Protein AF-A0A2N1MZR5-F1 (afdb_monomer_lite)

Foldseek 3Di:
DLVPAPQWDWDWDWDADPPPRHTDDIAIETEHDPDQKLQLLVQLLVVLQVVLVVCVVVDPLQLVAAAEEFEPDPNLVVSCQSSVCNNNVHPDDDPRRYYYDHVAFPDDCLLVVLLVVLQVVVLVQQFDDDDDPDPPLADPPDPRNVVLLVVLLVLLVLLLVLLVVCVVPDPLQVQDPDFISPDGSVNLNVLSVVLNCLRHVDDRSPRGLVSLVSQLVSLLCCLLTVVSSLQPSRDHPVPPSDSPSSVSSNVSSVSSCLRRVLSSCPPDLVSLLLSLLSRNLVVVVVVLVVLVVCVVDPTHYYYYYGHDPVNVSSPVSLLQSLPQDWPDHPSPDDAQDPPKDKDWDWDWDDPPDDDDIFIWIWIKIWSFLDDPCSNPDDDDPSSYRHTGDIDTGDDGHGSVVSSVSSCCSSPVDPSDPPPDPDPDDDDDDPDDPPDHDHDYDD

InterPro domains:
  IPR000560 Histidine phosphatase superfamily, clade-2 [PF00328] (11-365)
  IPR029033 Histidine phosphatase superfamily [G3DSA:3.40.50.1240] (11-418)
  IPR029033 Histidine phosphatase superfamily [SSF53254] (23-367)
  IPR037446 Histidine acid phosphatase, VIP1 family [PTHR12750] (2-383)

Secondary structure (DSSP, 8-state):
-GGGSTT-EEEEEEEE-TTT--EEEEEEEEE---PPPHHHHHHHHHHHHHHHHHHHHH-GGGG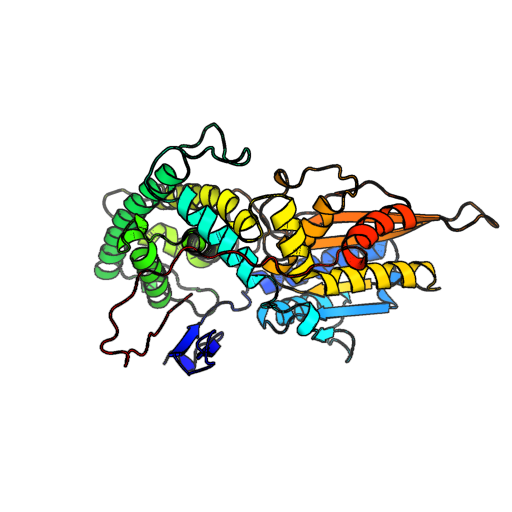SSEEEEE-S-HHHHHHHHHHHHHHHT-SSPPTTSEEE-HHHHS--GGGHHHHHHHHHHHHHHHSSSS-----TTS-TTS--HHHHHHHHHHHHHHHHHHHHHHHHHS-GGGT-S--STT--HHHHHHHHHHHHHHHHSS-GGG--THHHHHHHHHHHHHHHHSHHHHHHHTS-TTS-S-THHHHHHHHHHHHHHHHHHHHHT-SSHHHHHHHHHHHHHHHHHHHHHHHHHHHH-SS--EEEEE--HHHHHHHHHHHHHTT---SS-GGGSPP--TT-EEEEEEEEEE-STTPPEEEEEEEEEE--S--TTGGG----TT-PPPPPPPEESS--EEHHHHHHHHHHHHTS---PPP---PPPPPPPP---------B---

Organism: NCBI:txid588596

Sequence (442 aa):
MKRDLPGTKVQIKPTYSKEDQSFVKLQLIVKWGGEFTHSALYQSRDLGENLRKDLLIMNRSVFDDVKMYTSSERRVSATADIFSRAFLDIEYIPEGIIEMRKEMLDDSNAAKEQMDAAKSQLCTLLKPGESTKINAIWPDDVPEPRIVVQEAIELMKELREIMRENFNTMDVESIQLRWCCSENPNLFKERWEKLFEDFCDVERKKFDPSKVSELYDSIKYDALHNRQFLETIFVKQSEGNSASKVKKLYHMAKILFDFVAPQEYGITNEDKLQIGLLTSKSLIQDIIKNLEESKTSPTPCTRLYFTKESHVHTLLNVVFLSGLPTRISKNKIPELDYLTQITFELYERHRGLSGDKEYSLRVAFSPGAHDPNILDLRLDARHCLNVAPRINLTDHLPLDVALSYYKSRVYNTDIKPKNVELPPVVPVDKDNITSLQLSKSF

Radius of gyration: 23.92 Å; chains: 1; bounding box: 59×54×82 Å

pLDDT: mean 86.36, std 16.42, range [25.23, 98.38]

Structure (mmCIF, N/CA/C/O backbone):
data_AF-A0A2N1MZR5-F1
#
_entry.id   AF-A0A2N1MZR5-F1
#
loop_
_atom_site.group_PDB
_atom_site.id
_atom_site.type_symbol
_atom_site.label_atom_id
_atom_site.label_alt_id
_atom_site.label_comp_id
_atom_site.label_asym_id
_atom_site.label_entity_id
_atom_site.label_seq_id
_atom_site.pdbx_PDB_ins_code
_atom_site.Cartn_x
_atom_site.Cartn_y
_atom_site.Cartn_z
_atom_site.occupancy
_atom_site.B_iso_or_equiv
_atom_site.auth_seq_id
_atom_site.auth_comp_id
_atom_site.auth_asym_id
_atom_site.auth_atom_id
_atom_site.pdbx_PDB_model_num
ATOM 1 N N . MET A 1 1 ? 1.671 -17.330 25.547 1.00 53.84 1 MET A N 1
ATOM 2 C CA . MET A 1 1 ? 0.545 -17.446 24.601 1.00 53.84 1 MET A CA 1
ATOM 3 C C . MET A 1 1 ? 0.720 -16.591 23.346 1.00 53.84 1 MET A C 1
ATOM 5 O O . MET A 1 1 ? 0.669 -17.175 22.284 1.00 53.84 1 MET A O 1
ATOM 9 N N . LYS A 1 2 ? 1.004 -15.273 23.395 1.00 54.34 2 LYS A N 1
ATOM 10 C CA . LYS A 1 2 ? 1.149 -14.471 22.150 1.00 54.34 2 LYS A CA 1
ATOM 11 C C . LYS A 1 2 ? 2.452 -14.664 21.360 1.00 54.34 2 LYS A C 1
ATOM 13 O O . LYS A 1 2 ? 2.456 -14.439 20.163 1.00 54.34 2 LYS A O 1
ATOM 18 N N . ARG A 1 3 ? 3.545 -15.107 21.997 1.00 54.94 3 ARG A N 1
ATOM 19 C CA . ARG A 1 3 ? 4.831 -15.356 21.307 1.00 54.94 3 ARG A CA 1
ATOM 20 C C . ARG A 1 3 ? 4.734 -16.424 20.208 1.00 54.94 3 ARG A C 1
ATOM 22 O O . ARG A 1 3 ? 5.561 -16.436 19.309 1.00 54.94 3 ARG A O 1
ATOM 29 N N . ASP A 1 4 ? 3.765 -17.329 20.344 1.00 64.06 4 ASP A N 1
ATOM 30 C CA . ASP A 1 4 ? 3.589 -18.491 19.477 1.00 64.06 4 ASP A CA 1
ATOM 31 C C . ASP A 1 4 ? 2.605 -18.185 18.324 1.00 64.06 4 ASP A C 1
ATOM 33 O O . ASP A 1 4 ? 2.357 -19.045 17.483 1.00 64.06 4 ASP A O 1
ATOM 37 N N . LEU A 1 5 ? 2.047 -16.963 18.263 1.00 66.50 5 LEU A N 1
ATOM 38 C CA . LEU A 1 5 ? 1.154 -16.546 17.181 1.00 66.50 5 LEU A CA 1
ATOM 39 C C . LEU A 1 5 ? 1.953 -16.251 15.895 1.00 66.50 5 LEU A C 1
ATOM 41 O O . LEU A 1 5 ? 2.967 -15.540 15.963 1.00 66.50 5 LEU A O 1
ATOM 45 N N . PRO A 1 6 ? 1.490 -16.724 14.720 1.00 65.44 6 PRO A N 1
ATOM 46 C CA . PRO A 1 6 ? 2.028 -16.313 13.423 1.00 65.44 6 PRO A CA 1
ATOM 47 C C . PRO A 1 6 ? 2.071 -14.782 13.275 1.00 65.44 6 PRO A C 1
ATOM 49 O O . PRO A 1 6 ? 1.242 -14.066 13.833 1.00 65.44 6 PRO A O 1
ATOM 52 N N . GLY A 1 7 ? 3.084 -14.262 12.580 1.00 65.44 7 GLY A N 1
ATOM 53 C CA . GLY A 1 7 ? 3.291 -12.813 12.420 1.00 65.44 7 GLY A CA 1
ATOM 54 C C . GLY A 1 7 ? 3.826 -12.065 13.635 1.00 65.44 7 GLY A C 1
ATOM 55 O O . GLY A 1 7 ? 4.085 -10.864 13.550 1.00 65.44 7 GLY A O 1
ATOM 56 N N . THR A 1 8 ? 4.071 -12.745 14.759 1.00 73.62 8 THR A N 1
ATOM 57 C CA . THR A 1 8 ? 4.643 -12.078 15.932 1.00 73.62 8 THR A CA 1
ATOM 58 C C . THR A 1 8 ? 6.062 -11.581 15.648 1.00 73.62 8 THR A C 1
ATOM 60 O O . THR A 1 8 ? 6.995 -12.358 15.431 1.00 73.62 8 THR A O 1
ATOM 63 N N . LYS A 1 9 ? 6.233 -10.260 15.679 1.00 72.44 9 LYS A N 1
ATOM 64 C CA . LYS A 1 9 ? 7.500 -9.547 15.575 1.00 72.44 9 LYS A CA 1
ATOM 65 C C . LYS A 1 9 ? 7.840 -8.930 16.923 1.00 72.44 9 LYS A C 1
ATOM 67 O O . LYS A 1 9 ? 7.163 -8.022 17.400 1.00 72.44 9 LYS A O 1
ATOM 72 N N . VAL A 1 10 ? 8.936 -9.398 17.508 1.00 77.75 10 VAL A N 1
ATOM 73 C CA . VAL A 1 10 ? 9.505 -8.829 18.730 1.00 77.75 10 VAL A CA 1
ATOM 74 C C . VAL A 1 10 ? 10.699 -7.964 18.345 1.00 77.75 10 VAL A C 1
ATOM 76 O O . VAL A 1 10 ? 11.640 -8.440 17.714 1.00 77.75 10 VAL A O 1
ATOM 79 N N . GLN A 1 11 ? 10.654 -6.682 18.692 1.00 73.94 11 GLN A N 1
ATOM 80 C CA . GLN A 1 11 ? 11.750 -5.740 18.494 1.00 73.94 11 GLN A CA 1
ATOM 81 C C . GLN A 1 11 ? 12.154 -5.132 19.828 1.00 73.94 11 GLN A C 1
ATOM 83 O O . GLN A 1 11 ? 11.308 -4.704 20.608 1.00 73.94 11 GLN A O 1
ATOM 88 N N . ILE A 1 12 ? 13.458 -5.032 20.051 1.00 81.12 12 ILE A N 1
ATOM 89 C CA . ILE A 1 12 ? 14.029 -4.288 21.166 1.00 81.12 12 ILE A CA 1
ATOM 90 C C . ILE A 1 12 ? 14.662 -3.029 20.578 1.00 81.12 12 ILE A C 1
ATOM 92 O O . ILE A 1 12 ? 15.518 -3.119 19.699 1.00 81.12 12 ILE A O 1
ATOM 96 N N . LYS A 1 13 ? 14.210 -1.857 21.025 1.00 79.75 13 LYS A N 1
ATOM 97 C CA . LYS A 1 13 ? 14.717 -0.557 20.577 1.00 79.75 13 LYS A CA 1
ATOM 98 C C . LYS A 1 13 ? 15.337 0.197 21.753 1.00 79.75 13 LYS A C 1
ATOM 100 O O . LYS A 1 13 ? 14.597 0.789 22.544 1.00 79.75 13 LYS A O 1
ATOM 105 N N . PRO A 1 14 ? 16.672 0.184 21.894 1.00 86.56 14 PRO A N 1
ATOM 106 C CA . PRO A 1 14 ? 17.347 1.095 22.804 1.00 86.56 14 PRO A CA 1
ATOM 107 C C . PRO A 1 14 ? 17.292 2.519 22.238 1.00 86.56 14 PRO A C 1
ATOM 109 O O . PRO A 1 14 ? 17.400 2.733 21.031 1.00 86.56 14 PRO A O 1
ATOM 112 N N . THR A 1 15 ? 17.087 3.497 23.110 1.00 84.25 15 THR A N 1
ATOM 113 C CA . THR A 1 15 ? 17.170 4.925 22.796 1.00 84.25 15 THR A CA 1
ATOM 114 C C . THR A 1 15 ? 18.367 5.494 23.536 1.00 84.25 15 THR A C 1
ATOM 116 O O . THR A 1 15 ? 18.482 5.294 24.746 1.00 84.25 15 THR A O 1
ATOM 119 N N . TYR A 1 16 ? 19.217 6.214 22.813 1.00 85.81 16 TYR A N 1
ATOM 120 C CA . TYR A 1 16 ? 20.378 6.910 23.354 1.00 85.81 16 TYR A CA 1
ATOM 121 C C . TYR A 1 16 ? 20.185 8.421 23.218 1.00 85.81 16 TYR A C 1
ATOM 123 O O . TYR A 1 16 ? 19.484 8.890 22.315 1.00 85.81 16 TYR A O 1
ATOM 131 N N . SER A 1 17 ? 20.778 9.175 24.134 1.00 84.81 17 SER A N 1
ATOM 132 C CA . SER A 1 17 ? 20.795 10.633 24.110 1.00 84.81 17 SER A CA 1
ATOM 133 C C . SER A 1 17 ? 21.636 11.130 22.932 1.00 84.81 17 SER A C 1
ATOM 135 O O . SER A 1 17 ? 22.703 10.587 22.642 1.00 84.81 17 SER A O 1
ATOM 137 N N . LYS A 1 18 ? 21.153 12.164 22.230 1.00 80.06 18 LYS A N 1
ATOM 138 C CA . LYS A 1 18 ? 21.868 12.739 21.079 1.00 80.06 18 LYS A CA 1
ATOM 139 C C . LYS A 1 18 ? 23.132 13.501 21.495 1.00 80.06 18 LYS A C 1
ATOM 141 O O . LYS A 1 18 ? 24.046 13.594 20.684 1.00 80.06 18 LYS A O 1
ATOM 146 N N . GLU A 1 19 ? 23.178 14.027 22.719 1.00 84.19 19 GLU A N 1
ATOM 147 C CA . GLU A 1 19 ? 24.266 14.891 23.197 1.00 84.19 19 GLU A CA 1
ATOM 148 C C . GLU A 1 19 ? 25.482 14.093 23.679 1.00 84.19 19 GLU A C 1
ATOM 150 O O . GLU A 1 19 ? 26.610 14.412 23.317 1.00 84.19 19 GLU A O 1
ATOM 155 N N . ASP A 1 20 ? 25.259 13.036 24.462 1.00 89.25 20 ASP A N 1
ATOM 156 C CA . ASP A 1 20 ? 26.318 12.297 25.166 1.00 89.25 20 ASP A CA 1
ATOM 157 C C . ASP A 1 20 ? 26.321 10.787 24.872 1.00 89.25 20 ASP A C 1
ATOM 159 O O . ASP A 1 20 ? 27.118 10.050 25.449 1.00 89.25 20 ASP A O 1
ATOM 163 N N . GLN A 1 21 ? 25.442 10.309 23.979 1.00 85.56 21 GLN A N 1
ATOM 164 C CA . GLN A 1 21 ? 25.269 8.885 23.648 1.00 85.56 21 GLN A CA 1
ATOM 165 C C . GLN A 1 21 ? 24.950 7.995 24.862 1.00 85.56 21 GLN A C 1
ATOM 167 O O . GLN A 1 21 ? 25.043 6.767 24.782 1.00 85.56 21 GLN A O 1
ATOM 172 N N . SER A 1 22 ? 24.531 8.583 25.986 1.00 86.44 22 SER A N 1
ATOM 173 C CA . SER A 1 22 ? 24.116 7.821 27.158 1.00 86.44 22 SER A CA 1
ATOM 174 C C . SER A 1 22 ? 22.819 7.065 26.871 1.00 86.44 22 SER A C 1
ATOM 176 O O . SER A 1 22 ? 21.961 7.502 26.097 1.00 86.44 22 SER A O 1
ATOM 178 N N . PHE A 1 23 ? 22.672 5.882 27.464 1.00 89.25 23 PHE A N 1
ATOM 179 C CA . PHE A 1 23 ? 21.447 5.100 27.342 1.00 89.25 23 PHE A CA 1
ATOM 180 C C . PHE A 1 23 ? 20.297 5.793 28.091 1.00 89.25 23 PHE A C 1
ATOM 182 O O . PHE A 1 23 ? 20.423 6.102 29.272 1.00 89.25 23 PHE A O 1
ATOM 189 N N . VAL A 1 24 ? 19.166 5.997 27.408 1.00 90.19 24 VAL A N 1
ATOM 190 C CA . VAL A 1 24 ? 17.987 6.695 27.950 1.00 90.19 24 VAL A CA 1
ATOM 191 C C . VAL A 1 24 ? 16.877 5.715 28.313 1.00 90.19 24 VAL A C 1
ATOM 193 O O . VAL A 1 24 ? 16.341 5.756 29.416 1.00 90.19 24 VAL A O 1
ATOM 196 N N . LYS A 1 25 ? 16.488 4.843 27.377 1.00 87.31 25 LYS A N 1
ATOM 197 C CA . LYS A 1 25 ? 15.393 3.883 27.586 1.00 87.31 25 LYS A CA 1
ATOM 198 C C . LYS A 1 25 ? 15.516 2.671 26.676 1.00 87.31 25 LYS A C 1
ATOM 200 O O . LYS A 1 25 ? 16.043 2.769 25.569 1.00 87.31 25 LYS A O 1
ATOM 205 N N . LEU A 1 26 ? 14.956 1.544 27.111 1.00 84.69 26 LEU A N 1
ATOM 206 C CA . LEU A 1 26 ? 14.789 0.340 26.298 1.00 84.69 26 LEU A CA 1
ATOM 207 C C . LEU A 1 26 ? 13.299 0.107 26.064 1.00 84.69 26 LEU A C 1
ATOM 209 O O . LEU A 1 26 ? 12.538 -0.030 27.018 1.00 84.69 26 LEU A O 1
ATOM 213 N N . GLN A 1 27 ? 12.886 0.038 24.803 1.00 81.81 27 GLN A N 1
ATOM 214 C CA . GLN A 1 27 ? 11.504 -0.254 24.440 1.00 81.81 27 GLN A CA 1
ATOM 215 C C . GLN A 1 27 ? 11.403 -1.660 23.848 1.00 81.81 27 GLN A C 1
ATOM 217 O O . GLN A 1 27 ? 12.055 -1.962 22.846 1.00 81.81 27 GLN A O 1
ATOM 222 N N . LEU A 1 28 ? 10.570 -2.509 24.454 1.00 80.81 28 LEU A N 1
ATOM 223 C CA . LEU A 1 28 ? 10.173 -3.795 23.887 1.00 80.81 28 LEU A CA 1
ATOM 224 C C . LEU A 1 28 ? 8.873 -3.603 23.104 1.00 80.81 28 LEU A C 1
ATOM 226 O O . LEU A 1 28 ? 7.835 -3.263 23.670 1.00 80.81 28 LEU A O 1
ATOM 230 N N . ILE A 1 29 ? 8.935 -3.837 21.800 1.00 73.88 29 ILE A N 1
ATOM 231 C CA . ILE A 1 29 ? 7.794 -3.755 20.895 1.00 73.88 29 ILE A CA 1
ATOM 232 C C . ILE A 1 29 ? 7.444 -5.177 20.476 1.00 73.88 29 ILE A C 1
ATOM 234 O O . ILE A 1 29 ? 8.235 -5.841 19.808 1.00 73.88 29 ILE A O 1
ATOM 238 N N . VAL A 1 30 ? 6.253 -5.632 20.851 1.00 73.81 30 VAL A N 1
ATOM 239 C CA . VAL A 1 30 ? 5.686 -6.897 20.379 1.00 73.81 30 VAL A CA 1
ATOM 240 C C . VAL A 1 30 ? 4.516 -6.548 19.475 1.00 73.81 30 VAL A C 1
ATOM 242 O O . VAL A 1 30 ? 3.506 -6.028 19.947 1.00 73.81 30 VAL A O 1
ATOM 245 N N . LYS A 1 31 ? 4.680 -6.803 18.180 1.00 69.75 31 LYS A N 1
ATOM 246 C CA . LYS A 1 31 ? 3.621 -6.686 17.173 1.00 69.75 31 LYS A CA 1
ATOM 247 C C . LYS A 1 31 ? 3.214 -8.084 16.738 1.00 69.75 31 LYS A C 1
ATOM 249 O O . LYS A 1 31 ? 4.069 -8.960 16.698 1.00 69.75 31 LYS A O 1
ATOM 254 N N . TRP A 1 32 ? 1.953 -8.300 16.414 1.00 72.00 32 TRP A N 1
ATOM 255 C CA . TRP A 1 32 ? 1.455 -9.533 15.802 1.00 72.00 32 TRP A CA 1
ATOM 256 C C . TRP A 1 32 ? 0.407 -9.145 14.761 1.00 72.00 32 TRP A C 1
ATOM 258 O O . TRP A 1 32 ? -0.150 -8.056 14.851 1.00 72.00 32 TRP A O 1
ATOM 268 N N . GLY A 1 33 ? 0.173 -10.002 13.769 1.00 72.75 33 GLY A N 1
ATOM 269 C CA . GLY A 1 33 ? -0.583 -9.640 12.566 1.00 72.75 33 GLY A CA 1
ATOM 270 C C . GLY A 1 33 ? 0.333 -9.310 11.383 1.00 72.75 33 GLY A C 1
ATOM 271 O O . GLY A 1 33 ? 1.493 -9.722 11.353 1.00 72.75 33 GLY A O 1
ATOM 272 N N . GLY A 1 34 ? -0.198 -8.608 10.376 1.00 76.38 34 GLY A N 1
ATOM 273 C CA . GLY A 1 34 ? 0.536 -8.297 9.139 1.00 76.38 34 GLY A CA 1
ATOM 274 C C . GLY A 1 34 ? 0.860 -9.523 8.272 1.00 76.38 34 GLY A C 1
ATOM 275 O O . GLY A 1 34 ? 1.780 -9.479 7.453 1.00 76.38 34 GLY A O 1
ATOM 276 N N . GLU A 1 35 ? 0.124 -10.615 8.470 1.00 83.50 35 GLU A N 1
ATOM 277 C CA . GLU A 1 35 ? 0.302 -11.872 7.750 1.00 83.50 35 GLU A CA 1
ATOM 278 C C . GLU A 1 35 ? -0.269 -11.798 6.329 1.00 83.50 35 GLU A C 1
ATOM 280 O O . GLU A 1 35 ? -1.178 -11.023 6.026 1.00 83.50 35 GLU A O 1
ATOM 285 N N . PHE A 1 36 ? 0.275 -12.636 5.449 1.00 88.25 36 PHE A N 1
ATOM 286 C CA . PHE A 1 36 ? -0.233 -12.807 4.094 1.00 88.25 36 PHE A CA 1
ATOM 287 C C . PHE A 1 36 ? -1.614 -13.479 4.143 1.00 88.25 36 PHE A C 1
ATOM 289 O O . PHE A 1 36 ? -1.746 -14.604 4.627 1.00 88.25 36 PHE A O 1
ATOM 296 N N . THR A 1 37 ? -2.649 -12.775 3.682 1.00 93.12 37 THR A N 1
ATOM 297 C CA . THR A 1 37 ? -4.041 -13.237 3.774 1.00 93.12 37 THR A CA 1
ATOM 298 C C . THR A 1 37 ? -4.348 -14.328 2.748 1.00 93.12 37 THR A C 1
ATOM 300 O O . THR A 1 37 ? -3.655 -14.492 1.740 1.00 93.12 37 THR A O 1
ATOM 303 N N . HIS A 1 38 ? -5.450 -15.061 2.949 1.00 92.69 38 HIS A N 1
ATOM 304 C CA . HIS A 1 38 ? -5.931 -15.992 1.923 1.00 92.69 38 HIS A CA 1
ATOM 305 C C . HIS A 1 38 ? -6.380 -15.270 0.649 1.00 92.69 38 HIS A C 1
ATOM 307 O O . HIS A 1 38 ? -6.274 -15.854 -0.422 1.00 92.69 38 HIS A O 1
ATOM 313 N N . SER A 1 39 ? -6.856 -14.020 0.738 1.00 94.19 39 SER A N 1
ATOM 314 C CA . SER A 1 39 ? -7.206 -13.232 -0.449 1.00 94.19 39 SER A CA 1
ATOM 315 C C . SER A 1 39 ? -5.963 -12.846 -1.243 1.00 94.19 39 SER A C 1
ATOM 317 O O . SER A 1 39 ? -5.980 -12.945 -2.470 1.00 94.19 39 SER A O 1
ATOM 319 N N . ALA A 1 40 ? -4.875 -12.488 -0.550 1.00 95.25 40 ALA A N 1
ATOM 320 C CA . ALA A 1 40 ? -3.612 -12.110 -1.165 1.00 95.25 40 ALA A CA 1
ATOM 321 C C . ALA A 1 40 ? -3.039 -13.255 -2.007 1.00 95.25 40 ALA A C 1
ATOM 323 O O . ALA A 1 40 ? -2.539 -13.002 -3.096 1.00 95.25 40 ALA A O 1
ATOM 324 N N . LEU A 1 41 ? -3.205 -14.516 -1.583 1.00 95.62 41 LEU A N 1
ATOM 325 C CA . LEU A 1 41 ? -2.833 -15.690 -2.384 1.00 95.62 41 LEU A CA 1
ATOM 326 C C . LEU A 1 41 ? -3.464 -15.655 -3.783 1.00 95.62 41 LEU A C 1
ATOM 328 O O . LEU A 1 41 ? -2.762 -15.751 -4.788 1.00 95.62 41 LEU A O 1
ATOM 332 N N . TYR A 1 42 ? -4.787 -15.511 -3.853 1.00 96.25 42 TYR A N 1
ATOM 333 C CA . TYR A 1 42 ? -5.490 -15.467 -5.133 1.00 96.25 42 TYR A CA 1
ATOM 334 C C . TYR A 1 42 ? -5.141 -14.198 -5.909 1.00 96.25 42 TYR A C 1
ATOM 336 O O . TYR A 1 42 ? -4.846 -14.280 -7.091 1.00 96.25 42 TYR A O 1
ATOM 344 N N . GLN A 1 43 ? -5.099 -13.038 -5.249 1.00 96.81 43 GLN A N 1
ATOM 345 C CA . GLN A 1 43 ? -4.817 -11.761 -5.908 1.00 96.81 43 GLN A CA 1
ATOM 346 C C . GLN A 1 43 ? -3.407 -11.727 -6.516 1.00 96.81 43 GLN A C 1
ATOM 348 O O . GLN A 1 43 ? -3.242 -11.283 -7.651 1.00 96.81 43 GLN A O 1
ATOM 353 N N . SER A 1 44 ? -2.393 -12.224 -5.798 1.00 97.88 44 SER A N 1
ATOM 354 C CA . SER A 1 44 ? -1.013 -12.303 -6.292 1.00 97.88 44 SER A CA 1
ATOM 355 C C . SER A 1 44 ? -0.891 -13.263 -7.469 1.00 97.88 44 SER A C 1
ATOM 357 O O . SER A 1 44 ? -0.216 -12.940 -8.447 1.00 97.88 44 SER A O 1
ATOM 359 N N . ARG A 1 45 ? -1.567 -14.418 -7.400 1.00 97.50 45 ARG A N 1
ATOM 360 C CA . ARG A 1 45 ? -1.593 -15.397 -8.490 1.00 97.50 45 ARG A CA 1
ATOM 361 C C . ARG A 1 45 ? -2.296 -14.828 -9.720 1.00 97.50 45 ARG A C 1
ATOM 363 O O . ARG A 1 45 ? -1.708 -14.804 -10.794 1.00 97.50 45 ARG A O 1
ATOM 370 N N . ASP A 1 46 ? -3.517 -14.331 -9.552 1.00 97.12 46 ASP A N 1
ATOM 371 C CA . ASP A 1 46 ? -4.348 -13.826 -10.643 1.00 97.12 46 ASP A CA 1
ATOM 372 C C . ASP A 1 46 ? -3.666 -12.626 -11.330 1.00 97.12 46 ASP A C 1
ATOM 374 O O . ASP A 1 46 ? -3.681 -12.518 -12.557 1.00 97.12 46 ASP A O 1
ATOM 378 N N . LEU A 1 47 ? -2.982 -11.758 -10.571 1.00 97.88 47 LEU A N 1
ATOM 379 C CA . LEU A 1 47 ? -2.165 -10.689 -11.145 1.00 97.88 47 LEU A CA 1
ATOM 380 C C . LEU A 1 47 ? -0.978 -11.229 -11.958 1.00 97.88 47 LEU A C 1
ATOM 382 O O . LEU A 1 47 ? -0.734 -10.735 -13.060 1.00 97.88 47 LEU A O 1
ATOM 386 N N . GLY A 1 48 ? -0.250 -12.223 -11.439 1.00 97.88 48 GLY A N 1
ATOM 387 C CA . GLY A 1 48 ? 0.860 -12.858 -12.154 1.00 97.88 48 GLY A CA 1
ATOM 388 C C . GLY A 1 48 ? 0.407 -13.499 -13.468 1.00 97.88 48 GLY A C 1
ATOM 389 O O . GLY A 1 48 ? 1.013 -13.258 -14.513 1.00 97.88 48 GLY A O 1
ATOM 390 N N . GLU A 1 49 ? -0.708 -14.233 -13.446 1.00 97.75 49 GLU A N 1
ATOM 391 C CA . GLU A 1 49 ? -1.308 -14.844 -14.638 1.00 97.75 49 GLU A CA 1
ATOM 392 C C . GLU A 1 49 ? -1.762 -13.799 -15.663 1.00 97.75 49 GLU A C 1
ATOM 394 O O . GLU A 1 49 ? -1.537 -13.962 -16.865 1.00 97.75 49 GLU A O 1
ATOM 399 N N . ASN A 1 50 ? -2.411 -12.725 -15.207 1.00 96.75 50 ASN A N 1
ATOM 400 C CA . ASN A 1 50 ? -2.896 -11.670 -16.092 1.00 96.75 50 ASN A CA 1
ATOM 401 C C . ASN A 1 50 ? -1.734 -10.901 -16.724 1.00 96.75 50 ASN A C 1
ATOM 403 O O . ASN A 1 50 ? -1.715 -10.730 -17.942 1.00 96.75 50 ASN A O 1
ATOM 407 N N . LEU A 1 51 ? -0.718 -10.523 -15.938 1.00 96.69 51 LEU A N 1
ATOM 408 C CA . LEU A 1 51 ? 0.468 -9.869 -16.487 1.00 96.69 51 LEU A CA 1
ATOM 409 C C . LEU A 1 51 ? 1.208 -10.790 -17.462 1.00 96.69 51 LEU A C 1
ATOM 411 O O . LEU A 1 51 ? 1.666 -10.329 -18.506 1.00 96.69 51 LEU A O 1
ATOM 415 N N . ARG A 1 52 ? 1.290 -12.094 -17.169 1.00 97.19 52 ARG A N 1
ATOM 416 C CA . ARG A 1 52 ? 1.878 -13.065 -18.096 1.00 97.19 52 ARG A CA 1
ATOM 417 C C . ARG A 1 52 ? 1.152 -13.053 -19.439 1.00 97.19 52 ARG A C 1
ATOM 419 O O . ARG A 1 52 ? 1.800 -12.953 -20.478 1.00 97.19 52 ARG A O 1
ATOM 426 N N . LYS A 1 53 ? -0.181 -13.145 -19.424 1.00 96.56 53 LYS A N 1
ATOM 427 C CA . LYS A 1 53 ? -1.014 -13.124 -20.639 1.00 96.56 53 LYS A CA 1
ATOM 428 C C . LYS A 1 53 ? -0.801 -11.833 -21.433 1.00 96.56 53 LYS A C 1
ATOM 430 O O . LYS A 1 53 ? -0.575 -11.914 -22.638 1.00 96.56 53 LYS A O 1
ATOM 435 N N . ASP A 1 54 ? -0.787 -10.681 -20.761 1.00 94.44 54 ASP A N 1
ATOM 436 C CA . ASP A 1 54 ? -0.520 -9.380 -21.388 1.00 94.44 54 ASP A CA 1
ATOM 437 C C . ASP A 1 54 ? 0.849 -9.363 -22.091 1.00 94.44 54 ASP A C 1
ATOM 439 O O . ASP A 1 54 ? 0.959 -9.003 -23.266 1.00 94.44 54 ASP A O 1
ATOM 443 N N . LEU A 1 55 ? 1.908 -9.775 -21.386 1.00 95.06 55 LEU A N 1
ATOM 444 C CA . LEU A 1 55 ? 3.272 -9.750 -21.913 1.00 95.06 55 LEU A CA 1
ATOM 445 C C . LEU A 1 55 ? 3.492 -10.779 -23.028 1.00 95.06 55 LEU A C 1
ATOM 447 O O . LEU A 1 55 ? 4.191 -10.476 -23.991 1.00 95.06 55 LEU A O 1
ATOM 451 N N . LEU A 1 56 ? 2.868 -11.961 -22.960 1.00 95.81 56 LEU A N 1
ATOM 452 C CA . LEU A 1 56 ? 2.946 -12.975 -24.021 1.00 95.81 56 LEU A CA 1
ATOM 453 C C . LEU A 1 56 ? 2.371 -12.484 -25.355 1.00 95.81 56 LEU A C 1
ATOM 455 O O . LEU A 1 56 ? 2.837 -12.921 -26.411 1.00 95.81 56 LEU A O 1
ATOM 459 N N . ILE A 1 57 ? 1.368 -11.602 -25.308 1.00 94.81 57 ILE A N 1
ATOM 460 C CA . ILE A 1 57 ? 0.796 -10.957 -26.496 1.00 94.81 57 ILE A CA 1
ATOM 461 C C . ILE A 1 57 ? 1.759 -9.898 -27.044 1.00 94.81 57 ILE A C 1
ATOM 463 O O . ILE A 1 57 ? 1.905 -9.781 -28.259 1.00 94.81 57 ILE A O 1
ATOM 467 N N . MET A 1 58 ? 2.420 -9.136 -26.166 1.00 91.25 58 MET A N 1
ATOM 468 C CA . MET A 1 58 ? 3.307 -8.042 -26.572 1.00 91.25 58 MET A CA 1
ATOM 469 C C . MET A 1 58 ? 4.678 -8.523 -27.058 1.00 91.25 58 MET A C 1
ATOM 471 O O . MET A 1 58 ? 5.114 -8.141 -28.142 1.00 91.25 58 MET A O 1
ATOM 475 N N . ASN A 1 59 ? 5.382 -9.323 -26.256 1.00 92.62 59 ASN A N 1
ATOM 476 C CA . ASN A 1 59 ? 6.715 -9.825 -26.565 1.00 92.62 59 ASN A CA 1
ATOM 477 C C . ASN A 1 59 ? 7.060 -11.027 -25.673 1.00 92.62 59 ASN A C 1
ATOM 479 O O . ASN A 1 59 ? 7.309 -10.869 -24.484 1.00 92.62 59 ASN A O 1
ATOM 483 N N . ARG A 1 60 ? 7.146 -12.229 -26.253 1.00 94.44 60 ARG A N 1
ATOM 484 C CA . ARG A 1 60 ? 7.464 -13.456 -25.501 1.00 94.44 60 ARG A CA 1
ATOM 485 C C . ARG A 1 60 ? 8.888 -13.486 -24.947 1.00 94.44 60 ARG A C 1
ATOM 487 O O . ARG A 1 60 ? 9.113 -14.120 -23.926 1.00 94.44 60 ARG A O 1
ATOM 494 N N . SER A 1 61 ? 9.831 -12.786 -25.568 1.00 94.75 61 SER A N 1
ATOM 495 C CA . SER A 1 61 ? 11.231 -12.809 -25.132 1.00 94.75 61 SER A CA 1
ATOM 496 C C . SER A 1 61 ? 11.489 -12.024 -23.846 1.00 94.75 61 SER A C 1
ATOM 498 O O . SER A 1 61 ? 12.574 -12.104 -23.286 1.00 94.75 61 SER A O 1
ATOM 500 N N . VAL A 1 62 ? 10.499 -11.298 -23.313 1.00 93.75 62 VAL A N 1
ATOM 501 C CA . VAL A 1 62 ? 10.626 -10.644 -21.994 1.00 93.75 62 VAL A CA 1
ATOM 502 C C . VAL A 1 62 ? 10.700 -11.644 -20.835 1.00 93.75 62 VAL A C 1
ATOM 504 O O . VAL A 1 62 ? 11.074 -11.256 -19.729 1.00 93.75 62 VAL A O 1
ATOM 507 N N . PHE A 1 63 ? 10.356 -12.913 -21.083 1.00 95.25 63 PHE A N 1
ATOM 508 C CA . PHE A 1 63 ? 10.481 -14.007 -20.120 1.00 95.25 63 PHE A CA 1
ATOM 509 C C . PHE A 1 63 ? 11.848 -14.708 -20.171 1.00 95.25 63 PHE A C 1
ATOM 511 O O . PHE A 1 63 ? 12.128 -15.516 -19.289 1.00 95.25 63 PHE A O 1
ATOM 518 N N . ASP A 1 64 ? 12.696 -14.396 -21.159 1.00 92.38 64 ASP A N 1
ATOM 519 C CA . ASP A 1 64 ? 14.004 -15.045 -21.330 1.00 92.38 64 ASP A CA 1
ATOM 520 C C . ASP A 1 64 ? 15.035 -14.533 -20.302 1.00 92.38 64 ASP A C 1
ATOM 522 O O . ASP A 1 64 ? 15.933 -15.269 -19.895 1.00 92.38 64 ASP A O 1
ATOM 526 N N . ASP A 1 65 ? 14.885 -13.287 -19.838 1.00 94.81 65 ASP A N 1
ATOM 527 C CA . ASP A 1 65 ? 15.684 -12.687 -18.763 1.00 94.81 65 ASP A CA 1
ATOM 528 C C . ASP A 1 65 ? 14.768 -12.015 -17.732 1.00 94.81 65 ASP A C 1
ATOM 530 O O . ASP A 1 65 ? 14.390 -10.847 -17.864 1.00 94.81 65 ASP A O 1
ATOM 534 N N . VAL A 1 66 ? 14.425 -12.755 -16.677 1.00 96.62 66 VAL A N 1
ATOM 535 C CA . VAL A 1 66 ? 13.602 -12.265 -15.568 1.00 96.62 66 VAL A CA 1
ATOM 536 C C . VAL A 1 66 ? 14.409 -12.256 -14.279 1.00 96.62 66 VAL A C 1
ATOM 538 O O . VAL A 1 66 ? 14.948 -13.279 -13.860 1.00 96.62 66 VAL A O 1
ATOM 541 N N . LYS A 1 67 ? 14.427 -11.103 -13.605 1.00 97.19 67 LYS A N 1
ATOM 542 C CA . LYS A 1 67 ? 14.919 -10.975 -12.229 1.00 97.19 67 LYS A CA 1
ATOM 543 C C . LYS A 1 67 ? 13.898 -10.266 -11.368 1.00 97.19 67 LYS A C 1
ATOM 545 O O . LYS A 1 67 ? 13.237 -9.323 -11.808 1.00 97.19 67 LYS A O 1
ATOM 550 N N . MET A 1 68 ? 13.790 -10.711 -10.131 1.00 97.94 68 MET A N 1
ATOM 551 C CA . MET A 1 68 ? 12.834 -10.196 -9.172 1.00 97.94 68 MET A CA 1
ATOM 552 C C . MET A 1 68 ? 13.533 -9.872 -7.861 1.00 97.94 68 MET A C 1
ATOM 554 O O . MET A 1 68 ? 14.443 -10.574 -7.427 1.00 97.94 68 MET A O 1
ATOM 558 N N . TYR A 1 69 ? 13.090 -8.803 -7.218 1.00 98.06 69 TYR A N 1
ATOM 559 C CA . TYR A 1 69 ? 13.685 -8.290 -5.998 1.00 98.06 69 TYR A CA 1
ATOM 560 C C . TYR A 1 69 ? 12.609 -8.111 -4.944 1.00 98.06 69 TYR A C 1
ATOM 562 O O . TYR A 1 69 ? 11.562 -7.542 -5.234 1.00 98.06 69 TYR A O 1
ATOM 570 N N . THR A 1 70 ? 12.857 -8.564 -3.720 1.00 97.62 70 THR A N 1
ATOM 571 C CA . THR A 1 70 ? 11.902 -8.426 -2.611 1.00 97.62 70 THR A CA 1
ATOM 572 C C . THR A 1 70 ? 12.532 -7.734 -1.410 1.00 97.62 70 THR A C 1
ATOM 574 O O . THR A 1 70 ? 13.728 -7.881 -1.139 1.00 97.62 70 THR A O 1
ATOM 577 N N . SER A 1 71 ? 11.708 -7.007 -0.656 1.00 95.19 71 SER A N 1
ATOM 578 C CA . SER A 1 71 ? 12.022 -6.621 0.721 1.00 95.19 71 SER A CA 1
ATOM 579 C C . SER A 1 71 ? 12.082 -7.855 1.637 1.00 95.19 71 SER A C 1
ATOM 581 O O . SER A 1 71 ? 11.666 -8.957 1.253 1.00 95.19 71 SER A O 1
ATOM 583 N N . SER A 1 72 ? 12.579 -7.683 2.864 1.00 91.56 72 SER A N 1
ATOM 584 C CA . SER A 1 72 ? 12.624 -8.745 3.879 1.00 91.56 72 SER A CA 1
ATOM 585 C C . SER A 1 72 ? 11.293 -9.002 4.593 1.00 91.56 72 SER A C 1
ATOM 587 O O . SER A 1 72 ? 11.208 -9.884 5.454 1.00 91.56 72 SER A O 1
ATOM 589 N N . GLU A 1 73 ? 10.238 -8.249 4.268 1.00 89.06 73 GLU A N 1
ATOM 590 C CA . GLU A 1 73 ? 8.920 -8.454 4.864 1.00 89.06 73 GLU A CA 1
ATOM 591 C C . GLU A 1 73 ? 8.294 -9.757 4.368 1.00 89.06 73 GLU A C 1
ATOM 593 O O . GLU A 1 73 ? 8.127 -9.965 3.168 1.00 89.06 73 GLU A O 1
ATOM 598 N N . ARG A 1 74 ? 7.865 -10.615 5.303 1.00 89.62 74 ARG A N 1
ATOM 599 C CA . ARG A 1 74 ? 7.309 -11.942 4.986 1.00 89.62 74 ARG A CA 1
ATOM 600 C C . ARG A 1 74 ? 6.156 -11.883 3.987 1.00 89.62 74 ARG A C 1
ATOM 602 O O . ARG A 1 74 ? 6.164 -12.637 3.024 1.00 89.62 74 ARG A O 1
ATOM 609 N N . ARG A 1 75 ? 5.202 -10.964 4.174 1.00 91.94 75 ARG A N 1
ATOM 610 C CA . ARG A 1 75 ? 4.064 -10.769 3.256 1.00 91.94 75 ARG A CA 1
ATOM 611 C C . ARG A 1 75 ? 4.492 -10.339 1.850 1.00 91.94 75 ARG A C 1
ATOM 613 O O . ARG A 1 75 ? 3.864 -10.741 0.876 1.00 91.94 75 ARG A O 1
ATOM 620 N N . VAL A 1 76 ? 5.572 -9.564 1.738 1.00 95.31 76 VAL A N 1
ATOM 621 C CA . VAL A 1 76 ? 6.119 -9.104 0.453 1.00 95.31 76 VAL A CA 1
ATOM 622 C C . VAL A 1 76 ? 6.849 -10.252 -0.237 1.00 95.31 76 VAL A C 1
ATOM 624 O O . VAL A 1 76 ? 6.597 -10.512 -1.408 1.00 95.31 76 VAL A O 1
ATOM 627 N N . SER A 1 77 ? 7.664 -11.008 0.504 1.00 94.69 77 SER A N 1
ATOM 628 C CA . SER A 1 77 ? 8.325 -12.211 -0.016 1.00 94.69 77 SER A CA 1
ATOM 629 C C . SER A 1 77 ? 7.314 -13.282 -0.445 1.00 94.69 77 SER A C 1
ATOM 631 O O . SER A 1 77 ? 7.477 -13.883 -1.500 1.00 94.69 77 SER A O 1
ATOM 633 N N . ALA A 1 78 ? 6.238 -13.484 0.325 1.00 95.56 78 ALA A N 1
ATOM 634 C CA . ALA A 1 78 ? 5.143 -14.383 -0.041 1.00 95.56 78 ALA A CA 1
ATOM 635 C C . ALA A 1 78 ? 4.421 -13.903 -1.307 1.00 95.56 78 ALA A C 1
ATOM 637 O O . ALA A 1 78 ? 4.200 -14.692 -2.219 1.00 95.56 78 ALA A O 1
ATOM 638 N N . THR A 1 79 ? 4.124 -12.602 -1.404 1.00 97.56 79 THR A N 1
ATOM 639 C CA . THR A 1 79 ? 3.564 -11.995 -2.623 1.00 97.56 79 THR A CA 1
ATOM 640 C C . THR A 1 79 ? 4.456 -12.274 -3.830 1.00 97.56 79 THR A C 1
ATOM 642 O O . THR A 1 79 ? 3.956 -12.738 -4.853 1.00 97.56 79 THR A O 1
ATOM 645 N N . ALA A 1 80 ? 5.764 -12.029 -3.698 1.00 97.62 80 ALA A N 1
ATOM 646 C CA . ALA A 1 80 ? 6.744 -12.269 -4.749 1.00 97.62 80 ALA A CA 1
ATOM 647 C C . ALA A 1 80 ? 6.763 -13.745 -5.167 1.00 97.62 80 ALA A C 1
ATOM 649 O O . ALA A 1 80 ? 6.700 -14.022 -6.357 1.00 97.62 80 ALA A O 1
ATOM 650 N N . ASP A 1 81 ? 6.776 -14.688 -4.222 1.00 96.88 81 ASP A N 1
ATOM 651 C CA . ASP A 1 81 ? 6.756 -16.129 -4.508 1.00 96.88 81 ASP A CA 1
ATOM 652 C C . ASP A 1 81 ? 5.508 -16.557 -5.297 1.00 96.88 81 ASP A C 1
ATOM 654 O O . ASP A 1 81 ? 5.625 -17.116 -6.392 1.00 96.88 81 ASP A O 1
ATOM 658 N N . ILE A 1 82 ? 4.312 -16.252 -4.772 1.00 97.81 82 ILE A N 1
ATOM 659 C CA . ILE A 1 82 ? 3.043 -16.630 -5.412 1.00 97.81 82 ILE A CA 1
ATOM 660 C C . ILE A 1 82 ? 2.954 -16.017 -6.810 1.00 97.81 82 ILE A C 1
ATOM 662 O O . ILE A 1 82 ? 2.638 -16.709 -7.781 1.00 97.81 82 ILE A O 1
ATOM 666 N N . PHE A 1 83 ? 3.235 -14.715 -6.908 1.00 98.38 83 PHE A N 1
ATOM 667 C CA . PHE A 1 83 ? 3.208 -13.995 -8.171 1.00 98.38 83 PHE A CA 1
ATOM 668 C C . PHE A 1 83 ? 4.195 -14.610 -9.167 1.00 98.38 83 PHE A C 1
ATOM 670 O O . PHE A 1 83 ? 3.835 -14.818 -10.320 1.00 98.38 83 PHE A O 1
ATOM 677 N N . SER A 1 84 ? 5.428 -14.913 -8.747 1.00 97.94 84 SER A N 1
ATOM 678 C CA . SER A 1 84 ? 6.493 -15.377 -9.648 1.00 97.94 84 SER A CA 1
ATOM 679 C C . SER A 1 84 ? 6.153 -16.708 -10.292 1.00 97.94 84 SER A C 1
ATOM 681 O O . SER A 1 84 ? 6.352 -16.869 -11.493 1.00 97.94 84 SER A O 1
ATOM 683 N N . ARG A 1 85 ? 5.605 -17.645 -9.510 1.00 98.06 85 ARG A N 1
ATOM 684 C CA . ARG A 1 85 ? 5.167 -18.951 -10.019 1.00 98.06 85 ARG A CA 1
ATOM 685 C C . ARG A 1 85 ? 4.070 -18.807 -11.066 1.00 98.06 85 ARG A C 1
ATOM 687 O O . ARG A 1 85 ? 4.164 -19.405 -12.132 1.00 98.06 85 ARG A O 1
ATOM 694 N N . ALA A 1 86 ? 3.090 -17.946 -10.805 1.00 98.06 86 ALA A N 1
ATOM 695 C CA . ALA A 1 86 ? 2.018 -17.640 -11.750 1.00 98.06 86 ALA A CA 1
ATOM 696 C C . ALA A 1 86 ? 2.516 -16.902 -13.009 1.00 98.06 86 ALA A C 1
ATOM 698 O O . ALA A 1 86 ? 2.120 -17.217 -14.129 1.00 98.06 86 ALA A O 1
ATOM 699 N N . PHE A 1 87 ? 3.409 -15.929 -12.833 1.00 98.31 87 PHE A N 1
ATOM 700 C CA . PHE A 1 87 ? 3.946 -15.097 -13.906 1.00 98.31 87 PHE A CA 1
ATOM 701 C C . PHE A 1 87 ? 4.868 -15.875 -14.852 1.00 98.31 87 PHE A C 1
ATOM 703 O O . PHE A 1 87 ? 4.811 -15.706 -16.074 1.00 98.31 87 PHE A O 1
ATOM 710 N N . LEU A 1 88 ? 5.713 -16.744 -14.297 1.00 97.25 88 LEU A N 1
ATOM 711 C CA . LEU A 1 88 ? 6.636 -17.580 -15.062 1.00 97.25 88 LEU A CA 1
ATOM 712 C C . LEU A 1 88 ? 6.001 -18.893 -15.532 1.00 97.25 88 LEU A C 1
ATOM 714 O O . LEU A 1 88 ? 6.539 -19.488 -16.462 1.00 97.25 88 LEU A O 1
ATOM 718 N N . ASP A 1 89 ? 4.848 -19.275 -14.970 1.00 97.25 89 ASP A N 1
ATOM 719 C CA . ASP A 1 89 ? 4.153 -20.547 -15.226 1.00 97.25 89 ASP A CA 1
ATOM 720 C C . ASP A 1 89 ? 5.035 -21.749 -14.861 1.00 97.25 89 ASP A C 1
ATOM 722 O O . ASP A 1 89 ? 5.329 -22.627 -15.672 1.00 97.25 89 ASP A O 1
ATOM 726 N N . ILE A 1 90 ? 5.528 -21.720 -13.620 1.00 96.25 90 ILE A N 1
ATOM 727 C CA . ILE A 1 90 ? 6.441 -22.717 -13.054 1.00 96.25 90 ILE A CA 1
ATOM 728 C C . ILE A 1 90 ? 5.974 -23.147 -11.664 1.00 96.25 90 ILE A C 1
ATOM 730 O O . ILE A 1 90 ? 5.413 -22.360 -10.901 1.00 96.25 90 ILE A O 1
ATOM 734 N N . GLU A 1 91 ? 6.257 -24.397 -11.307 1.00 93.12 91 GLU A N 1
ATOM 735 C CA . GLU A 1 91 ? 5.920 -24.941 -9.987 1.00 93.12 91 GLU A CA 1
ATOM 736 C C . GLU A 1 91 ? 6.927 -24.514 -8.909 1.00 93.12 91 GLU A C 1
ATOM 738 O O . GLU A 1 91 ? 6.538 -24.148 -7.800 1.00 93.12 91 GLU A O 1
ATOM 743 N N . TYR A 1 92 ? 8.216 -24.491 -9.260 1.00 92.25 92 TYR A N 1
ATOM 744 C CA . TYR A 1 92 ? 9.320 -24.131 -8.373 1.00 92.25 92 TYR A CA 1
ATOM 745 C C . TYR A 1 92 ? 10.148 -23.015 -8.994 1.00 92.25 92 TYR A C 1
ATOM 747 O O . TYR A 1 92 ? 10.475 -23.078 -10.177 1.00 92.25 92 TYR A O 1
ATOM 755 N N . ILE A 1 93 ? 10.504 -22.010 -8.195 1.00 92.50 93 ILE A N 1
ATOM 756 C CA . ILE A 1 93 ? 11.318 -20.875 -8.638 1.00 92.50 93 ILE A CA 1
ATOM 757 C C . ILE A 1 93 ? 12.803 -21.264 -8.561 1.00 92.50 93 ILE A C 1
ATOM 759 O O . ILE A 1 93 ? 13.278 -21.576 -7.467 1.00 92.50 93 ILE A O 1
ATOM 763 N N . PRO A 1 94 ? 13.547 -21.244 -9.684 1.00 91.94 94 PRO A N 1
ATOM 764 C CA . PRO A 1 94 ? 14.990 -21.455 -9.683 1.00 91.94 94 PRO A CA 1
ATOM 765 C C . PRO A 1 94 ? 15.742 -20.493 -8.757 1.00 91.94 94 PRO A C 1
ATOM 767 O O . PRO A 1 94 ? 15.359 -19.331 -8.585 1.00 91.94 94 PRO A O 1
ATOM 770 N N . GLU A 1 95 ? 16.859 -20.967 -8.204 1.00 90.69 95 GLU A N 1
ATOM 771 C CA . GLU A 1 95 ? 17.750 -20.140 -7.391 1.00 90.69 95 GLU A CA 1
ATOM 772 C C . GLU A 1 95 ? 18.251 -18.929 -8.197 1.00 90.69 95 GLU A C 1
ATOM 774 O O . GLU A 1 95 ? 18.604 -19.039 -9.371 1.00 90.69 95 GLU A O 1
ATOM 779 N N . GLY A 1 96 ? 18.259 -17.753 -7.567 1.00 89.75 96 GLY A N 1
ATOM 780 C CA . GLY A 1 96 ? 18.741 -16.514 -8.178 1.00 89.75 96 GLY A CA 1
ATOM 781 C C . GLY A 1 96 ? 17.711 -15.719 -8.991 1.00 89.75 96 GLY A C 1
ATOM 782 O O . GLY A 1 96 ? 18.022 -14.591 -9.368 1.00 89.75 96 GLY A O 1
ATOM 783 N N . ILE A 1 97 ? 16.490 -16.230 -9.223 1.00 94.25 97 ILE A N 1
ATOM 784 C CA . ILE A 1 97 ? 15.418 -15.419 -9.840 1.00 94.25 97 ILE A CA 1
ATOM 785 C C . ILE A 1 97 ? 14.913 -14.349 -8.871 1.00 94.25 97 ILE A C 1
ATOM 787 O O . ILE A 1 97 ? 14.744 -13.199 -9.272 1.00 94.25 97 ILE A O 1
ATOM 791 N N . ILE A 1 98 ? 14.661 -14.724 -7.612 1.00 96.75 98 ILE A N 1
ATOM 792 C CA . ILE A 1 98 ? 14.234 -13.799 -6.559 1.00 96.75 98 ILE A CA 1
ATOM 793 C C . ILE A 1 98 ? 15.420 -13.511 -5.639 1.00 96.75 98 ILE A C 1
ATOM 795 O O . ILE A 1 98 ? 15.954 -14.414 -4.997 1.00 96.75 98 ILE A O 1
ATOM 799 N N . GLU A 1 99 ? 15.793 -12.241 -5.532 1.00 96.50 99 GLU A N 1
ATOM 800 C CA . GLU A 1 99 ? 16.858 -11.758 -4.654 1.00 96.50 99 GLU A CA 1
ATOM 801 C C . GLU A 1 99 ? 16.278 -10.816 -3.584 1.00 96.50 99 GLU A C 1
ATOM 803 O O . GLU A 1 99 ? 15.532 -9.879 -3.874 1.00 96.50 99 GLU A O 1
ATOM 808 N N . MET A 1 100 ? 16.623 -11.033 -2.314 1.00 96.44 100 MET A N 1
ATOM 809 C CA . MET A 1 100 ? 16.202 -10.137 -1.233 1.00 96.44 100 MET A CA 1
ATOM 810 C C . MET A 1 100 ? 17.157 -8.942 -1.120 1.00 96.44 100 MET A C 1
ATOM 812 O O . MET A 1 100 ? 18.310 -9.108 -0.725 1.00 96.44 100 MET A O 1
ATOM 816 N N . ARG A 1 101 ? 16.672 -7.723 -1.391 1.00 95.19 101 ARG A N 1
ATOM 817 C CA . ARG A 1 101 ? 17.480 -6.486 -1.385 1.00 95.19 101 ARG A CA 1
ATOM 818 C C . ARG A 1 101 ? 17.066 -5.522 -0.277 1.00 95.19 101 ARG A C 1
ATOM 820 O O . ARG A 1 101 ? 16.451 -4.489 -0.534 1.00 95.19 101 ARG A O 1
ATOM 827 N N . LYS A 1 102 ? 17.440 -5.847 0.962 1.00 91.44 102 LYS A N 1
ATOM 828 C CA . LYS A 1 102 ? 17.034 -5.098 2.169 1.00 91.44 102 LYS A CA 1
ATOM 829 C C . LYS A 1 102 ? 17.398 -3.616 2.108 1.00 91.44 102 LYS A C 1
ATOM 831 O O . LYS A 1 102 ? 16.529 -2.774 2.267 1.00 91.44 102 LYS A O 1
ATOM 836 N N . GLU A 1 103 ? 18.646 -3.303 1.773 1.00 88.69 103 GLU A N 1
ATOM 837 C CA . GLU A 1 103 ? 19.145 -1.918 1.705 1.00 88.69 103 GLU A CA 1
ATOM 838 C C . GLU A 1 103 ? 18.399 -1.041 0.682 1.00 88.69 103 GLU A C 1
ATOM 840 O O . GLU A 1 103 ? 18.419 0.183 0.775 1.00 88.69 103 GLU A O 1
ATOM 845 N N . MET A 1 104 ? 17.753 -1.658 -0.315 1.00 93.12 104 MET A N 1
ATOM 846 C CA . MET A 1 104 ? 17.024 -0.953 -1.368 1.00 93.12 104 MET A CA 1
ATOM 847 C C . MET A 1 104 ? 15.510 -0.971 -1.164 1.00 93.12 104 MET A C 1
ATOM 849 O O . MET A 1 104 ? 14.854 -0.045 -1.618 1.00 93.12 104 MET A O 1
ATOM 853 N N . LEU A 1 105 ? 14.941 -2.014 -0.550 1.00 94.25 105 LEU A N 1
ATOM 854 C CA . LEU A 1 105 ? 13.489 -2.242 -0.519 1.00 94.25 105 LEU A CA 1
ATOM 855 C C . LEU A 1 105 ? 12.882 -2.266 0.894 1.00 94.25 105 LEU A C 1
ATOM 857 O O . LEU A 1 105 ? 11.652 -2.226 0.997 1.00 94.25 105 LEU A O 1
ATOM 861 N N . ASP A 1 106 ? 13.691 -2.303 1.959 1.00 89.38 106 ASP A N 1
ATOM 862 C CA . ASP A 1 106 ? 13.227 -2.184 3.351 1.00 89.38 106 ASP A CA 1
ATOM 863 C C . ASP A 1 106 ? 13.138 -0.707 3.795 1.00 89.38 106 ASP A C 1
ATOM 865 O O . ASP A 1 106 ? 13.497 0.210 3.057 1.00 89.38 106 ASP A O 1
ATOM 869 N N . ASP A 1 107 ? 12.627 -0.458 5.011 1.00 78.75 107 ASP A N 1
ATOM 870 C CA . ASP A 1 107 ? 12.588 0.906 5.558 1.00 78.75 107 ASP A CA 1
ATOM 871 C C . ASP A 1 107 ? 13.997 1.420 5.845 1.00 78.75 107 ASP A C 1
ATOM 873 O O . ASP A 1 107 ? 14.769 0.792 6.573 1.00 78.75 107 ASP A O 1
ATOM 877 N N . SER A 1 108 ? 14.271 2.629 5.369 1.00 76.88 108 SER A N 1
ATOM 878 C CA . SER A 1 108 ? 15.433 3.414 5.761 1.00 76.88 108 SER A CA 1
ATOM 879 C C . SER A 1 108 ? 15.043 4.444 6.822 1.00 76.88 108 SER A C 1
ATOM 881 O O . SER A 1 108 ? 13.980 5.057 6.758 1.00 76.88 108 SER A O 1
ATOM 883 N N . ASN A 1 109 ? 15.934 4.699 7.783 1.00 82.69 109 ASN A N 1
ATOM 884 C CA . ASN A 1 109 ? 15.771 5.820 8.717 1.00 82.69 109 ASN A CA 1
ATOM 885 C C . ASN A 1 109 ? 16.169 7.174 8.095 1.00 82.69 109 ASN A C 1
ATOM 887 O O . ASN A 1 109 ? 16.061 8.195 8.773 1.00 82.69 109 ASN A O 1
ATOM 891 N N . ALA A 1 110 ? 16.627 7.207 6.837 1.00 86.31 110 ALA A N 1
ATOM 892 C CA . ALA A 1 110 ? 17.166 8.410 6.199 1.00 86.31 110 ALA A CA 1
ATOM 893 C C . ALA A 1 110 ? 16.156 9.564 6.102 1.00 86.31 110 ALA A C 1
ATOM 895 O O . ALA A 1 110 ? 16.554 10.717 6.221 1.00 86.31 110 ALA A O 1
ATOM 896 N N . ALA A 1 111 ? 14.867 9.260 5.917 1.00 88.38 111 ALA A N 1
ATOM 897 C CA . ALA A 1 111 ? 13.801 10.259 5.805 1.00 88.38 111 ALA A CA 1
ATOM 898 C C . ALA A 1 111 ? 13.056 10.528 7.125 1.00 88.38 111 ALA A C 1
ATOM 900 O O . ALA A 1 111 ? 12.079 11.278 7.146 1.00 88.38 111 ALA A O 1
ATOM 901 N N . LYS A 1 112 ? 13.478 9.899 8.231 1.00 88.56 112 LYS A N 1
ATOM 902 C CA . LYS A 1 112 ? 12.701 9.878 9.476 1.00 88.56 112 LYS A CA 1
ATOM 903 C C . LYS A 1 112 ? 12.459 11.274 10.045 1.00 88.56 112 LYS A C 1
ATOM 905 O O . LYS A 1 112 ? 11.346 11.574 10.451 1.00 88.56 112 LYS A O 1
ATOM 910 N N . GLU A 1 113 ? 13.479 12.126 10.050 1.00 89.44 113 GLU A N 1
ATOM 911 C CA . GLU A 1 113 ? 13.365 13.491 10.572 1.00 89.44 113 GLU A CA 1
ATOM 912 C C . GLU A 1 113 ? 12.364 14.329 9.763 1.00 89.44 113 GLU A C 1
ATOM 914 O O . GLU A 1 113 ? 11.529 15.030 10.332 1.00 89.44 113 GLU A O 1
ATOM 919 N N . GLN A 1 114 ? 12.395 14.210 8.434 1.00 91.12 114 GLN A N 1
ATOM 920 C CA . GLN A 1 114 ? 11.486 14.924 7.539 1.00 91.12 114 GLN A CA 1
ATOM 921 C C . GLN A 1 114 ? 10.046 14.411 7.672 1.00 91.12 114 GLN A C 1
ATOM 923 O O . GLN A 1 114 ? 9.107 15.207 7.674 1.00 91.12 114 GLN A O 1
ATOM 928 N N . MET A 1 115 ? 9.864 13.097 7.834 1.00 89.69 115 MET A N 1
ATOM 929 C CA . MET A 1 115 ? 8.553 12.494 8.092 1.00 89.69 115 MET A CA 1
ATOM 930 C C . MET A 1 115 ? 8.002 12.899 9.469 1.00 89.69 115 MET A C 1
ATOM 932 O O . MET A 1 115 ? 6.832 13.260 9.576 1.00 89.69 115 MET A O 1
ATOM 936 N N . ASP A 1 116 ? 8.838 12.930 10.512 1.00 89.25 116 ASP A N 1
ATOM 937 C CA . ASP A 1 116 ? 8.450 13.389 11.855 1.00 89.25 116 ASP A CA 1
ATOM 938 C C . ASP A 1 116 ? 8.059 14.885 11.848 1.00 89.25 116 ASP A C 1
ATOM 940 O O . ASP A 1 116 ? 7.109 15.298 12.528 1.00 89.25 116 ASP A O 1
ATOM 944 N N . ALA A 1 117 ? 8.729 15.704 11.029 1.00 89.50 117 ALA A N 1
ATOM 945 C CA . ALA A 1 117 ? 8.359 17.101 10.809 1.00 89.50 117 ALA A CA 1
ATOM 946 C C . ALA A 1 117 ? 7.003 17.234 10.090 1.00 89.50 117 ALA A C 1
ATOM 948 O O . ALA A 1 117 ? 6.148 18.006 10.535 1.00 89.50 117 ALA A O 1
ATOM 949 N N . ALA A 1 118 ? 6.762 16.448 9.035 1.00 89.56 118 ALA A N 1
ATOM 950 C CA . ALA A 1 118 ? 5.469 16.408 8.345 1.00 89.56 118 ALA A CA 1
ATOM 951 C C . ALA A 1 118 ? 4.339 15.965 9.293 1.00 89.56 118 ALA A C 1
ATOM 953 O 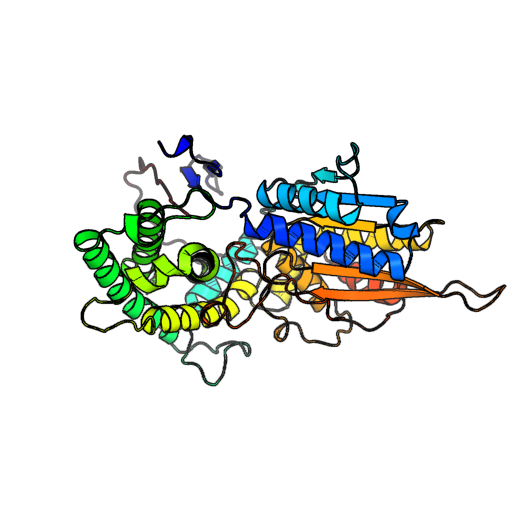O . ALA A 1 118 ? 3.296 16.619 9.380 1.00 89.56 118 ALA A O 1
ATOM 954 N N . LYS A 1 119 ? 4.586 14.928 10.102 1.00 88.25 119 LYS A N 1
ATOM 955 C CA . LYS A 1 119 ? 3.669 14.455 11.148 1.00 88.25 119 LYS A CA 1
ATOM 956 C C . LYS A 1 119 ? 3.357 15.539 12.181 1.00 88.25 119 LYS A C 1
ATOM 958 O O . LYS A 1 119 ? 2.208 15.680 12.600 1.00 88.25 119 LYS A O 1
ATOM 963 N N . SER A 1 120 ? 4.349 16.335 12.573 1.00 87.06 120 SER A N 1
ATOM 964 C CA . SER A 1 120 ? 4.156 17.456 13.502 1.00 87.06 120 SER A CA 1
ATOM 965 C C . SER A 1 120 ? 3.274 18.557 12.903 1.00 87.06 120 SER A C 1
ATOM 967 O O . SER A 1 120 ? 2.426 19.109 13.601 1.00 87.06 120 SER A O 1
ATOM 969 N N . GLN A 1 121 ? 3.400 18.840 11.603 1.00 86.19 121 GLN A N 1
ATOM 970 C CA . GLN A 1 121 ? 2.507 19.782 10.918 1.00 86.19 121 GLN A CA 1
ATOM 971 C C . GLN A 1 121 ? 1.077 19.235 10.795 1.00 86.19 121 GLN A C 1
ATOM 973 O O . GLN A 1 121 ? 0.119 19.957 11.076 1.00 86.19 121 GLN A O 1
ATOM 978 N N . LEU A 1 122 ? 0.918 17.948 10.463 1.00 86.56 122 LEU A N 1
ATOM 979 C CA . LEU A 1 122 ? -0.386 17.273 10.451 1.00 86.56 122 LEU A CA 1
ATOM 980 C C . LEU A 1 122 ? -1.064 17.309 11.820 1.00 86.56 122 LEU A C 1
ATOM 982 O O . LEU A 1 122 ? -2.264 17.566 11.906 1.00 86.56 122 LEU A O 1
ATOM 986 N N . CYS A 1 123 ? -0.297 17.119 12.899 1.00 84.94 123 CYS A N 1
ATOM 987 C CA . CYS A 1 123 ? -0.807 17.260 14.260 1.00 84.94 123 CYS A CA 1
ATOM 988 C C . CYS A 1 123 ? -1.468 18.626 14.468 1.00 84.94 123 CYS A C 1
ATOM 990 O O . CYS A 1 123 ? -2.537 18.691 15.066 1.00 84.94 123 CYS A O 1
ATOM 992 N N . THR A 1 124 ? -0.859 19.709 13.983 1.00 83.62 124 THR A N 1
ATOM 993 C CA . THR A 1 124 ? -1.414 21.063 14.117 1.00 83.62 124 THR A CA 1
ATOM 994 C C . THR A 1 124 ? -2.731 21.217 13.354 1.00 83.62 124 THR A C 1
ATOM 996 O O . THR A 1 124 ? -3.668 21.797 13.892 1.00 83.62 124 THR A O 1
ATOM 999 N N . LEU A 1 125 ? -2.838 20.644 12.150 1.00 82.00 125 LEU A N 1
ATOM 1000 C CA . LEU A 1 125 ? -4.047 20.718 11.315 1.00 82.00 125 LEU A CA 1
ATOM 1001 C C . LEU A 1 125 ? -5.222 19.906 11.874 1.00 82.00 125 LEU A C 1
ATOM 1003 O O . LEU A 1 125 ? -6.378 20.299 11.722 1.00 82.00 125 LEU A O 1
ATOM 1007 N N . LEU A 1 126 ? -4.937 18.768 12.512 1.00 84.12 126 LEU A N 1
ATOM 1008 C CA . LEU A 1 126 ? -5.965 17.887 13.063 1.00 84.12 126 LEU A CA 1
ATOM 1009 C C . LEU A 1 126 ? -6.370 18.250 14.495 1.00 84.12 126 LEU A C 1
ATOM 1011 O O . LEU A 1 126 ? -7.330 17.667 14.994 1.00 84.12 126 LEU A O 1
ATOM 1015 N N . LYS A 1 127 ? -5.661 19.146 15.193 1.00 82.25 127 LYS A N 1
ATOM 1016 C CA . LYS A 1 127 ? -5.951 19.505 16.593 1.00 82.25 127 LYS A CA 1
ATOM 1017 C C . LYS A 1 127 ? -6.959 20.663 16.708 1.00 82.25 127 LYS A C 1
ATOM 1019 O O . LYS A 1 127 ? -7.100 21.460 15.784 1.00 82.25 127 LYS A O 1
ATOM 1024 N N . PRO A 1 128 ? -7.660 20.795 17.852 1.00 74.56 128 PRO A N 1
ATOM 1025 C CA . PRO A 1 128 ? -8.518 21.946 18.127 1.00 74.56 128 PRO A CA 1
ATOM 1026 C C . PRO A 1 128 ? -7.679 23.232 18.199 1.00 74.56 128 PRO A C 1
ATOM 1028 O O . PRO A 1 128 ? -6.631 23.236 18.844 1.00 74.56 128 PRO A O 1
ATOM 1031 N N . GLY A 1 129 ? -8.135 24.321 17.577 1.00 71.88 129 GLY A N 1
ATOM 1032 C CA . GLY A 1 129 ? -7.393 25.586 17.487 1.00 71.88 129 GLY A CA 1
ATOM 1033 C C . GLY A 1 129 ? -8.010 26.563 16.482 1.00 71.88 129 GLY A C 1
ATOM 1034 O O . GLY A 1 129 ? -9.153 26.370 16.071 1.00 71.88 129 GLY A O 1
ATOM 1035 N N . GLU A 1 130 ? -7.263 27.584 16.058 1.00 59.44 130 GLU A N 1
ATOM 1036 C CA . GLU A 1 130 ? -7.697 28.514 15.003 1.00 59.44 130 GLU A CA 1
ATOM 1037 C C . GLU A 1 130 ? -7.691 27.856 13.611 1.00 59.44 130 GLU A C 1
ATOM 1039 O O . GLU A 1 130 ? -7.013 26.848 13.371 1.00 59.44 130 GLU A O 1
ATOM 1044 N N . SER A 1 131 ? -8.488 28.407 12.692 1.00 59.56 131 SER A N 1
ATOM 1045 C CA . SER A 1 131 ? -8.564 27.976 11.293 1.00 59.56 131 SER A CA 1
ATOM 1046 C C . SER A 1 131 ? -7.216 28.188 10.603 1.00 59.56 131 SER A C 1
ATOM 1048 O O . SER A 1 131 ? -6.857 29.306 10.235 1.00 59.56 131 SER A O 1
ATOM 1050 N N . THR A 1 132 ? -6.452 27.115 10.408 1.00 61.59 132 THR A N 1
ATOM 1051 C CA . THR A 1 132 ? -5.274 27.135 9.540 1.00 61.59 132 THR A CA 1
ATOM 1052 C C . THR A 1 132 ? -5.757 26.922 8.113 1.00 61.59 132 THR A C 1
ATOM 1054 O O . THR A 1 132 ? -6.635 26.092 7.897 1.00 61.59 132 THR A O 1
ATOM 1057 N N . LYS A 1 133 ? -5.209 27.651 7.131 1.00 61.19 133 LYS A N 1
ATOM 1058 C CA . LYS A 1 133 ? -5.548 27.417 5.720 1.00 61.19 133 LYS A CA 1
ATOM 1059 C C . LYS A 1 133 ? -5.285 25.951 5.381 1.00 61.19 133 LYS A C 1
ATOM 1061 O O . LYS A 1 133 ? -4.134 25.514 5.369 1.00 61.19 133 LYS A O 1
ATOM 1066 N N . ILE A 1 134 ? -6.358 25.208 5.138 1.00 62.12 134 ILE A N 1
ATOM 1067 C CA . ILE A 1 134 ? -6.284 23.825 4.694 1.00 62.12 134 ILE A CA 1
ATOM 1068 C C . ILE A 1 134 ? -5.752 23.853 3.260 1.00 62.12 134 ILE A C 1
ATOM 1070 O O . ILE A 1 134 ? -6.118 24.710 2.454 1.00 62.12 134 ILE A O 1
ATOM 1074 N N . ASN A 1 135 ? -4.809 22.962 2.969 1.00 62.22 135 ASN A N 1
ATOM 1075 C CA . ASN A 1 135 ? -4.234 22.840 1.636 1.00 62.22 135 ASN A CA 1
ATOM 1076 C C . ASN A 1 135 ? -5.341 22.455 0.631 1.00 62.22 135 ASN A C 1
ATOM 1078 O O . ASN A 1 135 ? -6.316 21.822 1.026 1.00 62.22 135 ASN A O 1
ATOM 1082 N N . ALA A 1 136 ? -5.177 22.763 -0.659 1.00 59.16 136 ALA A N 1
ATOM 1083 C CA . ALA A 1 136 ? -6.192 22.575 -1.718 1.00 59.16 136 ALA A CA 1
ATOM 1084 C C . ALA A 1 136 ? -6.598 21.106 -2.026 1.00 59.16 136 ALA A C 1
ATOM 1086 O O . ALA A 1 136 ? -7.083 20.810 -3.113 1.00 59.16 136 ALA A O 1
ATOM 1087 N N . ILE A 1 137 ? -6.319 20.167 -1.119 1.00 74.12 137 ILE A N 1
ATOM 1088 C CA . ILE A 1 137 ? -6.553 18.722 -1.250 1.00 74.12 137 ILE A CA 1
ATOM 1089 C C . ILE A 1 137 ? -7.798 18.284 -0.455 1.00 74.12 137 ILE A C 1
ATOM 1091 O O . ILE A 1 137 ? -8.351 17.228 -0.738 1.00 74.12 137 ILE A O 1
ATOM 1095 N N . TRP A 1 138 ? -8.253 19.070 0.527 1.00 85.81 138 TRP A N 1
ATOM 1096 C CA . TRP A 1 138 ? -9.461 18.741 1.290 1.00 85.81 138 TRP A CA 1
ATOM 1097 C C . TRP A 1 138 ? -10.732 19.023 0.471 1.00 85.81 138 TRP A C 1
ATOM 1099 O O . TRP A 1 138 ? -10.776 20.073 -0.170 1.00 85.81 138 TRP A O 1
ATOM 1109 N N . PRO A 1 139 ? -11.750 18.139 0.479 1.00 85.25 139 PRO A N 1
ATOM 1110 C CA . PRO A 1 139 ? -12.993 18.374 -0.256 1.00 85.25 139 PRO A CA 1
ATOM 1111 C C . PRO A 1 139 ? -13.759 19.605 0.254 1.00 85.25 139 PRO A C 1
ATOM 1113 O O . PRO A 1 139 ? -13.902 19.789 1.462 1.00 85.25 139 PRO A O 1
ATOM 1116 N N . ASP A 1 140 ? -14.283 20.423 -0.663 1.00 82.31 140 ASP A N 1
ATOM 1117 C CA . ASP A 1 140 ? -15.005 21.665 -0.333 1.00 82.31 140 ASP A CA 1
ATOM 1118 C C . ASP A 1 140 ? -16.366 21.413 0.349 1.00 82.31 140 ASP A C 1
ATOM 1120 O O . ASP A 1 140 ? -16.880 22.275 1.062 1.00 82.31 140 ASP A O 1
ATOM 1124 N N . ASP A 1 141 ? -16.966 20.242 0.125 1.00 87.00 141 ASP A N 1
ATOM 1125 C CA . ASP A 1 141 ? -18.279 19.829 0.634 1.00 87.00 141 ASP A CA 1
ATOM 1126 C C . ASP A 1 141 ? -18.216 19.067 1.969 1.00 87.00 141 ASP A C 1
ATOM 1128 O O . ASP A 1 141 ? -19.249 18.678 2.519 1.00 87.00 141 ASP A O 1
ATOM 1132 N N . VAL A 1 142 ? -17.014 18.880 2.518 1.00 89.06 142 VAL A N 1
ATOM 1133 C CA . VAL A 1 142 ? -16.779 18.144 3.762 1.00 89.06 142 VAL A CA 1
ATOM 1134 C C . VAL A 1 142 ? -16.375 19.118 4.877 1.00 89.06 142 VAL A C 1
ATOM 1136 O O . VAL A 1 142 ? -15.540 19.997 4.646 1.00 89.06 142 VAL A O 1
ATOM 1139 N N . PRO A 1 143 ? -16.901 18.966 6.115 1.00 90.88 143 PRO A N 1
ATOM 1140 C CA . PRO A 1 143 ? -16.462 19.763 7.262 1.00 90.88 143 PRO A CA 1
ATOM 1141 C C . PRO A 1 143 ? -14.942 19.745 7.440 1.00 90.88 143 PRO A C 1
ATOM 1143 O O . PRO A 1 143 ? -14.281 18.806 7.015 1.00 90.88 143 PRO A O 1
ATOM 1146 N N . GLU A 1 144 ? -14.363 20.744 8.107 1.00 89.50 144 GLU A N 1
ATOM 1147 C CA . GLU A 1 144 ? -12.910 20.778 8.322 1.00 89.50 144 GLU A CA 1
ATOM 1148 C C . GLU A 1 144 ? -12.369 19.477 8.959 1.00 89.50 144 GLU A C 1
ATOM 1150 O O . GLU A 1 144 ? -13.047 18.888 9.811 1.00 89.50 144 GLU A O 1
ATOM 1155 N N . PRO A 1 145 ? -11.111 19.071 8.676 1.00 90.62 145 PRO A N 1
ATOM 1156 C CA . PRO A 1 145 ? -10.524 17.835 9.201 1.00 90.62 145 PRO A CA 1
ATOM 1157 C C . PRO A 1 145 ? -10.680 17.672 10.716 1.00 90.62 145 PRO A C 1
ATOM 1159 O O . PRO A 1 145 ? -10.995 16.590 11.209 1.00 90.62 145 PRO A O 1
ATOM 1162 N N . ARG A 1 146 ? -10.514 18.761 11.479 1.00 88.81 146 ARG A N 1
ATOM 1163 C CA . ARG A 1 146 ? -10.659 18.758 12.943 1.00 88.81 146 ARG A CA 1
ATOM 1164 C C . ARG A 1 146 ? -12.065 18.351 13.403 1.00 88.81 146 ARG A C 1
ATOM 1166 O O . ARG A 1 146 ? -12.182 17.691 14.437 1.00 88.81 146 ARG A O 1
ATOM 1173 N N . ILE A 1 147 ? -13.092 18.760 12.647 1.00 91.31 147 ILE A N 1
ATOM 1174 C CA . ILE A 1 147 ? -14.509 18.490 12.907 1.00 91.31 147 ILE A CA 1
ATOM 1175 C C . ILE A 1 147 ? -14.786 17.027 12.585 1.00 91.31 147 ILE A C 1
ATOM 1177 O O . ILE A 1 147 ? -15.308 16.319 13.437 1.00 91.31 147 ILE A O 1
ATOM 1181 N N . VAL A 1 148 ? -14.327 16.542 11.427 1.00 94.25 148 VAL A N 1
ATOM 1182 C CA . VAL A 1 148 ? -14.486 15.131 11.040 1.00 94.25 148 VAL A CA 1
ATOM 1183 C C . VAL A 1 148 ? -13.818 14.194 12.050 1.00 94.25 148 VAL A C 1
ATOM 1185 O O . VAL A 1 148 ? -14.419 13.202 12.452 1.00 94.25 148 VAL A O 1
ATOM 1188 N N . VAL A 1 149 ? -12.617 14.520 12.545 1.00 93.69 149 VAL A N 1
ATOM 1189 C CA . VAL A 1 149 ? -11.987 13.729 13.621 1.00 93.69 149 VAL A CA 1
ATOM 1190 C C . VAL A 1 149 ? -12.814 13.783 14.911 1.00 93.69 149 VAL A C 1
ATOM 1192 O O . VAL A 1 149 ? -12.936 12.769 15.591 1.00 93.69 149 VAL A O 1
ATOM 1195 N N . GLN A 1 150 ? -13.384 14.936 15.274 1.00 93.56 150 GLN A N 1
ATOM 1196 C CA . GLN A 1 150 ? -14.233 15.036 16.466 1.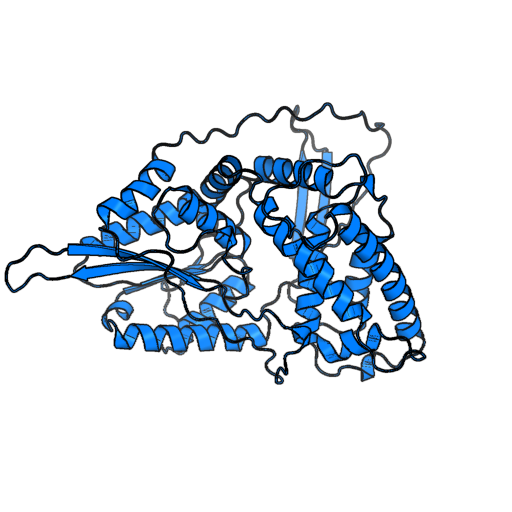00 93.56 150 GLN A CA 1
ATOM 1197 C C . GLN A 1 150 ? -15.498 14.178 16.330 1.00 93.56 150 GLN A C 1
ATOM 1199 O O . GLN A 1 150 ? -15.838 13.449 17.258 1.00 93.56 150 GLN A O 1
ATOM 1204 N N . GLU A 1 151 ? -16.162 14.222 15.175 1.00 95.56 151 GLU A N 1
ATOM 1205 C CA . GLU A 1 151 ? -17.321 13.376 14.878 1.00 95.56 151 GLU A CA 1
ATOM 1206 C C . GLU A 1 151 ? -16.963 11.886 14.886 1.00 95.56 151 GLU A C 1
ATOM 1208 O O . GLU A 1 151 ? -17.715 11.078 15.434 1.00 95.56 151 GLU A O 1
ATOM 1213 N N . ALA A 1 152 ? -15.799 11.520 14.340 1.00 96.31 152 ALA A N 1
ATOM 1214 C CA . ALA A 1 152 ? -15.294 10.154 14.390 1.00 96.31 152 ALA A CA 1
ATOM 1215 C C . ALA A 1 152 ? -15.058 9.687 15.834 1.00 96.31 152 ALA A C 1
ATOM 1217 O O . ALA A 1 152 ? -15.472 8.584 16.178 1.00 96.31 152 ALA A O 1
ATOM 1218 N N . ILE A 1 153 ? -14.472 10.527 16.697 1.00 95.88 153 ILE A N 1
ATOM 1219 C CA . ILE A 1 153 ? -14.258 10.209 18.119 1.00 95.88 153 ILE A CA 1
ATOM 1220 C C . ILE A 1 153 ? -15.590 9.978 18.842 1.00 95.88 153 ILE A C 1
ATOM 1222 O O . ILE A 1 153 ? -15.721 8.994 19.566 1.00 95.88 153 ILE A O 1
ATOM 1226 N N . GLU A 1 154 ? -16.587 10.847 18.653 1.00 96.31 154 GLU A N 1
ATOM 1227 C CA . GLU A 1 154 ? -17.894 10.665 19.303 1.00 96.31 154 GLU A CA 1
ATOM 1228 C C . GLU A 1 154 ? -18.606 9.396 18.817 1.00 96.31 154 GLU A C 1
ATOM 1230 O O . GLU A 1 154 ? -19.153 8.643 19.624 1.00 96.31 154 GLU A O 1
ATOM 1235 N N . LEU A 1 155 ? -18.530 9.098 17.518 1.00 97.00 155 LEU A N 1
ATOM 1236 C CA . LEU A 1 155 ? -19.081 7.860 16.972 1.00 97.00 155 LEU A CA 1
ATOM 1237 C C . LEU A 1 155 ? -18.343 6.620 17.497 1.00 97.00 155 LEU A C 1
ATOM 1239 O O . LEU A 1 155 ? -18.974 5.617 17.820 1.00 97.00 155 LEU A O 1
ATOM 1243 N N . MET A 1 156 ? -17.016 6.686 17.622 1.00 97.50 156 MET A N 1
ATOM 1244 C CA . MET A 1 156 ? -16.211 5.608 18.197 1.00 97.50 156 MET A CA 1
ATOM 1245 C C . MET A 1 156 ? -16.550 5.355 19.669 1.00 97.50 156 MET A C 1
ATOM 1247 O O . MET A 1 156 ? -16.626 4.194 20.063 1.00 97.50 156 MET A O 1
ATOM 1251 N N . LYS A 1 157 ? -16.824 6.394 20.471 1.00 97.50 157 LYS A N 1
ATOM 1252 C CA . LYS A 1 157 ? -17.307 6.218 21.853 1.00 97.50 157 LYS A CA 1
ATOM 1253 C C . LYS A 1 157 ? -18.625 5.452 21.891 1.00 97.50 157 LYS A C 1
ATOM 1255 O O . LYS A 1 157 ? -18.758 4.526 22.684 1.00 97.50 157 LYS A O 1
ATOM 1260 N N . GLU A 1 158 ? -19.578 5.798 21.023 1.00 96.06 158 GLU A N 1
ATOM 1261 C CA . GLU A 1 158 ? -20.848 5.067 20.952 1.00 96.06 158 GLU A CA 1
ATOM 1262 C C . GLU A 1 158 ? -20.624 3.602 20.542 1.00 96.06 158 GLU A C 1
ATOM 1264 O O . GLU A 1 158 ? -21.128 2.689 21.195 1.00 96.06 158 GLU A O 1
ATOM 1269 N N . LEU A 1 159 ? -19.832 3.367 19.493 1.00 96.88 159 LEU A N 1
ATOM 1270 C CA . LEU A 1 159 ? -19.523 2.025 18.996 1.00 96.88 159 LEU A CA 1
ATOM 1271 C C . LEU A 1 159 ? -18.795 1.162 20.035 1.00 96.88 159 LEU A C 1
ATOM 1273 O O . LEU A 1 159 ? -19.043 -0.042 20.095 1.00 96.88 159 LEU A O 1
ATOM 1277 N N . ARG A 1 160 ? -17.941 1.760 20.875 1.00 97.81 160 ARG A N 1
ATOM 1278 C CA . ARG A 1 160 ? -17.267 1.068 21.982 1.00 97.81 160 ARG A CA 1
ATOM 1279 C C . ARG A 1 160 ? -18.266 0.498 22.977 1.00 97.81 160 ARG A C 1
ATOM 1281 O O . ARG A 1 160 ? -18.151 -0.670 23.345 1.00 97.81 160 ARG A O 1
ATOM 1288 N N . GLU A 1 161 ? -19.239 1.302 23.396 1.00 97.12 161 GLU A N 1
ATOM 1289 C CA . GLU A 1 161 ? -20.259 0.862 24.350 1.00 97.12 161 GLU A CA 1
ATOM 1290 C C . GLU A 1 161 ? -21.133 -0.244 23.751 1.00 97.12 161 GLU A C 1
ATOM 1292 O O . GLU A 1 161 ? -21.336 -1.272 24.395 1.00 97.12 161 GLU A O 1
ATOM 1297 N N . ILE A 1 162 ? -21.540 -0.099 22.482 1.00 95.94 162 ILE A N 1
ATOM 1298 C CA . ILE A 1 162 ? -22.303 -1.131 21.758 1.00 95.94 162 ILE A CA 1
ATOM 1299 C C . ILE A 1 162 ? -21.522 -2.443 21.692 1.00 95.94 162 ILE A C 1
ATOM 1301 O O . ILE A 1 162 ? -22.049 -3.500 22.029 1.00 95.94 162 ILE A O 1
ATOM 1305 N N . MET A 1 163 ? -20.252 -2.382 21.287 1.00 96.81 163 MET A N 1
ATOM 1306 C CA . MET A 1 163 ? -19.403 -3.565 21.198 1.00 96.81 163 MET A CA 1
ATOM 1307 C C . MET A 1 163 ? -19.282 -4.247 22.561 1.00 96.81 163 MET A C 1
ATOM 1309 O O . MET A 1 163 ? -19.465 -5.457 22.657 1.00 96.81 163 MET A O 1
ATOM 1313 N N . ARG A 1 164 ? -18.997 -3.492 23.628 1.00 97.69 164 ARG A N 1
ATOM 1314 C CA . ARG A 1 164 ? -18.868 -4.041 24.987 1.00 97.69 164 ARG A CA 1
ATOM 1315 C C . ARG A 1 164 ? -20.151 -4.711 25.465 1.00 97.69 164 ARG A C 1
ATOM 1317 O O . ARG A 1 164 ? -20.074 -5.808 26.013 1.00 97.69 164 ARG A O 1
ATOM 1324 N N . GLU A 1 165 ? -21.301 -4.083 25.240 1.00 96.31 165 GLU A N 1
ATOM 1325 C CA . GLU A 1 165 ? -22.613 -4.652 25.553 1.00 96.31 165 GLU A CA 1
ATOM 1326 C C . GLU A 1 165 ? -22.856 -5.952 24.775 1.00 96.31 165 GLU A C 1
ATOM 1328 O O . GLU A 1 165 ? -23.184 -6.981 25.371 1.00 96.31 165 GLU A O 1
ATOM 1333 N N . ASN A 1 166 ? -22.623 -5.945 23.463 1.00 95.81 166 ASN A N 1
ATOM 1334 C CA . ASN A 1 166 ? -22.828 -7.110 22.606 1.00 95.81 166 ASN A CA 1
ATOM 1335 C C . ASN A 1 166 ? -21.884 -8.269 22.962 1.00 95.81 166 ASN A C 1
ATOM 1337 O O . ASN A 1 166 ? -22.322 -9.414 23.012 1.00 95.81 166 ASN A O 1
ATOM 1341 N N . PHE A 1 167 ? -20.624 -7.997 23.318 1.00 96.81 167 PHE A N 1
ATOM 1342 C CA . PHE A 1 167 ? -19.707 -9.028 23.825 1.00 96.81 167 PHE A CA 1
ATOM 1343 C C . PHE A 1 167 ? -20.161 -9.663 25.146 1.00 96.81 167 PHE A C 1
ATOM 1345 O O . PHE A 1 167 ? -19.742 -10.778 25.444 1.00 96.81 167 PHE A O 1
ATOM 1352 N N . ASN A 1 168 ? -20.972 -8.968 25.947 1.00 96.38 168 ASN A N 1
ATOM 1353 C CA . ASN A 1 168 ? -21.488 -9.490 27.213 1.00 96.38 168 ASN A CA 1
ATOM 1354 C C . ASN A 1 168 ? -22.838 -10.210 27.057 1.00 96.38 168 ASN A C 1
ATOM 1356 O O . ASN A 1 168 ? -23.207 -10.994 27.928 1.00 96.38 168 ASN A O 1
ATOM 1360 N N . THR A 1 169 ? -23.590 -9.920 25.993 1.00 94.69 169 THR A N 1
ATOM 1361 C CA . THR A 1 169 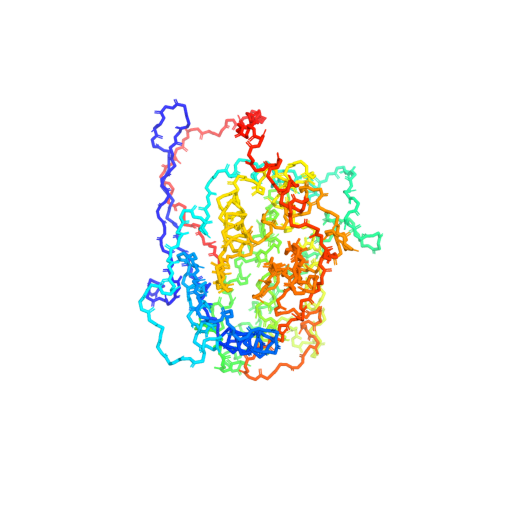? -24.985 -10.368 25.828 1.00 94.69 169 THR A CA 1
ATOM 1362 C C . THR A 1 169 ? -25.184 -11.372 24.695 1.00 94.69 169 THR A C 1
ATOM 1364 O O . THR A 1 169 ? -26.156 -12.125 24.726 1.00 94.69 169 THR A O 1
ATOM 1367 N N . MET A 1 170 ? -24.293 -11.405 23.702 1.00 94.44 170 MET A N 1
ATOM 1368 C CA . MET A 1 170 ? -24.392 -12.272 22.525 1.00 94.44 170 MET A CA 1
ATOM 1369 C C . MET A 1 170 ? -23.426 -13.457 22.607 1.00 94.44 170 MET A C 1
ATOM 1371 O O . MET A 1 170 ? -22.349 -13.364 23.194 1.00 94.44 170 MET A O 1
ATOM 1375 N N . ASP A 1 171 ? -23.769 -14.551 21.923 1.00 95.06 171 ASP A N 1
ATOM 1376 C CA . ASP A 1 171 ? -22.808 -15.608 21.603 1.00 95.06 171 ASP A CA 1
ATOM 1377 C C . ASP A 1 171 ? -21.924 -15.164 20.427 1.00 95.06 171 ASP A C 1
ATOM 1379 O O . ASP A 1 171 ? -22.210 -15.442 19.259 1.00 95.06 171 ASP A O 1
ATOM 1383 N N . VAL A 1 172 ? -20.863 -14.419 20.742 1.00 95.56 172 VAL A N 1
ATOM 1384 C CA . VAL A 1 172 ? -19.964 -13.828 19.740 1.00 95.56 172 VAL A CA 1
ATOM 1385 C C . VAL A 1 172 ? -19.210 -14.867 18.909 1.00 95.56 172 VAL A C 1
ATOM 1387 O O . VAL A 1 172 ? -18.881 -14.597 17.756 1.00 95.56 172 VAL A O 1
ATOM 1390 N N . GLU A 1 173 ? -18.978 -16.065 19.445 1.00 94.81 173 GLU A N 1
ATOM 1391 C CA . GLU A 1 173 ? -18.297 -17.149 18.724 1.00 94.81 173 GLU A CA 1
ATOM 1392 C C . GLU A 1 173 ? -19.172 -17.696 17.583 1.00 94.81 173 GLU A C 1
ATOM 1394 O O . GLU A 1 173 ? -18.661 -18.156 16.562 1.00 94.81 173 GLU A O 1
ATOM 1399 N N . SER A 1 174 ? -20.500 -17.581 17.707 1.00 95.12 174 SER A N 1
ATOM 1400 C CA . SER A 1 174 ? -21.448 -18.004 16.668 1.00 95.12 174 SER A CA 1
ATOM 1401 C C . SER A 1 174 ? -21.597 -17.013 15.506 1.00 95.12 174 SER A C 1
ATOM 1403 O O . SER A 1 174 ? -22.097 -17.391 14.445 1.00 95.12 174 SER A O 1
ATOM 1405 N N . ILE A 1 175 ? -21.160 -15.755 15.673 1.00 94.62 175 ILE A N 1
ATOM 1406 C CA . ILE A 1 175 ? -21.377 -14.693 14.676 1.00 94.62 175 ILE A CA 1
ATOM 1407 C C . ILE A 1 175 ? -20.605 -14.985 13.388 1.00 94.62 175 ILE A C 1
ATOM 1409 O O . ILE A 1 175 ? -21.122 -14.760 12.299 1.00 94.62 175 ILE A O 1
ATOM 1413 N N . GLN A 1 176 ? -19.369 -15.474 13.495 1.00 93.81 176 GLN A N 1
ATOM 1414 C CA . GLN A 1 176 ? -18.522 -15.773 12.344 1.00 93.81 176 GLN A CA 1
ATOM 1415 C C . GLN A 1 176 ? -17.660 -17.000 12.633 1.00 93.81 176 GLN A C 1
ATOM 1417 O O . GLN A 1 176 ? -16.860 -17.006 13.563 1.00 93.81 176 GLN A O 1
ATOM 1422 N N . LEU A 1 177 ? -17.776 -18.022 11.783 1.00 90.62 177 LEU A N 1
ATOM 1423 C CA . LEU A 1 177 ? -17.052 -19.287 11.956 1.00 90.62 177 LEU A CA 1
ATOM 1424 C C . LEU A 1 177 ? -15.656 -19.272 11.323 1.00 90.62 177 LEU A C 1
ATOM 1426 O O . LEU A 1 177 ? -14.735 -19.916 11.820 1.00 90.62 177 LEU A O 1
ATOM 1430 N N . ARG A 1 178 ? -15.491 -18.563 10.199 1.00 90.94 178 ARG A N 1
ATOM 1431 C CA . ARG A 1 178 ? -14.229 -18.516 9.454 1.00 90.94 178 ARG A CA 1
ATOM 1432 C C . ARG A 1 178 ? -13.581 -17.152 9.610 1.00 90.94 178 ARG A C 1
ATOM 1434 O O . ARG A 1 178 ? -14.160 -16.150 9.215 1.00 90.94 178 ARG A O 1
ATOM 1441 N N . TRP A 1 179 ? -12.354 -17.150 10.108 1.00 91.88 179 TRP A N 1
ATOM 1442 C CA . TRP A 1 179 ? -11.567 -15.946 10.334 1.00 91.88 179 TRP A CA 1
ATOM 1443 C C . TRP A 1 179 ? -10.310 -15.935 9.467 1.00 91.88 179 TRP A C 1
ATOM 1445 O O . TRP A 1 179 ? -9.726 -16.981 9.172 1.00 91.88 179 TRP A O 1
ATOM 1455 N N . CYS A 1 180 ? -9.900 -14.745 9.037 1.00 90.00 180 CYS A N 1
ATOM 1456 C CA . CYS A 1 180 ? -8.671 -14.552 8.272 1.00 90.00 180 CYS A CA 1
ATOM 1457 C C . CYS A 1 180 ? -7.463 -14.444 9.214 1.00 90.00 180 CYS A C 1
ATOM 1459 O O . CYS A 1 180 ? -7.575 -13.867 10.287 1.00 90.00 180 CYS A O 1
ATOM 1461 N N . CYS A 1 181 ? -6.304 -14.979 8.817 1.00 86.25 181 CYS A N 1
ATOM 1462 C CA . CYS A 1 181 ? -5.028 -14.808 9.532 1.00 86.25 181 CYS A CA 1
ATOM 1463 C C . CYS A 1 181 ? -5.043 -15.173 11.033 1.00 86.25 181 CYS A C 1
ATOM 1465 O O . CYS A 1 181 ? -4.368 -14.532 11.831 1.00 86.25 181 CYS A O 1
ATOM 1467 N N . SER A 1 182 ? -5.761 -16.236 11.418 1.00 85.69 182 SER A N 1
ATOM 1468 C CA . SER A 1 182 ? -5.906 -16.683 12.823 1.00 85.69 182 SER A CA 1
ATOM 1469 C C . SER A 1 182 ? -6.591 -15.672 13.754 1.00 85.69 182 SER A C 1
ATOM 1471 O O . SER A 1 182 ? -6.482 -15.784 14.976 1.00 85.69 182 SER A O 1
ATOM 1473 N N . GLU A 1 183 ? -7.302 -14.700 13.182 1.00 88.94 183 GLU A N 1
ATOM 1474 C CA . GLU A 1 183 ? -8.181 -13.793 13.914 1.00 88.94 183 GLU A CA 1
ATOM 1475 C C . GLU A 1 183 ? -9.320 -14.576 14.599 1.00 88.94 183 GLU A C 1
ATOM 1477 O O . GLU A 1 183 ? -9.591 -15.731 14.268 1.00 88.94 183 GLU A O 1
ATOM 1482 N N . ASN A 1 184 ? -9.961 -13.975 15.597 1.00 92.75 184 ASN A N 1
ATOM 1483 C CA . ASN A 1 184 ? -11.122 -14.524 16.307 1.00 92.75 184 ASN A CA 1
ATOM 1484 C C . ASN A 1 184 ? -11.845 -13.379 17.048 1.00 92.75 184 ASN A C 1
ATOM 1486 O O . ASN A 1 184 ? -11.295 -12.272 17.103 1.00 92.75 184 ASN A O 1
ATOM 1490 N N . PRO A 1 185 ? -13.026 -13.607 17.662 1.00 95.88 185 PRO A N 1
ATOM 1491 C CA . PRO A 1 185 ? -13.755 -12.545 18.358 1.00 95.88 185 PRO A CA 1
ATOM 1492 C C . PRO A 1 185 ? -12.919 -11.804 19.411 1.00 95.88 185 PRO A C 1
ATOM 1494 O O . PRO A 1 185 ? -13.005 -10.583 19.531 1.00 95.88 185 PRO A O 1
ATOM 1497 N N . ASN A 1 186 ? -12.070 -12.515 20.157 1.00 93.25 186 ASN A N 1
ATOM 1498 C CA . ASN A 1 186 ? -11.261 -11.912 21.216 1.00 93.25 186 ASN A CA 1
ATOM 1499 C C . ASN A 1 186 ? -10.129 -11.041 20.661 1.00 93.25 186 ASN A C 1
ATOM 1501 O O . ASN A 1 186 ? -9.913 -9.939 21.162 1.00 93.25 186 ASN A O 1
ATOM 1505 N N . LEU A 1 187 ? -9.425 -11.497 19.622 1.00 91.25 187 LEU A N 1
ATOM 1506 C CA . LEU A 1 187 ? -8.385 -10.697 18.966 1.00 91.25 187 LEU A CA 1
ATOM 1507 C C . LEU A 1 187 ? -8.984 -9.465 18.262 1.00 91.25 187 LEU A C 1
ATOM 1509 O O . LEU A 1 187 ? -8.440 -8.364 18.398 1.00 91.25 187 LEU A O 1
ATOM 1513 N N . PHE A 1 188 ? -10.166 -9.610 17.649 1.00 94.69 188 PHE A N 1
ATOM 1514 C CA . PHE A 1 188 ? -10.935 -8.489 17.107 1.00 94.69 188 PHE A CA 1
ATOM 1515 C C . PHE A 1 188 ? -11.240 -7.465 18.207 1.00 94.69 188 PHE A C 1
ATOM 1517 O O . PHE A 1 188 ? -10.943 -6.279 18.047 1.00 94.69 188 PHE A O 1
ATOM 1524 N N . LYS A 1 189 ? -11.776 -7.923 19.350 1.00 96.25 189 LYS A N 1
ATOM 1525 C CA . LYS A 1 189 ? -12.082 -7.065 20.504 1.00 96.25 189 LYS A CA 1
ATOM 1526 C C . LYS A 1 189 ? -10.845 -6.330 20.998 1.00 96.25 189 LYS A C 1
ATOM 1528 O O . LYS A 1 189 ? -10.913 -5.131 21.240 1.00 96.25 189 LYS A O 1
ATOM 1533 N N . GLU A 1 190 ? -9.719 -7.025 21.147 1.00 93.38 190 GLU A N 1
ATOM 1534 C CA . GLU A 1 190 ? -8.470 -6.415 21.606 1.00 93.38 190 GLU A CA 1
ATOM 1535 C C . GLU A 1 190 ? -7.986 -5.300 20.668 1.00 93.38 190 GLU A C 1
ATOM 1537 O O . GLU A 1 190 ? -7.547 -4.252 21.150 1.00 93.38 190 GLU A O 1
ATOM 1542 N N . ARG A 1 191 ? -8.064 -5.506 19.345 1.00 93.62 191 ARG A N 1
ATOM 1543 C CA . ARG A 1 191 ? -7.674 -4.491 18.355 1.00 93.62 191 ARG A CA 1
ATOM 1544 C C . ARG A 1 191 ? -8.599 -3.280 18.404 1.00 93.62 191 ARG A C 1
ATOM 1546 O O . ARG A 1 191 ? -8.117 -2.151 18.460 1.00 93.62 191 ARG A O 1
ATOM 1553 N N . TRP A 1 192 ? -9.910 -3.502 18.441 1.00 96.56 192 TRP A N 1
ATOM 1554 C CA . TRP A 1 192 ? -10.879 -2.409 18.513 1.00 96.56 192 TRP A CA 1
ATOM 1555 C C . TRP A 1 192 ? -10.825 -1.656 19.844 1.00 96.56 192 TRP A C 1
ATOM 1557 O O . TRP A 1 192 ? -10.840 -0.431 19.829 1.00 96.56 192 TRP A O 1
ATOM 1567 N N . GLU A 1 193 ? -10.652 -2.329 20.987 1.00 97.19 193 GLU A N 1
ATOM 1568 C CA . GLU A 1 193 ? -10.414 -1.652 22.275 1.00 97.19 193 GLU A CA 1
ATOM 1569 C C . GLU A 1 193 ? -9.156 -0.782 22.237 1.00 97.19 193 GLU A C 1
ATOM 1571 O O . GLU A 1 193 ? -9.191 0.348 22.719 1.00 97.19 193 GLU A O 1
ATOM 1576 N N . LYS A 1 194 ? -8.073 -1.241 21.597 1.00 93.56 194 LYS A N 1
ATOM 1577 C CA . LYS A 1 194 ? -6.863 -0.426 21.418 1.00 93.56 194 LYS A CA 1
ATOM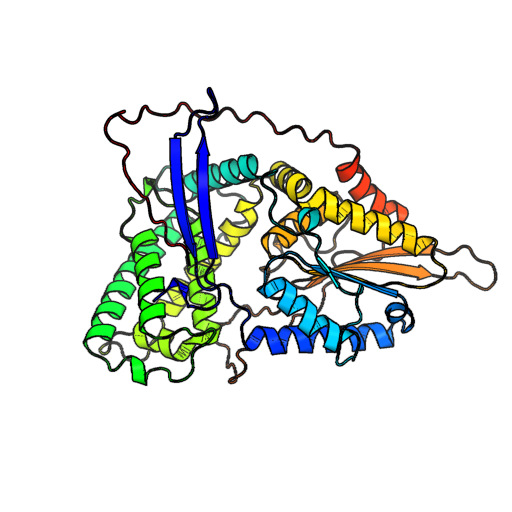 1578 C C . LYS A 1 194 ? -7.125 0.828 20.579 1.00 93.56 194 LYS A C 1
ATOM 1580 O O . LYS A 1 194 ? -6.606 1.890 20.930 1.00 93.56 194 LYS A O 1
ATOM 1585 N N . LEU A 1 195 ? -7.908 0.712 19.502 1.00 95.75 195 LEU A N 1
ATOM 1586 C CA . LEU A 1 195 ? -8.329 1.855 18.684 1.00 95.75 195 LEU A CA 1
ATOM 1587 C C . LEU A 1 195 ? -9.209 2.812 19.491 1.00 95.75 195 LEU A C 1
ATOM 1589 O O . LEU A 1 195 ? -9.012 4.023 19.433 1.00 95.75 195 LEU A O 1
ATOM 1593 N N . PHE A 1 196 ? -10.143 2.288 20.288 1.00 97.50 196 PHE A N 1
ATOM 1594 C CA . PHE A 1 196 ? -10.966 3.109 21.168 1.00 97.50 196 PHE A CA 1
ATOM 1595 C C . PHE A 1 196 ? -10.129 3.849 22.204 1.00 97.50 196 PHE A C 1
ATOM 1597 O O . PHE A 1 196 ? -10.340 5.041 22.386 1.00 97.50 196 PHE A O 1
ATOM 1604 N N . GLU A 1 197 ? -9.146 3.201 22.825 1.00 95.50 197 GLU A N 1
ATOM 1605 C CA . GLU A 1 197 ? -8.199 3.871 23.721 1.00 95.50 197 GLU A CA 1
ATOM 1606 C C . GLU A 1 197 ? -7.448 5.003 23.004 1.00 95.50 197 GLU A C 1
ATOM 1608 O O . GLU A 1 197 ? -7.367 6.113 23.524 1.00 95.50 197 GLU A O 1
ATOM 1613 N N . ASP A 1 198 ? -6.938 4.752 21.794 1.00 93.56 198 ASP A N 1
ATOM 1614 C CA . ASP A 1 198 ? -6.134 5.727 21.043 1.00 93.56 198 ASP A CA 1
ATOM 1615 C C . ASP A 1 198 ? -6.941 6.937 20.539 1.00 93.56 198 ASP A C 1
ATOM 1617 O O . ASP A 1 198 ? -6.382 8.027 20.392 1.00 93.56 198 ASP A O 1
ATOM 1621 N N . PHE A 1 199 ? -8.243 6.771 20.286 1.00 94.12 199 PHE A N 1
ATOM 1622 C CA . PHE A 1 199 ? -9.124 7.847 19.812 1.00 94.12 199 PHE A CA 1
ATOM 1623 C C . PHE A 1 199 ? -9.928 8.524 20.926 1.00 94.12 199 PHE A C 1
ATOM 1625 O O . PHE A 1 199 ? -10.091 9.744 20.912 1.00 94.12 199 PHE A O 1
ATOM 1632 N N . CYS A 1 200 ? -10.462 7.747 21.867 1.00 95.25 200 CYS A N 1
ATOM 1633 C CA . CYS A 1 200 ? -11.452 8.208 22.843 1.00 95.25 200 CYS A CA 1
ATOM 1634 C C . CYS A 1 200 ? -10.821 8.610 24.178 1.00 95.25 200 CYS A C 1
ATOM 1636 O O . CYS A 1 200 ? -11.313 9.543 24.813 1.00 95.25 200 CYS A O 1
ATOM 1638 N N . ASP A 1 201 ? -9.744 7.932 24.588 1.00 93.38 201 ASP A N 1
ATOM 1639 C CA . ASP A 1 201 ? -9.148 8.083 25.924 1.00 93.38 201 ASP A CA 1
ATOM 1640 C C . ASP A 1 201 ? -7.915 9.015 25.910 1.00 93.38 201 ASP A C 1
ATOM 1642 O O . ASP A 1 201 ? -7.267 9.236 26.935 1.00 93.38 201 ASP A O 1
ATOM 1646 N N . VAL A 1 202 ? -7.594 9.602 24.751 1.00 88.69 202 VAL A N 1
ATOM 1647 C CA . VAL A 1 202 ? -6.492 10.555 24.567 1.00 88.69 202 VAL A CA 1
ATOM 1648 C C . VAL A 1 202 ? -7.030 11.984 24.546 1.00 88.69 202 VAL A C 1
ATOM 1650 O O . VAL A 1 202 ? -7.955 12.319 23.807 1.00 88.69 202 VAL A O 1
ATOM 1653 N N . GLU A 1 203 ? -6.401 12.875 25.320 1.00 86.00 203 GLU A N 1
ATOM 1654 C CA . GLU A 1 203 ? -6.693 14.308 25.244 1.00 86.00 203 GLU A CA 1
ATOM 1655 C C . GLU A 1 203 ? -6.574 14.805 23.801 1.00 86.00 203 GLU A C 1
ATOM 1657 O O . GLU A 1 203 ? -5.558 14.601 23.135 1.00 86.00 203 GLU A O 1
ATOM 1662 N N . ARG A 1 204 ? -7.563 15.564 23.330 1.00 82.94 204 ARG A N 1
ATOM 1663 C CA . ARG A 1 204 ? -7.630 15.945 21.916 1.00 82.94 204 ARG A CA 1
ATOM 1664 C C . ARG A 1 204 ? -6.405 16.725 21.412 1.00 82.94 204 ARG A C 1
ATOM 1666 O O . ARG A 1 204 ? -6.017 16.593 20.255 1.00 82.94 204 ARG A O 1
ATOM 1673 N N . LYS A 1 205 ? -5.735 17.481 22.291 1.00 82.81 205 LYS A N 1
ATOM 1674 C CA . LYS A 1 205 ? -4.475 18.197 21.999 1.00 82.81 205 LYS A CA 1
ATOM 1675 C C . LYS A 1 205 ? -3.259 17.275 21.819 1.00 82.81 205 LYS A C 1
ATOM 1677 O O . LYS A 1 205 ? -2.230 17.723 21.316 1.00 82.81 205 LYS A O 1
ATOM 1682 N N . LYS A 1 206 ? -3.354 16.008 22.219 1.00 85.19 206 LYS A N 1
ATOM 1683 C CA . LYS A 1 206 ? -2.314 14.971 22.113 1.00 85.19 206 LYS A CA 1
ATOM 1684 C C . LYS A 1 206 ? -2.630 13.926 21.034 1.00 85.19 206 LYS A C 1
ATOM 1686 O O . LYS A 1 206 ? -1.885 12.964 20.910 1.00 85.19 206 LYS A O 1
ATOM 1691 N N . PHE A 1 207 ? -3.691 14.131 20.249 1.00 84.69 207 PHE A N 1
ATOM 1692 C CA . PHE A 1 207 ? -4.075 13.225 19.167 1.00 84.69 207 PHE A CA 1
ATOM 1693 C C . PHE A 1 207 ? -2.937 13.024 18.156 1.00 84.69 207 PHE A C 1
ATOM 1695 O O . PHE A 1 207 ? -2.315 14.000 17.720 1.00 84.69 207 PHE A O 1
ATOM 1702 N N . ASP A 1 208 ? -2.700 11.765 17.789 1.00 86.25 208 ASP A N 1
ATOM 1703 C CA . ASP A 1 208 ? -1.683 11.348 16.829 1.00 86.25 208 ASP A CA 1
ATOM 1704 C C . ASP A 1 208 ? -2.334 11.084 15.450 1.00 86.25 208 ASP A C 1
ATOM 1706 O O . ASP A 1 208 ? -3.154 10.173 15.339 1.00 86.25 208 ASP A O 1
ATOM 1710 N N . PRO A 1 209 ? -1.965 11.832 14.389 1.00 86.25 209 PRO A N 1
ATOM 1711 C CA . PRO A 1 209 ? -2.489 11.647 13.034 1.00 86.25 209 PRO A CA 1
ATOM 1712 C C . PRO A 1 209 ? -2.368 10.223 12.488 1.00 86.25 209 PRO A C 1
ATOM 1714 O O . PRO A 1 209 ? -3.261 9.788 11.772 1.00 86.25 209 PRO A O 1
ATOM 1717 N N . SER A 1 210 ? -1.322 9.475 12.858 1.00 85.62 210 SER A N 1
ATOM 1718 C CA . SER A 1 210 ? -1.118 8.101 12.361 1.00 85.62 210 SER A CA 1
ATOM 1719 C C . SER A 1 210 ? -2.221 7.131 12.800 1.00 85.62 210 SER A C 1
ATOM 1721 O O . SER A 1 210 ? -2.428 6.092 12.176 1.00 85.62 210 SER A O 1
ATOM 1723 N N . LYS A 1 211 ? -3.004 7.501 13.822 1.00 91.44 211 LYS A N 1
ATOM 1724 C CA . LYS A 1 211 ? -4.179 6.741 14.258 1.00 91.44 211 LYS A CA 1
ATOM 1725 C C . LYS A 1 211 ? -5.303 6.744 13.236 1.00 91.44 211 LYS A C 1
ATOM 1727 O O . LYS A 1 211 ? -6.072 5.791 13.194 1.00 91.44 211 LYS A O 1
ATOM 1732 N N . VAL A 1 212 ? -5.369 7.760 12.376 1.00 93.38 212 VAL A N 1
ATOM 1733 C CA . VAL A 1 212 ? -6.294 7.780 11.236 1.00 93.38 212 VAL A CA 1
ATOM 1734 C C . VAL A 1 212 ? -6.025 6.598 10.307 1.00 93.38 212 VAL A C 1
ATOM 1736 O O . VAL A 1 212 ? -6.960 5.870 9.980 1.00 93.38 212 VAL A O 1
ATOM 1739 N N . SER A 1 213 ? -4.761 6.381 9.938 1.00 92.25 213 SER A N 1
ATOM 1740 C CA . SER A 1 213 ? -4.355 5.264 9.081 1.00 92.25 213 SER A CA 1
ATOM 1741 C C . SER A 1 213 ? -4.629 3.918 9.748 1.00 92.25 213 SER A C 1
ATOM 1743 O O . SER A 1 213 ? -5.261 3.061 9.142 1.00 92.25 213 SER A O 1
ATOM 1745 N N . GLU A 1 214 ? -4.286 3.768 11.034 1.00 93.12 214 GLU A N 1
ATOM 1746 C CA . GLU A 1 214 ? -4.579 2.539 11.793 1.00 93.12 214 GLU A CA 1
ATOM 1747 C C . GLU A 1 214 ? -6.087 2.220 11.859 1.00 93.12 214 GLU A C 1
ATOM 1749 O O . GLU A 1 214 ? -6.479 1.054 11.736 1.00 93.12 214 GLU A O 1
ATOM 1754 N N . LEU A 1 215 ? -6.941 3.237 12.044 1.00 96.25 215 LEU A N 1
ATOM 1755 C CA . LEU A 1 215 ? -8.397 3.081 12.051 1.00 96.25 215 LEU A CA 1
ATOM 1756 C C . LEU A 1 215 ? -8.914 2.659 10.677 1.00 96.25 215 LEU A C 1
ATOM 1758 O O . LEU A 1 215 ? -9.701 1.714 10.597 1.00 96.25 215 LEU A O 1
ATOM 1762 N N . TYR A 1 216 ? -8.490 3.354 9.618 1.00 95.88 216 TYR A N 1
ATOM 1763 C CA . TYR A 1 216 ? -8.934 3.074 8.257 1.00 95.88 216 TYR A CA 1
ATOM 1764 C C . TYR A 1 216 ? -8.525 1.667 7.802 1.00 95.88 216 TYR A C 1
ATOM 1766 O O . TYR A 1 216 ? -9.379 0.898 7.358 1.00 95.88 216 TYR A O 1
ATOM 1774 N N . ASP A 1 217 ? -7.265 1.286 8.012 1.00 93.69 217 ASP A N 1
ATOM 1775 C CA . ASP A 1 217 ? -6.768 -0.053 7.682 1.00 93.69 217 ASP A CA 1
ATOM 1776 C C . ASP A 1 217 ? -7.520 -1.136 8.461 1.00 93.69 217 ASP A C 1
ATOM 1778 O O . ASP A 1 217 ? -7.918 -2.157 7.899 1.00 93.69 217 ASP A O 1
ATOM 1782 N N . SER A 1 218 ? -7.779 -0.893 9.748 1.00 94.25 218 SER A N 1
ATOM 1783 C CA . SER A 1 218 ? -8.518 -1.814 10.613 1.00 94.25 218 SER A CA 1
ATOM 1784 C C . SER A 1 218 ? -9.950 -2.044 10.143 1.00 94.25 218 SER A C 1
ATOM 1786 O O . SER A 1 218 ? -10.376 -3.194 10.007 1.00 94.25 218 SER A O 1
ATOM 1788 N N . ILE A 1 219 ? -10.700 -0.971 9.879 1.00 95.56 219 ILE A N 1
ATOM 1789 C CA . ILE A 1 219 ? -12.092 -1.093 9.437 1.00 95.56 219 ILE A CA 1
ATOM 1790 C C . ILE A 1 219 ? -12.178 -1.639 8.007 1.00 95.56 219 ILE A C 1
ATOM 1792 O O . ILE A 1 219 ? -13.087 -2.414 7.717 1.00 95.56 219 ILE A O 1
ATOM 1796 N N . LYS A 1 220 ? -11.223 -1.310 7.123 1.00 94.88 220 LYS A N 1
ATOM 1797 C CA . LYS A 1 220 ? -11.141 -1.866 5.764 1.00 94.88 220 LYS A CA 1
ATOM 1798 C C . LYS A 1 220 ? -10.824 -3.358 5.790 1.00 94.88 220 LYS A C 1
ATOM 1800 O O . LYS A 1 220 ? -11.496 -4.125 5.101 1.00 94.88 220 LYS A O 1
ATOM 1805 N N . TYR A 1 221 ? -9.877 -3.787 6.623 1.00 94.06 221 TYR A N 1
ATOM 1806 C CA . TYR A 1 221 ? -9.577 -5.204 6.832 1.00 94.06 221 TYR A CA 1
ATOM 1807 C C . TYR A 1 221 ? -10.811 -5.966 7.322 1.00 94.06 221 TYR A C 1
ATOM 1809 O O . TYR A 1 221 ? -11.157 -7.004 6.760 1.00 94.06 221 TYR A O 1
ATOM 1817 N N . ASP A 1 222 ? -11.527 -5.435 8.314 1.00 94.81 222 ASP A N 1
ATOM 1818 C CA . ASP A 1 222 ? -12.739 -6.080 8.821 1.00 94.81 222 ASP A CA 1
ATOM 1819 C C . ASP A 1 222 ? -13.879 -6.075 7.805 1.00 94.81 222 ASP A C 1
ATOM 1821 O O . ASP A 1 222 ? -14.576 -7.075 7.664 1.00 94.81 222 ASP A O 1
ATOM 1825 N N . ALA A 1 223 ? -14.036 -5.001 7.034 1.00 94.19 223 ALA A N 1
ATOM 1826 C CA . ALA A 1 223 ? -15.012 -4.933 5.952 1.00 94.19 223 ALA A CA 1
ATOM 1827 C C . ALA A 1 223 ? -14.744 -5.973 4.849 1.00 94.19 223 ALA A C 1
ATOM 1829 O O . ALA A 1 223 ? -15.684 -6.443 4.202 1.00 94.19 223 ALA A O 1
ATOM 1830 N N . LEU A 1 224 ? -13.480 -6.339 4.624 1.00 93.75 224 LEU A N 1
ATOM 1831 C CA . LEU A 1 224 ? -13.080 -7.359 3.654 1.00 93.75 224 LEU A CA 1
ATOM 1832 C C . LEU A 1 224 ? -13.157 -8.777 4.217 1.00 93.75 224 LEU A C 1
ATOM 1834 O O . LEU A 1 224 ? -13.621 -9.686 3.530 1.00 93.75 224 LEU A O 1
ATOM 1838 N N . HIS A 1 225 ? -12.691 -8.978 5.449 1.00 93.56 225 HIS A N 1
ATOM 1839 C CA . HIS A 1 225 ? -12.419 -10.311 5.980 1.00 93.56 225 HIS A CA 1
ATOM 1840 C C . HIS A 1 225 ? -13.337 -10.759 7.108 1.00 93.56 225 HIS A C 1
ATOM 1842 O O . HIS A 1 225 ? -13.509 -11.965 7.276 1.00 93.56 225 HIS A O 1
ATOM 1848 N N . ASN A 1 226 ? -13.919 -9.816 7.847 1.00 93.38 226 ASN A N 1
ATOM 1849 C CA . ASN A 1 226 ? -14.709 -10.070 9.049 1.00 93.38 226 ASN A CA 1
ATOM 1850 C C . ASN A 1 226 ? -16.072 -9.364 8.996 1.00 93.38 226 ASN A C 1
ATOM 1852 O O . ASN A 1 226 ? -16.595 -8.938 10.024 1.00 93.38 226 ASN A O 1
ATOM 1856 N N . ARG A 1 227 ? -16.636 -9.184 7.793 1.00 91.88 227 ARG A N 1
ATOM 1857 C CA . ARG A 1 227 ? -17.790 -8.301 7.580 1.00 91.88 227 ARG A CA 1
ATOM 1858 C C . ARG A 1 227 ? -18.995 -8.701 8.410 1.00 91.88 227 ARG A C 1
ATOM 1860 O O . ARG A 1 227 ? -19.605 -7.846 9.038 1.00 91.88 227 ARG A O 1
ATOM 1867 N N . GLN A 1 228 ? -19.306 -9.995 8.428 1.00 92.19 228 GLN A N 1
ATOM 1868 C CA . GLN A 1 228 ? -20.423 -10.519 9.205 1.00 92.19 228 GLN A CA 1
ATOM 1869 C C . GLN A 1 228 ? -20.272 -10.149 10.683 1.00 92.19 228 GLN A C 1
ATOM 1871 O O . GLN A 1 228 ? -21.230 -9.703 11.310 1.00 92.19 228 GLN A O 1
ATOM 1876 N N . PHE A 1 229 ? -19.057 -10.274 11.221 1.00 95.12 229 PHE A N 1
ATOM 1877 C CA . PHE A 1 229 ? -18.771 -9.878 12.590 1.00 95.12 229 PHE A CA 1
ATOM 1878 C C . PHE A 1 229 ? -18.873 -8.364 12.788 1.00 95.12 229 PHE A C 1
ATOM 1880 O O . PHE A 1 229 ? -19.583 -7.919 13.685 1.00 95.12 229 PHE A O 1
ATOM 1887 N N . LEU A 1 230 ? -18.233 -7.579 11.917 1.00 94.50 230 LEU A N 1
ATOM 1888 C CA . LEU A 1 230 ? -18.218 -6.114 11.954 1.00 94.50 230 LEU A CA 1
ATOM 1889 C C . LEU A 1 230 ? -19.633 -5.514 11.924 1.00 94.50 230 LEU A C 1
ATOM 1891 O O . LEU A 1 230 ? -19.950 -4.633 12.720 1.00 94.50 230 LEU A O 1
ATOM 1895 N N . GLU A 1 231 ? -20.487 -6.000 11.024 1.00 91.62 231 GLU A N 1
ATOM 1896 C CA . GLU A 1 231 ? -21.860 -5.512 10.840 1.00 91.62 231 GLU A CA 1
ATOM 1897 C C . GLU A 1 231 ? -22.817 -5.991 11.936 1.00 91.62 231 GLU A C 1
ATOM 1899 O O . GLU A 1 231 ? -23.886 -5.412 12.093 1.00 91.62 231 GLU A O 1
ATOM 1904 N N . THR A 1 232 ? -22.434 -7.003 12.720 1.00 93.75 232 THR A N 1
ATOM 1905 C CA . THR A 1 232 ? -23.253 -7.521 13.826 1.00 93.75 232 THR A CA 1
ATOM 1906 C C . THR A 1 232 ? -22.848 -6.903 15.161 1.00 93.75 232 THR A C 1
ATOM 1908 O O . THR A 1 232 ? -23.693 -6.417 15.909 1.00 93.75 232 THR A O 1
ATOM 1911 N N . ILE A 1 233 ? -21.548 -6.884 15.469 1.00 95.75 233 ILE A N 1
ATOM 1912 C CA . ILE A 1 233 ? -21.044 -6.520 16.799 1.00 95.75 233 ILE A CA 1
ATOM 1913 C C . ILE A 1 233 ? -21.244 -5.037 17.135 1.00 95.75 233 ILE A C 1
ATOM 1915 O O . ILE A 1 233 ? -21.316 -4.673 18.306 1.00 95.75 233 ILE A O 1
ATOM 1919 N N . PHE A 1 234 ? -21.369 -4.186 16.117 1.00 95.06 234 PHE A N 1
ATOM 1920 C CA . PHE A 1 234 ? -21.532 -2.738 16.251 1.00 95.06 234 PHE A CA 1
ATOM 1921 C C . PHE A 1 234 ? -22.974 -2.245 16.089 1.00 95.06 234 PHE A C 1
ATOM 1923 O O . PHE A 1 234 ? -23.212 -1.038 16.010 1.00 95.06 234 PHE A O 1
ATOM 1930 N N . VAL A 1 235 ? -23.945 -3.157 16.054 1.00 92.00 235 VAL A N 1
ATOM 1931 C CA . VAL A 1 235 ? -25.368 -2.828 15.942 1.00 92.00 235 VAL A CA 1
ATOM 1932 C C . VAL A 1 235 ? -26.057 -3.093 17.278 1.00 92.00 235 VAL A C 1
ATOM 1934 O O . VAL A 1 235 ? -25.922 -4.170 17.857 1.00 92.00 235 VAL A O 1
ATOM 1937 N N . LYS A 1 236 ? -26.804 -2.105 17.788 1.00 86.88 236 LYS A N 1
ATOM 1938 C CA . LYS A 1 236 ? -27.637 -2.288 18.986 1.00 86.88 236 LYS A CA 1
ATOM 1939 C C . LYS A 1 236 ? -28.789 -3.230 18.659 1.00 86.88 236 LYS A C 1
ATOM 1941 O O . LYS A 1 236 ? -29.486 -3.025 17.668 1.00 86.88 236 LYS A O 1
ATOM 1946 N N . GLN A 1 237 ? -29.068 -4.187 19.543 1.00 76.12 237 GLN A N 1
ATOM 1947 C CA . GLN A 1 237 ? -30.178 -5.134 19.360 1.00 76.12 237 GLN A CA 1
ATOM 1948 C C . GLN A 1 237 ? -31.544 -4.437 19.195 1.00 76.12 237 GLN A C 1
ATOM 1950 O O . GLN A 1 237 ? -32.427 -4.952 18.513 1.00 76.12 237 GLN A O 1
ATOM 1955 N N . SER A 1 238 ? -31.710 -3.245 19.780 1.00 74.56 238 SER A N 1
ATOM 1956 C CA . SER A 1 238 ? -32.935 -2.441 19.708 1.00 74.56 238 SER A CA 1
ATOM 1957 C C . SER A 1 238 ? -33.107 -1.634 18.414 1.00 74.56 238 SER A C 1
ATOM 1959 O O . SER A 1 238 ? -34.227 -1.232 18.109 1.00 74.56 238 SER A O 1
ATOM 1961 N N . GLU A 1 239 ? -32.041 -1.387 17.645 1.00 68.19 239 GLU A N 1
ATOM 1962 C CA . GLU A 1 239 ? -32.060 -0.489 16.473 1.00 68.19 239 GLU A CA 1
ATOM 1963 C C . GLU A 1 239 ? -32.362 -1.214 15.143 1.00 68.19 239 GLU A C 1
ATOM 1965 O O . GLU A 1 239 ? -32.425 -0.581 14.087 1.00 68.19 239 GLU A O 1
ATOM 1970 N N . GLY A 1 240 ? -32.598 -2.530 15.171 1.00 62.25 240 GLY A N 1
ATOM 1971 C CA . GLY A 1 240 ? -32.735 -3.343 13.959 1.00 62.25 240 GLY A CA 1
ATOM 1972 C C . GLY A 1 240 ? -31.420 -3.454 13.172 1.00 62.25 240 GLY A C 1
ATOM 1973 O O . GLY A 1 240 ? -30.388 -2.922 13.565 1.00 62.25 240 GLY A O 1
ATOM 1974 N N . ASN A 1 241 ? -31.431 -4.176 12.047 1.00 59.53 241 ASN A N 1
ATOM 1975 C CA . ASN A 1 241 ? -30.213 -4.522 11.298 1.00 59.53 241 ASN A CA 1
ATOM 1976 C C . ASN A 1 241 ? -29.692 -3.365 10.414 1.00 59.53 241 ASN A C 1
ATOM 1978 O O . ASN A 1 241 ? -29.695 -3.459 9.186 1.00 59.53 241 ASN A O 1
ATOM 1982 N N . SER A 1 242 ? -29.297 -2.241 11.021 1.00 65.69 242 SER A N 1
ATOM 1983 C CA . SER A 1 242 ? -28.754 -1.082 10.304 1.00 65.69 242 SER A CA 1
ATOM 1984 C C . SER A 1 242 ? -27.300 -0.830 10.694 1.00 65.69 242 SER A C 1
ATOM 1986 O O . SER A 1 242 ? -27.010 -0.115 11.650 1.00 65.69 242 SER A O 1
ATOM 1988 N N . ALA A 1 243 ? -26.363 -1.344 9.892 1.00 74.94 243 ALA A N 1
ATOM 1989 C CA . ALA A 1 243 ? -24.925 -1.059 9.995 1.00 74.94 243 ALA A CA 1
ATOM 1990 C C . ALA A 1 243 ? -24.555 0.402 9.620 1.00 74.94 243 ALA A C 1
ATOM 1992 O O . ALA A 1 243 ? -23.434 0.695 9.198 1.00 74.94 243 ALA A O 1
ATOM 1993 N N . SER A 1 244 ? -25.494 1.347 9.750 1.00 85.06 244 SER A N 1
ATOM 1994 C CA . SER A 1 244 ? -25.351 2.748 9.335 1.00 85.06 244 SER A CA 1
ATOM 1995 C C . SER A 1 244 ? -24.210 3.466 10.058 1.00 85.06 244 SER A C 1
ATOM 1997 O O . SER A 1 244 ? -23.484 4.243 9.438 1.00 85.06 244 SER A O 1
ATOM 1999 N N . LYS A 1 245 ? -23.996 3.161 11.344 1.00 91.94 245 LYS A N 1
ATOM 2000 C CA . LYS A 1 245 ? -22.913 3.738 12.156 1.00 91.94 245 LYS A CA 1
ATOM 2001 C C . LYS A 1 245 ? -21.537 3.289 11.669 1.00 91.94 245 LYS A C 1
ATOM 2003 O O . LYS A 1 245 ? -20.663 4.129 11.483 1.00 91.94 245 LYS A O 1
ATOM 2008 N N . VAL A 1 246 ? -21.361 2.000 11.370 1.00 93.00 246 VAL A N 1
ATOM 2009 C CA . VAL A 1 246 ? -20.109 1.470 10.798 1.00 93.00 246 VAL A CA 1
ATOM 2010 C C . VAL A 1 246 ? -19.834 2.098 9.432 1.00 93.00 246 VAL A C 1
ATOM 2012 O O . VAL A 1 246 ? -18.720 2.558 9.191 1.00 93.00 246 VAL A O 1
ATOM 2015 N N . LYS A 1 247 ? -20.853 2.205 8.566 1.00 93.38 247 LYS A N 1
ATOM 2016 C CA . LYS A 1 247 ? -20.727 2.882 7.263 1.00 93.38 247 LYS A CA 1
ATOM 2017 C C . LYS A 1 247 ? -20.314 4.349 7.415 1.00 93.38 247 LYS A C 1
ATOM 2019 O O . LYS A 1 247 ? -19.412 4.805 6.713 1.00 93.38 247 LYS A O 1
ATOM 2024 N N . LYS A 1 248 ? -20.920 5.077 8.361 1.00 94.25 248 LYS A N 1
ATOM 2025 C CA . LYS A 1 248 ? -20.554 6.470 8.659 1.00 94.25 248 LYS A CA 1
ATOM 2026 C C . LYS A 1 248 ? -19.109 6.578 9.158 1.00 94.25 248 LYS A C 1
ATOM 2028 O O . LYS A 1 248 ? -18.375 7.439 8.679 1.00 94.25 248 LYS A O 1
ATOM 2033 N N . LEU A 1 249 ? -18.687 5.701 10.074 1.00 96.06 249 LEU A N 1
ATOM 2034 C CA . LEU A 1 249 ? -17.309 5.679 10.574 1.00 96.06 249 LEU A CA 1
ATOM 2035 C C . LEU A 1 249 ? -16.312 5.389 9.450 1.00 96.06 249 LEU A C 1
ATOM 2037 O O . LEU A 1 249 ? -15.318 6.098 9.333 1.00 96.06 249 LEU A O 1
ATOM 2041 N N . TYR A 1 250 ? -16.599 4.395 8.606 1.00 95.75 250 TYR A N 1
ATOM 2042 C CA . TYR A 1 250 ? -15.764 4.047 7.457 1.00 95.75 250 TYR A CA 1
ATOM 2043 C C . TYR A 1 250 ? -15.577 5.233 6.514 1.00 95.75 250 TYR A C 1
ATOM 2045 O O . TYR A 1 250 ? -14.453 5.542 6.132 1.00 95.75 250 TYR A O 1
ATOM 2053 N N . HIS A 1 251 ? -16.660 5.938 6.182 1.00 94.75 251 HIS A N 1
ATOM 2054 C CA . HIS A 1 251 ? -16.601 7.108 5.311 1.00 94.75 251 HIS A CA 1
ATOM 2055 C C . HIS A 1 251 ? -15.750 8.241 5.908 1.00 94.75 251 HIS A C 1
ATOM 2057 O O . HIS A 1 251 ? -14.886 8.787 5.223 1.00 94.75 251 HIS A O 1
ATOM 2063 N N . MET A 1 252 ? -15.927 8.555 7.197 1.00 95.88 252 MET A N 1
ATOM 2064 C CA . MET A 1 252 ? -15.095 9.557 7.877 1.00 95.88 252 MET A CA 1
ATOM 2065 C C . MET A 1 252 ? -13.623 9.131 7.939 1.00 95.88 252 MET A C 1
ATOM 2067 O O . MET A 1 252 ? -12.739 9.944 7.674 1.00 95.88 252 MET A O 1
ATOM 2071 N N . ALA A 1 253 ? -13.354 7.858 8.247 1.00 95.94 253 ALA A N 1
ATOM 2072 C CA . ALA A 1 253 ? -12.002 7.307 8.268 1.00 95.94 253 ALA A CA 1
ATOM 2073 C C . ALA A 1 253 ? -11.343 7.381 6.883 1.00 95.94 253 ALA A C 1
ATOM 2075 O O . ALA A 1 253 ? -10.192 7.794 6.798 1.00 95.94 253 ALA A O 1
ATOM 2076 N N . LYS A 1 254 ? -12.081 7.073 5.807 1.00 94.31 254 LYS A N 1
ATOM 2077 C CA . LYS A 1 254 ? -11.613 7.176 4.416 1.00 94.31 254 LYS A CA 1
ATOM 2078 C C . LYS A 1 254 ? -11.213 8.601 4.046 1.00 94.31 254 LYS A C 1
ATOM 2080 O O . LYS A 1 254 ? -10.108 8.816 3.565 1.00 94.31 254 LYS A O 1
ATOM 2085 N N . ILE A 1 255 ? -12.094 9.571 4.299 1.00 93.38 255 ILE A N 1
ATOM 2086 C CA . ILE A 1 255 ? -11.832 10.992 4.018 1.00 93.38 255 ILE A CA 1
ATOM 2087 C C . ILE A 1 255 ? -10.565 11.452 4.743 1.00 93.38 255 ILE A C 1
ATOM 2089 O O . ILE A 1 255 ? -9.696 12.102 4.160 1.00 93.38 255 ILE A O 1
ATOM 2093 N N . LEU A 1 256 ? -10.455 11.114 6.031 1.00 93.88 256 LEU A N 1
ATOM 2094 C CA . LEU A 1 256 ? -9.289 11.473 6.826 1.00 93.88 256 LEU A CA 1
ATOM 2095 C C . LEU A 1 256 ? -8.028 10.765 6.319 1.00 93.88 256 LEU A C 1
ATOM 2097 O O . LEU A 1 256 ? -6.980 11.399 6.250 1.00 93.88 256 LEU A O 1
ATOM 2101 N N . PHE A 1 257 ? -8.116 9.488 5.947 1.00 93.50 257 PHE A N 1
ATOM 2102 C CA . PHE A 1 257 ? -6.998 8.711 5.416 1.00 93.50 257 PHE A CA 1
ATOM 2103 C C . PHE A 1 257 ? -6.459 9.298 4.112 1.00 93.50 257 PHE A C 1
ATOM 2105 O O . PHE A 1 257 ? -5.258 9.550 4.015 1.00 93.50 257 PHE A O 1
ATOM 2112 N N . ASP A 1 258 ? -7.337 9.611 3.157 1.00 91.31 258 ASP A N 1
ATOM 2113 C CA . ASP A 1 258 ? -6.960 10.208 1.869 1.00 91.31 258 ASP A CA 1
ATOM 2114 C C . ASP A 1 258 ? -6.244 11.552 2.033 1.00 91.31 258 ASP A C 1
ATOM 2116 O O . ASP A 1 258 ? -5.392 11.925 1.224 1.00 91.31 258 ASP A O 1
ATOM 2120 N N . PHE A 1 259 ? -6.560 12.275 3.108 1.00 90.56 259 PHE A N 1
ATOM 2121 C CA . PHE A 1 259 ? -5.866 13.499 3.471 1.00 90.56 259 PHE A CA 1
ATOM 2122 C C . PHE A 1 259 ? -4.548 13.243 4.216 1.00 90.56 259 PHE A C 1
ATOM 2124 O O . PHE A 1 259 ? -3.546 13.892 3.917 1.00 90.56 259 PHE A O 1
ATOM 2131 N N . VAL A 1 260 ? -4.528 12.336 5.196 1.00 90.56 260 VAL A N 1
ATOM 2132 C CA . VAL A 1 260 ? -3.385 12.124 6.099 1.00 90.56 260 VAL A CA 1
ATOM 2133 C C . VAL A 1 260 ? -2.282 11.304 5.438 1.00 90.56 260 VAL A C 1
ATOM 2135 O O . VAL A 1 260 ? -1.135 11.752 5.424 1.00 90.56 260 VAL A O 1
ATOM 2138 N N . ALA A 1 261 ? -2.600 10.144 4.860 1.00 89.81 261 ALA A N 1
ATOM 2139 C CA . ALA A 1 261 ? -1.600 9.174 4.413 1.00 89.81 261 ALA A CA 1
ATOM 2140 C C . ALA A 1 261 ? -0.622 9.743 3.364 1.00 89.81 261 ALA A C 1
ATOM 2142 O O . ALA A 1 261 ? 0.591 9.623 3.552 1.00 89.81 261 ALA A O 1
ATOM 2143 N N . PRO A 1 262 ? -1.059 10.475 2.315 1.00 89.50 262 PRO A N 1
ATOM 2144 C CA . PRO A 1 262 ? -0.123 11.074 1.359 1.00 89.50 262 PRO A CA 1
ATOM 2145 C C . PRO A 1 262 ? 0.753 12.187 1.952 1.00 89.50 262 PRO A C 1
ATOM 2147 O O . PRO A 1 262 ? 1.787 12.530 1.369 1.00 89.50 262 PRO A O 1
ATOM 2150 N N . GLN A 1 263 ? 0.318 12.788 3.063 1.00 89.94 263 GLN A N 1
ATOM 2151 C CA . GLN A 1 263 ? 0.985 13.904 3.730 1.00 89.94 263 GLN A CA 1
ATOM 2152 C C . GLN A 1 263 ? 2.006 13.435 4.776 1.00 89.94 263 GLN A C 1
ATOM 2154 O O . GLN A 1 263 ? 2.910 14.195 5.123 1.00 89.94 263 GLN A O 1
ATOM 2159 N N . GLU A 1 264 ? 1.936 12.176 5.225 1.00 89.44 264 GLU A N 1
ATOM 2160 C CA . GLU A 1 264 ? 2.989 11.551 6.043 1.00 89.44 264 GLU A CA 1
ATOM 2161 C C . GLU A 1 264 ? 4.339 11.513 5.307 1.00 89.44 264 GLU A C 1
ATOM 2163 O O . GLU A 1 264 ? 5.401 11.568 5.927 1.00 89.44 264 GLU A O 1
ATOM 2168 N N . TYR A 1 265 ? 4.300 11.505 3.972 1.00 91.50 265 TYR A N 1
ATOM 2169 C CA . TYR A 1 265 ? 5.473 11.524 3.096 1.00 91.50 265 TYR A CA 1
ATOM 2170 C C . TYR A 1 265 ? 5.834 12.929 2.594 1.00 91.50 265 TYR A C 1
ATOM 2172 O O . TYR A 1 265 ? 6.505 13.049 1.569 1.00 91.50 265 TYR A O 1
ATOM 2180 N N . GLY A 1 266 ? 5.393 13.981 3.292 1.00 91.75 266 GLY A N 1
ATOM 2181 C CA . GLY A 1 266 ? 5.720 15.384 3.023 1.00 91.75 266 GLY A CA 1
ATOM 2182 C C . GLY A 1 266 ? 4.481 16.252 2.807 1.00 91.75 266 GLY A C 1
ATOM 2183 O O . GLY A 1 266 ? 3.494 15.797 2.239 1.00 91.75 266 GLY A O 1
ATOM 2184 N N . ILE A 1 267 ? 4.536 17.521 3.223 1.00 88.31 267 ILE A N 1
ATOM 2185 C CA . ILE A 1 267 ? 3.399 18.455 3.127 1.00 88.31 267 ILE A CA 1
ATOM 2186 C C . ILE A 1 267 ? 3.447 19.247 1.821 1.00 88.31 267 ILE A C 1
ATOM 2188 O O . ILE A 1 267 ? 2.445 19.341 1.104 1.00 88.31 267 ILE A O 1
ATOM 2192 N N . THR A 1 268 ? 4.615 19.799 1.492 1.00 90.38 268 THR A N 1
ATOM 2193 C CA . THR A 1 268 ? 4.854 20.508 0.231 1.00 90.38 268 THR A CA 1
ATOM 2194 C C . THR A 1 268 ? 5.422 19.570 -0.835 1.00 90.38 268 THR A C 1
ATOM 2196 O O . THR A 1 268 ? 5.914 18.483 -0.536 1.00 90.38 268 THR A O 1
ATOM 2199 N N . ASN A 1 269 ? 5.387 19.990 -2.102 1.00 91.94 269 ASN A N 1
ATOM 2200 C CA . ASN A 1 269 ? 6.041 19.241 -3.179 1.00 91.94 269 ASN A CA 1
ATOM 2201 C C . ASN A 1 269 ? 7.553 19.092 -2.942 1.00 91.94 269 ASN A C 1
ATOM 2203 O O . ASN A 1 269 ? 8.116 18.054 -3.268 1.00 91.94 269 ASN A O 1
ATOM 2207 N N . GLU A 1 270 ? 8.203 20.089 -2.340 1.00 92.19 270 GLU A N 1
ATOM 2208 C CA . GLU A 1 270 ? 9.630 20.001 -2.024 1.00 92.19 270 GLU A CA 1
ATOM 2209 C C . GLU A 1 270 ? 9.894 18.943 -0.945 1.00 92.19 270 GLU A C 1
ATOM 2211 O O . GLU A 1 270 ? 10.741 18.072 -1.135 1.00 92.19 270 GLU A O 1
ATOM 2216 N N . ASP A 1 271 ? 9.101 18.938 0.133 1.00 92.56 271 ASP A N 1
ATOM 2217 C CA . ASP A 1 271 ? 9.217 17.926 1.193 1.00 92.56 271 ASP A CA 1
ATOM 2218 C C . ASP A 1 271 ? 8.981 16.518 0.637 1.00 92.56 271 ASP A C 1
ATOM 2220 O O . ASP A 1 271 ? 9.738 15.592 0.926 1.00 92.56 271 ASP A O 1
ATOM 2224 N N . LYS A 1 272 ? 7.952 16.367 -0.210 1.00 94.31 272 LYS A N 1
ATOM 2225 C CA . LYS A 1 272 ? 7.597 15.094 -0.849 1.00 94.31 272 LYS A CA 1
ATOM 2226 C C . LYS A 1 272 ? 8.715 14.556 -1.725 1.00 94.31 272 LYS A C 1
ATOM 2228 O O . LYS A 1 272 ? 8.992 13.355 -1.685 1.00 94.31 272 LYS A O 1
ATOM 2233 N N . LEU A 1 273 ? 9.351 15.424 -2.512 1.00 95.00 273 LEU A N 1
ATOM 2234 C CA . LEU A 1 273 ? 10.488 15.045 -3.343 1.00 95.00 273 LEU A CA 1
ATOM 2235 C C . LEU A 1 273 ? 11.703 14.692 -2.479 1.00 95.00 273 LEU A C 1
ATOM 2237 O O . LEU A 1 273 ? 12.340 13.672 -2.731 1.00 95.00 273 LEU A O 1
ATOM 2241 N N . GLN A 1 274 ? 11.996 15.476 -1.439 1.00 93.75 274 GLN A N 1
ATOM 2242 C CA . GLN A 1 274 ? 13.115 15.215 -0.534 1.00 93.75 274 GLN A CA 1
ATOM 2243 C C . GLN A 1 274 ? 12.959 13.868 0.190 1.00 93.75 274 GLN A C 1
ATOM 2245 O O . GLN A 1 274 ? 13.878 13.050 0.152 1.00 93.75 274 GLN A O 1
ATOM 2250 N N . ILE A 1 275 ? 11.799 13.605 0.802 1.00 94.31 275 ILE A N 1
ATOM 2251 C CA . ILE A 1 275 ? 11.483 12.319 1.453 1.00 94.31 275 ILE A CA 1
ATOM 2252 C C . ILE A 1 275 ? 11.537 11.175 0.434 1.00 94.31 275 ILE A C 1
ATOM 2254 O O . ILE A 1 275 ? 12.117 10.121 0.712 1.00 94.31 275 ILE A O 1
ATOM 2258 N N . GLY A 1 276 ? 10.987 11.403 -0.763 1.00 94.81 276 GLY A N 1
ATOM 2259 C CA . GLY A 1 276 ? 11.020 10.458 -1.876 1.00 94.81 276 GLY A CA 1
ATOM 2260 C C . GLY A 1 276 ? 12.440 10.049 -2.262 1.00 94.81 276 GLY A C 1
ATOM 2261 O O . GLY A 1 276 ? 12.743 8.864 -2.357 1.00 94.81 276 GLY A O 1
ATOM 2262 N N . LEU A 1 277 ? 13.344 11.016 -2.416 1.00 93.88 277 LEU A N 1
ATOM 2263 C CA . LEU A 1 277 ? 14.742 10.754 -2.751 1.00 93.88 277 LEU A CA 1
ATOM 2264 C C . LEU A 1 277 ? 15.524 10.151 -1.572 1.00 93.88 277 LEU A C 1
ATOM 2266 O O . LEU A 1 277 ? 16.378 9.303 -1.789 1.00 93.88 277 LEU A O 1
ATOM 2270 N N . LEU A 1 278 ? 15.242 10.517 -0.322 1.00 93.00 278 LEU A N 1
ATOM 2271 C CA . LEU A 1 278 ? 15.895 9.883 0.835 1.00 93.00 278 LEU A CA 1
ATOM 2272 C C . LEU A 1 278 ? 15.521 8.399 0.987 1.00 93.00 278 LEU A C 1
ATOM 2274 O O . LEU A 1 278 ? 16.324 7.620 1.497 1.00 93.00 278 LEU A O 1
ATOM 2278 N N . THR A 1 279 ? 14.325 8.015 0.534 1.00 92.38 279 THR A N 1
ATOM 2279 C CA . THR A 1 279 ? 13.791 6.652 0.687 1.00 92.38 279 THR A CA 1
ATOM 2280 C C . THR A 1 279 ? 14.033 5.788 -0.549 1.00 92.38 279 THR A C 1
ATOM 2282 O O . THR A 1 279 ? 14.524 4.671 -0.432 1.00 92.38 279 THR A O 1
ATOM 2285 N N . SER A 1 280 ? 13.734 6.309 -1.741 1.00 93.88 280 SER A N 1
ATOM 2286 C CA . SER A 1 280 ? 13.673 5.533 -2.988 1.00 93.88 280 SER A CA 1
ATOM 2287 C C . SER A 1 280 ? 14.813 5.822 -3.964 1.00 93.88 280 SER A C 1
ATOM 2289 O O . SER A 1 280 ? 14.761 5.358 -5.104 1.00 93.88 280 SER A O 1
ATOM 2291 N N . LYS A 1 281 ? 15.850 6.580 -3.569 1.00 92.62 281 LYS A N 1
ATOM 2292 C CA . LYS A 1 281 ? 16.973 6.922 -4.465 1.00 92.62 281 LYS A CA 1
ATOM 2293 C C . LYS A 1 281 ? 17.687 5.693 -5.020 1.00 92.62 281 LYS A C 1
ATOM 2295 O O . LYS A 1 281 ? 17.927 5.649 -6.220 1.00 92.62 281 LYS A O 1
ATOM 2300 N N . SER A 1 282 ? 17.996 4.701 -4.189 1.00 94.06 282 SER A N 1
ATOM 2301 C CA . SER A 1 282 ? 18.642 3.462 -4.646 1.00 94.06 282 SER A CA 1
ATOM 2302 C C . SER A 1 282 ? 17.771 2.711 -5.658 1.00 94.06 282 SER A C 1
ATOM 2304 O O . SER A 1 282 ? 18.271 2.281 -6.695 1.00 94.06 282 SER A O 1
ATOM 2306 N N . LEU A 1 283 ? 16.460 2.635 -5.410 1.00 96.25 283 LEU A N 1
ATOM 2307 C CA . LEU A 1 283 ? 15.503 1.984 -6.302 1.00 96.25 283 LEU A CA 1
ATOM 2308 C C . LEU A 1 283 ? 15.393 2.694 -7.658 1.00 96.25 283 LEU A C 1
ATOM 2310 O O . LEU A 1 283 ? 15.513 2.048 -8.695 1.00 96.25 283 LEU A O 1
ATOM 2314 N N . ILE A 1 284 ? 15.214 4.020 -7.684 1.00 96.06 284 ILE A N 1
ATOM 2315 C CA . ILE A 1 284 ? 15.125 4.751 -8.959 1.00 96.06 284 ILE A CA 1
ATOM 2316 C C . ILE A 1 284 ? 16.459 4.734 -9.721 1.00 96.06 284 ILE A C 1
ATOM 2318 O O . ILE A 1 284 ? 16.449 4.677 -10.947 1.00 96.06 284 ILE A O 1
ATOM 2322 N N . GLN A 1 285 ? 17.605 4.723 -9.029 1.00 96.12 285 GLN A N 1
ATOM 2323 C CA . GLN A 1 285 ? 18.916 4.537 -9.663 1.00 96.12 285 GLN A CA 1
ATOM 2324 C C . GLN A 1 285 ? 19.029 3.168 -10.338 1.00 96.12 285 GLN A C 1
ATOM 2326 O O . GLN A 1 285 ? 19.496 3.096 -11.474 1.00 96.12 285 GLN A O 1
ATOM 2331 N N . ASP A 1 286 ? 18.577 2.101 -9.673 1.00 97.19 286 ASP A N 1
ATOM 2332 C CA . ASP A 1 286 ? 18.566 0.755 -10.250 1.00 97.19 286 ASP A CA 1
ATOM 2333 C C . ASP A 1 286 ? 17.600 0.677 -11.444 1.00 97.19 286 ASP A C 1
ATOM 2335 O O . ASP A 1 286 ? 17.970 0.147 -12.487 1.00 97.19 286 ASP A O 1
ATOM 2339 N N . ILE A 1 287 ? 16.410 1.287 -11.363 1.00 97.56 287 ILE A N 1
ATOM 2340 C CA . ILE A 1 287 ? 15.462 1.364 -12.490 1.00 97.56 287 ILE A CA 1
ATOM 2341 C C . ILE A 1 287 ? 16.085 2.094 -13.689 1.00 97.56 287 ILE A C 1
ATOM 2343 O O . ILE A 1 287 ? 16.048 1.571 -14.802 1.00 97.56 287 ILE A O 1
ATOM 2347 N N . ILE A 1 288 ? 16.689 3.272 -13.479 1.00 97.00 288 ILE A N 1
ATOM 2348 C CA . ILE A 1 288 ? 17.371 4.031 -14.544 1.00 97.00 288 ILE A CA 1
ATOM 2349 C C . ILE A 1 288 ? 18.461 3.166 -15.179 1.00 97.00 288 ILE A C 1
ATOM 2351 O O . ILE A 1 288 ? 18.486 3.020 -16.399 1.00 97.00 288 ILE A O 1
ATOM 2355 N N . LYS A 1 289 ? 19.313 2.546 -14.357 1.00 96.44 289 LYS A N 1
ATOM 2356 C CA . LYS A 1 289 ? 20.392 1.675 -14.824 1.00 96.44 289 LYS A CA 1
ATOM 2357 C C . LYS A 1 289 ? 19.860 0.518 -15.677 1.00 96.44 289 LYS A C 1
ATOM 2359 O O . LYS A 1 289 ? 20.353 0.314 -16.781 1.00 96.44 289 LYS A O 1
ATOM 2364 N N . ASN A 1 290 ? 18.832 -0.198 -15.213 1.00 96.56 290 ASN A N 1
ATOM 2365 C CA . ASN A 1 290 ? 18.247 -1.316 -15.960 1.00 96.56 290 ASN A CA 1
ATOM 2366 C C . ASN A 1 290 ? 17.615 -0.857 -17.287 1.00 96.56 290 ASN A C 1
ATOM 2368 O O . ASN A 1 290 ? 17.718 -1.572 -18.281 1.00 96.56 290 ASN A O 1
ATOM 2372 N N . LEU A 1 291 ? 16.986 0.324 -17.337 1.00 96.94 291 LEU A N 1
ATOM 2373 C CA . LEU A 1 291 ? 16.439 0.885 -18.581 1.00 96.94 291 LEU A CA 1
ATOM 2374 C C . LEU A 1 291 ? 17.547 1.222 -19.592 1.00 96.94 291 LEU A C 1
ATOM 2376 O O . LEU A 1 291 ? 17.385 0.977 -20.786 1.00 96.94 291 LEU A O 1
ATOM 2380 N N . GLU A 1 292 ? 18.677 1.754 -19.126 1.00 95.19 292 GLU A N 1
ATOM 2381 C CA . GLU A 1 292 ? 19.835 2.053 -19.976 1.00 95.19 292 GLU A CA 1
ATOM 2382 C C . GLU A 1 292 ? 20.539 0.790 -20.479 1.00 95.19 292 GLU A C 1
ATOM 2384 O O . GLU A 1 292 ? 20.869 0.707 -21.660 1.00 95.19 292 GLU A O 1
ATOM 2389 N N . GLU A 1 293 ? 20.719 -0.210 -19.617 1.00 94.50 293 GLU A N 1
ATOM 2390 C CA . GLU A 1 293 ? 21.269 -1.516 -20.002 1.00 94.50 293 GLU A CA 1
ATOM 2391 C C . GLU A 1 293 ? 20.333 -2.250 -20.975 1.00 94.50 293 GLU A C 1
ATOM 2393 O O . GLU A 1 293 ? 20.786 -2.847 -21.950 1.00 94.50 293 GLU A O 1
ATOM 2398 N N . SER A 1 294 ? 19.014 -2.141 -20.787 1.00 93.00 294 SER A N 1
ATOM 2399 C CA . SER A 1 294 ? 18.027 -2.733 -21.702 1.00 93.00 294 SER A CA 1
ATOM 2400 C C . SER A 1 294 ? 18.055 -2.095 -23.093 1.00 93.00 294 SER A C 1
ATOM 2402 O O . SER A 1 294 ? 17.789 -2.781 -24.074 1.00 93.00 294 SER A O 1
ATOM 2404 N N . LYS A 1 295 ? 18.411 -0.804 -23.203 1.00 91.19 295 LYS A N 1
ATOM 2405 C CA . LYS A 1 295 ? 18.578 -0.106 -24.492 1.00 91.19 295 LYS A CA 1
ATOM 2406 C C . LYS A 1 295 ? 19.693 -0.731 -25.339 1.00 91.19 295 LYS A C 1
ATOM 2408 O O . LYS A 1 295 ? 19.615 -0.704 -26.562 1.00 91.19 295 LYS A O 1
ATOM 2413 N N . THR A 1 296 ? 20.746 -1.248 -24.706 1.00 88.56 296 THR A N 1
ATOM 2414 C CA . THR A 1 296 ? 21.920 -1.819 -25.392 1.00 88.56 296 THR A CA 1
ATOM 2415 C C . THR A 1 296 ? 21.915 -3.346 -25.431 1.00 88.56 296 THR A C 1
ATOM 2417 O O . THR A 1 296 ? 22.714 -3.938 -26.159 1.00 88.56 296 THR A O 1
ATOM 2420 N N . SER A 1 297 ? 21.015 -3.987 -24.683 1.00 89.56 297 SER A N 1
ATOM 2421 C CA . SER A 1 297 ? 20.880 -5.440 -24.627 1.00 89.56 297 SER A CA 1
ATOM 2422 C C . SER A 1 297 ? 20.354 -6.024 -25.949 1.00 89.56 297 SER A C 1
ATOM 2424 O O . SER A 1 297 ? 19.418 -5.478 -26.538 1.00 89.56 297 SER A O 1
ATOM 2426 N N . PRO A 1 298 ? 20.896 -7.166 -26.417 1.00 86.38 298 PRO A N 1
ATOM 2427 C CA . PRO A 1 298 ? 20.346 -7.882 -27.567 1.00 86.38 298 PRO A CA 1
ATOM 2428 C C . PRO A 1 298 ? 19.020 -8.588 -27.247 1.00 86.38 298 PRO A C 1
ATOM 2430 O O . PRO A 1 298 ? 18.281 -8.933 -28.168 1.00 86.38 298 PRO A O 1
ATOM 2433 N N . THR A 1 299 ? 18.723 -8.817 -25.965 1.00 88.81 299 THR A N 1
ATOM 2434 C CA . THR A 1 299 ? 17.530 -9.530 -25.501 1.00 88.81 299 THR A CA 1
ATOM 2435 C C . THR A 1 299 ? 16.685 -8.643 -24.583 1.00 88.81 299 THR A C 1
ATOM 2437 O O . THR A 1 299 ? 17.242 -7.963 -23.713 1.00 88.81 299 THR A O 1
ATOM 2440 N N . PRO A 1 300 ? 15.347 -8.649 -24.732 1.00 92.31 300 PRO A N 1
ATOM 2441 C CA . PRO A 1 300 ? 14.443 -8.029 -23.769 1.00 92.31 300 PRO A CA 1
ATOM 2442 C C . PRO A 1 300 ? 14.625 -8.627 -22.372 1.00 92.31 300 PRO A C 1
ATOM 2444 O O . PRO A 1 300 ? 15.027 -9.779 -22.232 1.00 92.31 300 PRO A O 1
ATOM 2447 N N . CYS A 1 301 ? 14.288 -7.858 -21.341 1.00 94.44 301 CYS A N 1
ATOM 2448 C CA . CYS A 1 301 ? 14.332 -8.337 -19.966 1.00 94.44 301 CYS A CA 1
ATOM 2449 C C . CYS A 1 301 ? 13.137 -7.828 -19.158 1.00 94.44 301 CYS A C 1
ATOM 2451 O O . CYS A 1 301 ? 12.503 -6.832 -19.515 1.00 94.44 301 CYS A O 1
ATOM 2453 N N . THR A 1 302 ? 12.861 -8.504 -18.047 1.00 97.19 302 THR A N 1
ATOM 2454 C CA . THR A 1 302 ? 11.877 -8.095 -17.046 1.00 97.19 302 THR A CA 1
ATOM 2455 C C . THR A 1 302 ? 12.559 -7.962 -15.686 1.00 97.19 302 THR A C 1
ATOM 2457 O O . THR A 1 302 ? 13.298 -8.849 -15.241 1.00 97.19 302 THR A O 1
ATOM 2460 N N . ARG A 1 303 ? 12.299 -6.843 -15.001 1.00 97.69 303 ARG A N 1
ATOM 2461 C CA . ARG A 1 303 ? 12.741 -6.577 -13.626 1.00 97.69 303 ARG A CA 1
ATOM 2462 C C . ARG A 1 303 ? 11.529 -6.246 -12.771 1.00 97.69 303 ARG A C 1
ATOM 2464 O O . ARG A 1 303 ? 10.788 -5.323 -13.101 1.00 97.69 303 ARG A O 1
ATOM 2471 N N . LEU A 1 304 ? 11.320 -6.993 -11.692 1.00 98.31 304 LEU A N 1
ATOM 2472 C CA . LEU A 1 304 ? 10.180 -6.801 -10.792 1.00 98.31 304 LEU A CA 1
ATOM 2473 C C . LEU A 1 304 ? 10.667 -6.498 -9.381 1.00 98.31 304 LEU A C 1
ATOM 2475 O O . LEU A 1 304 ? 11.555 -7.173 -8.871 1.00 98.31 304 LEU A O 1
ATOM 2479 N N . TYR A 1 305 ? 10.076 -5.491 -8.746 1.00 98.31 305 TYR A N 1
ATOM 2480 C CA . TYR A 1 305 ? 10.451 -5.042 -7.409 1.00 98.31 305 TYR A CA 1
ATOM 2481 C C . TYR A 1 305 ? 9.227 -5.124 -6.499 1.00 98.31 305 TYR A C 1
ATOM 2483 O O . TYR A 1 305 ? 8.236 -4.427 -6.713 1.00 98.31 305 TYR A O 1
ATOM 2491 N N . PHE A 1 306 ? 9.299 -5.975 -5.483 1.00 98.06 306 PHE A N 1
ATOM 2492 C CA . PHE A 1 306 ? 8.256 -6.190 -4.491 1.00 98.06 306 PHE A CA 1
ATOM 2493 C C . PHE A 1 306 ? 8.634 -5.463 -3.203 1.00 98.06 306 PHE A C 1
ATOM 2495 O O . PHE A 1 306 ? 9.675 -5.718 -2.592 1.00 98.06 306 PHE A O 1
ATOM 2502 N N . THR A 1 307 ? 7.776 -4.541 -2.785 1.00 96.06 307 THR A N 1
ATOM 2503 C CA . THR A 1 307 ? 7.959 -3.738 -1.575 1.00 96.06 307 THR A CA 1
ATOM 2504 C C . THR A 1 307 ? 6.594 -3.359 -0.990 1.00 96.06 307 THR A C 1
ATOM 2506 O O . THR A 1 307 ? 5.560 -3.881 -1.403 1.00 96.06 307 THR A O 1
ATOM 2509 N N . LYS A 1 308 ? 6.595 -2.496 0.019 1.00 92.25 308 LYS A N 1
ATOM 2510 C CA . LYS A 1 308 ? 5.422 -2.025 0.757 1.00 92.25 308 LYS A CA 1
ATOM 2511 C C . LYS A 1 308 ? 4.914 -0.682 0.244 1.00 92.25 308 LYS A C 1
ATOM 2513 O O . LYS A 1 308 ? 5.629 0.055 -0.433 1.00 92.25 308 LYS A O 1
ATOM 2518 N N . GLU A 1 309 ? 3.709 -0.335 0.675 1.00 92.25 309 GLU A N 1
ATOM 2519 C CA . GLU A 1 309 ? 3.005 0.893 0.304 1.00 92.25 309 GLU A CA 1
ATOM 2520 C C . GLU A 1 309 ? 3.832 2.172 0.517 1.00 92.25 309 GLU A C 1
ATOM 2522 O O . GLU A 1 309 ? 3.913 3.002 -0.385 1.00 92.25 309 GLU A O 1
ATOM 2527 N N . SER A 1 310 ? 4.520 2.312 1.657 1.00 90.12 310 SER A N 1
ATOM 2528 C CA . SER A 1 310 ? 5.338 3.500 1.952 1.00 90.12 310 SER A CA 1
ATOM 2529 C C . SER A 1 310 ? 6.439 3.741 0.914 1.00 90.12 310 SER A C 1
ATOM 2531 O O . SER A 1 310 ? 6.717 4.882 0.530 1.00 90.12 310 SER A O 1
ATOM 2533 N N . HIS A 1 311 ? 7.038 2.665 0.402 1.00 93.25 311 HIS A N 1
ATOM 2534 C CA . HIS A 1 311 ? 8.043 2.745 -0.650 1.00 93.25 311 HIS A CA 1
ATOM 2535 C C . HIS A 1 311 ? 7.397 3.139 -1.990 1.00 93.25 311 HIS A C 1
ATOM 2537 O O . HIS A 1 311 ? 7.938 3.946 -2.743 1.00 93.25 311 HIS A O 1
ATOM 2543 N N . VAL A 1 312 ? 6.198 2.632 -2.282 1.00 95.12 312 VAL A N 1
ATOM 2544 C CA . VAL A 1 312 ? 5.461 2.999 -3.500 1.00 95.12 312 VAL A CA 1
ATOM 2545 C C . VAL A 1 312 ? 5.049 4.477 -3.475 1.00 95.12 312 VAL A C 1
ATOM 2547 O O . VAL A 1 312 ? 5.256 5.171 -4.469 1.00 95.12 312 VAL A O 1
ATOM 2550 N N . HIS A 1 313 ? 4.557 4.999 -2.343 1.00 93.75 313 HIS A N 1
ATOM 2551 C CA . HIS A 1 313 ? 4.251 6.432 -2.173 1.00 93.75 313 HIS A CA 1
ATOM 2552 C C . HIS A 1 313 ? 5.473 7.315 -2.428 1.00 93.75 313 HIS A C 1
ATOM 2554 O O . HIS A 1 313 ? 5.404 8.292 -3.179 1.00 93.75 313 HIS A O 1
ATOM 2560 N N . THR A 1 314 ? 6.606 6.968 -1.821 1.00 94.88 314 THR A N 1
ATOM 2561 C CA . THR A 1 314 ? 7.854 7.733 -1.954 1.00 94.88 314 THR A CA 1
ATOM 2562 C C . THR A 1 314 ? 8.422 7.670 -3.373 1.00 94.88 314 THR A C 1
ATOM 2564 O O . THR A 1 314 ? 8.842 8.704 -3.899 1.00 94.88 314 THR A O 1
ATOM 2567 N N . LEU A 1 315 ? 8.325 6.528 -4.058 1.00 96.00 315 LEU A N 1
ATOM 2568 C CA . LEU A 1 315 ? 8.687 6.418 -5.472 1.00 96.00 315 LEU A CA 1
ATOM 2569 C C . LEU A 1 315 ? 7.733 7.217 -6.376 1.00 96.00 315 LEU A C 1
ATOM 2571 O O . LEU A 1 315 ? 8.200 7.918 -7.274 1.00 96.00 315 LEU A O 1
ATOM 2575 N N . LEU A 1 316 ? 6.418 7.194 -6.128 1.00 95.88 316 LEU A N 1
ATOM 2576 C CA . LEU A 1 316 ? 5.456 8.032 -6.858 1.00 95.88 316 LEU A CA 1
ATOM 2577 C C . LEU A 1 316 ? 5.755 9.523 -6.683 1.00 95.88 316 LEU A C 1
ATOM 2579 O O . LEU A 1 316 ? 5.662 10.275 -7.654 1.00 95.88 316 LEU A O 1
ATOM 2583 N N . ASN A 1 317 ? 6.152 9.964 -5.483 1.00 95.38 317 ASN A N 1
ATOM 2584 C CA . ASN A 1 317 ? 6.608 11.342 -5.276 1.00 95.38 317 ASN A CA 1
ATOM 2585 C C . ASN A 1 317 ? 7.739 11.682 -6.245 1.00 95.38 317 ASN A C 1
ATOM 2587 O O . ASN A 1 317 ? 7.655 12.693 -6.937 1.00 95.38 317 ASN A O 1
ATOM 2591 N N . VAL A 1 318 ? 8.755 10.821 -6.344 1.00 95.94 318 VAL A N 1
ATOM 2592 C CA . VAL A 1 318 ? 9.869 11.014 -7.280 1.00 95.94 318 VAL A CA 1
ATOM 2593 C C . VAL A 1 318 ? 9.371 11.022 -8.727 1.00 95.94 318 VAL A C 1
ATOM 2595 O O . VAL A 1 318 ? 9.760 11.911 -9.484 1.00 95.94 318 VAL A O 1
ATOM 2598 N N . VAL A 1 319 ? 8.474 10.107 -9.112 1.00 95.38 319 VAL A N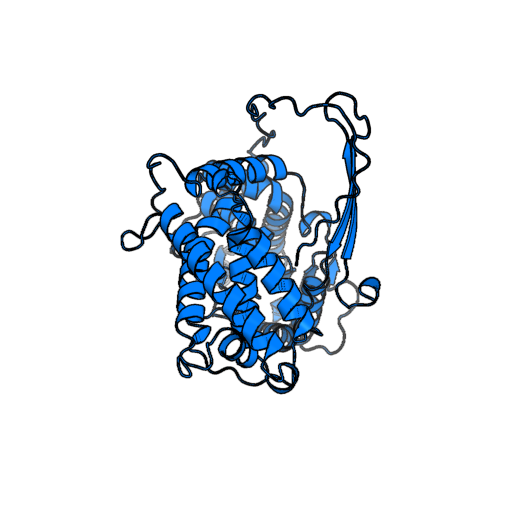 1
ATOM 2599 C CA . VAL A 1 319 ? 7.918 10.034 -10.475 1.00 95.38 319 VAL A CA 1
ATOM 2600 C C . VAL A 1 319 ? 7.251 11.348 -10.884 1.00 95.38 319 VAL A C 1
ATOM 2602 O O . VAL A 1 319 ? 7.598 11.910 -11.923 1.00 95.38 319 VAL A O 1
ATOM 2605 N N . PHE A 1 320 ? 6.339 11.864 -10.058 1.00 95.44 320 PHE A N 1
ATOM 2606 C CA . PHE A 1 320 ? 5.573 13.075 -10.367 1.00 95.44 320 PHE A CA 1
ATOM 2607 C C . PHE A 1 320 ? 6.378 14.364 -10.218 1.00 95.44 320 PHE A C 1
ATOM 2609 O O . PHE A 1 320 ? 6.197 15.303 -10.991 1.00 95.44 320 PHE A O 1
ATOM 2616 N N . LEU A 1 321 ? 7.261 14.432 -9.223 1.00 95.25 321 LEU A N 1
ATOM 2617 C CA . LEU A 1 321 ? 7.948 15.671 -8.852 1.00 95.25 321 LEU A CA 1
ATOM 2618 C C . LEU A 1 321 ? 9.309 15.831 -9.542 1.00 95.25 321 LEU A C 1
ATOM 2620 O O . LEU A 1 321 ? 9.935 16.885 -9.436 1.00 95.25 321 LEU A O 1
ATOM 2624 N N . SER A 1 322 ? 9.736 14.837 -10.329 1.00 93.69 322 SER A N 1
ATOM 2625 C CA . SER A 1 322 ? 10.900 14.970 -11.216 1.00 93.69 322 SER A CA 1
ATOM 2626 C C . SER A 1 322 ? 10.638 15.832 -12.454 1.00 93.69 322 SER A C 1
ATOM 2628 O O . SER A 1 322 ? 11.581 16.158 -13.168 1.00 93.69 322 SER A O 1
ATOM 2630 N N . GLY A 1 323 ? 9.389 16.252 -12.691 1.00 91.94 323 GLY A N 1
ATOM 2631 C CA . GLY A 1 323 ? 9.013 17.121 -13.812 1.00 91.94 323 GLY A CA 1
ATOM 2632 C C . GLY A 1 323 ? 8.667 16.375 -15.101 1.00 91.94 323 GLY A C 1
ATOM 2633 O O . GLY A 1 323 ? 8.466 17.018 -16.129 1.00 91.94 323 GLY A O 1
ATOM 2634 N N . LEU A 1 324 ? 8.579 15.041 -15.050 1.00 92.44 324 LEU A N 1
ATOM 2635 C CA . LEU A 1 324 ? 8.141 14.238 -16.186 1.00 92.44 324 LEU A CA 1
ATOM 2636 C C . LEU A 1 324 ? 6.695 14.622 -16.571 1.00 92.44 324 LEU A C 1
ATOM 2638 O O . LEU A 1 324 ? 5.825 14.629 -15.694 1.00 92.44 324 LEU A O 1
ATOM 2642 N N . PRO A 1 325 ? 6.403 14.919 -17.852 1.00 93.25 325 PRO A N 1
ATOM 2643 C CA . PRO A 1 325 ? 5.046 15.233 -18.288 1.00 93.25 325 PRO A CA 1
ATOM 2644 C C . PRO A 1 325 ? 4.097 14.050 -18.064 1.00 93.25 325 PRO A C 1
ATOM 2646 O O . PRO A 1 325 ? 4.305 12.971 -18.616 1.00 93.25 325 PRO A O 1
ATOM 2649 N N . THR A 1 326 ? 3.042 14.261 -17.274 1.00 94.38 326 THR A N 1
ATOM 2650 C CA . THR A 1 326 ? 2.029 13.244 -16.957 1.00 94.38 326 THR A CA 1
ATOM 2651 C C . THR A 1 326 ? 0.642 13.672 -17.438 1.00 94.38 326 THR A C 1
ATOM 2653 O O . THR A 1 326 ? 0.287 14.849 -17.403 1.00 94.38 326 THR A O 1
ATOM 2656 N N . ARG A 1 327 ? -0.159 12.704 -17.895 1.00 92.69 327 ARG A N 1
ATOM 2657 C CA . ARG A 1 327 ? -1.553 12.881 -18.340 1.00 92.69 327 ARG A CA 1
ATOM 2658 C C . ARG A 1 327 ? -2.525 13.095 -17.184 1.00 92.69 327 ARG A C 1
ATOM 2660 O O . ARG A 1 327 ? -3.607 13.644 -17.369 1.00 92.69 327 ARG A O 1
ATOM 2667 N N . ILE A 1 328 ? -2.159 12.605 -16.005 1.00 90.56 328 ILE A N 1
ATOM 2668 C CA . ILE A 1 328 ? -2.999 12.572 -14.812 1.00 90.56 328 ILE A CA 1
ATOM 2669 C C . ILE A 1 328 ? -2.210 13.241 -13.699 1.00 90.56 328 ILE A C 1
ATOM 2671 O O . ILE A 1 328 ? -1.056 12.898 -13.478 1.00 90.56 328 ILE A O 1
ATOM 2675 N N . SER A 1 329 ? -2.814 14.201 -13.001 1.00 88.81 329 SER A N 1
ATOM 2676 C CA . SER A 1 329 ? -2.171 14.820 -11.845 1.00 88.81 329 SER A CA 1
ATOM 2677 C C . SER A 1 329 ? -2.138 13.853 -10.665 1.00 88.81 329 SER A C 1
ATOM 2679 O O . SER A 1 329 ? -3.051 13.052 -10.475 1.00 88.81 329 SER A O 1
ATOM 2681 N N . LYS A 1 330 ? -1.115 13.976 -9.815 1.00 86.19 330 LYS A N 1
ATOM 2682 C CA . LYS A 1 330 ? -0.938 13.096 -8.655 1.00 86.19 330 LYS A CA 1
ATOM 2683 C C . LYS A 1 330 ? -2.173 13.022 -7.742 1.00 86.19 330 LYS A C 1
ATOM 2685 O O . LYS A 1 330 ? -2.524 11.945 -7.286 1.00 86.19 330 LYS A O 1
ATOM 2690 N N . ASN A 1 331 ? -2.861 14.143 -7.526 1.00 83.81 331 ASN A N 1
ATOM 2691 C CA . ASN A 1 331 ? -4.046 14.212 -6.659 1.00 83.81 331 ASN A CA 1
ATOM 2692 C C . ASN A 1 331 ? -5.269 13.460 -7.219 1.00 83.81 331 ASN A C 1
ATOM 2694 O O . ASN A 1 331 ? -6.260 13.318 -6.517 1.00 83.81 331 ASN A O 1
ATOM 2698 N N . LYS A 1 332 ? -5.231 13.026 -8.487 1.00 87.19 332 LYS A N 1
ATOM 2699 C CA . LYS A 1 332 ? -6.284 12.214 -9.115 1.00 87.19 332 LYS A CA 1
ATOM 2700 C C . LYS A 1 332 ? -5.987 10.715 -9.068 1.00 87.19 332 LYS A C 1
ATOM 2702 O O . LYS A 1 332 ? -6.784 9.932 -9.578 1.00 87.19 332 LYS A O 1
ATOM 2707 N N . ILE A 1 333 ? -4.835 10.315 -8.531 1.00 89.31 333 ILE A N 1
ATOM 2708 C CA . ILE A 1 333 ? -4.520 8.901 -8.350 1.00 89.31 333 ILE A CA 1
ATOM 2709 C C . ILE A 1 333 ? -5.344 8.376 -7.168 1.00 89.31 333 ILE A C 1
ATOM 2711 O O . ILE A 1 333 ? -5.381 9.054 -6.140 1.00 89.31 333 ILE A O 1
ATOM 2715 N N . PRO A 1 334 ? -5.998 7.206 -7.297 1.00 88.56 334 PRO A N 1
ATOM 2716 C CA . PRO A 1 334 ? -6.682 6.566 -6.178 1.00 88.56 334 PRO A CA 1
ATOM 2717 C C . PRO A 1 334 ? -5.727 6.218 -5.029 1.00 88.56 334 PRO A C 1
ATOM 2719 O O . PRO A 1 334 ? -4.505 6.308 -5.159 1.00 88.56 334 PRO A O 1
ATOM 2722 N N . GLU A 1 335 ? -6.288 5.776 -3.907 1.00 90.44 335 GLU A N 1
ATOM 2723 C CA . GLU A 1 335 ? -5.485 5.198 -2.829 1.00 90.44 335 GLU A CA 1
ATOM 2724 C C . GLU A 1 335 ? -4.649 4.006 -3.322 1.00 90.44 335 GLU A C 1
ATOM 2726 O O . GLU A 1 335 ? -4.982 3.352 -4.316 1.00 90.44 335 GLU A O 1
ATOM 2731 N N . LEU A 1 336 ? -3.539 3.743 -2.633 1.00 94.00 336 LEU A N 1
ATOM 2732 C CA . LEU A 1 336 ? -2.661 2.631 -2.968 1.00 94.00 336 LEU A CA 1
ATOM 2733 C C . LEU A 1 336 ? -3.161 1.378 -2.250 1.00 94.00 336 LEU A C 1
ATOM 2735 O O . LEU A 1 336 ? -3.004 1.250 -1.040 1.00 94.00 336 LEU A O 1
ATOM 2739 N N . ASP A 1 337 ? -3.755 0.456 -2.997 1.00 94.88 337 ASP A N 1
ATOM 2740 C CA . ASP A 1 337 ? -4.273 -0.803 -2.475 1.00 94.88 337 ASP A CA 1
ATOM 2741 C C . ASP A 1 337 ? -3.287 -1.965 -2.658 1.00 94.88 337 ASP A C 1
ATOM 2743 O O . ASP A 1 337 ? -2.198 -1.828 -3.238 1.00 94.88 337 ASP A O 1
ATOM 2747 N N . TYR A 1 338 ? -3.657 -3.147 -2.153 1.00 94.88 338 TYR A N 1
ATOM 2748 C CA . TYR A 1 338 ? -2.856 -4.362 -2.308 1.00 94.88 338 TYR A CA 1
ATOM 2749 C C . TYR A 1 338 ? -2.442 -4.574 -3.768 1.00 94.88 338 TYR A C 1
ATOM 2751 O O . TYR A 1 338 ? -3.270 -4.528 -4.669 1.00 94.88 338 TYR A O 1
ATOM 2759 N N . LEU A 1 339 ? -1.163 -4.869 -4.010 1.00 97.12 339 LEU A N 1
ATOM 2760 C CA . LEU A 1 339 ? -0.618 -5.090 -5.359 1.00 97.12 339 LEU A CA 1
ATOM 2761 C C . LEU A 1 339 ? -0.687 -3.863 -6.293 1.00 97.12 339 LEU A C 1
ATOM 2763 O O . LEU A 1 339 ? -0.713 -4.021 -7.520 1.00 97.12 339 LEU A O 1
ATOM 2767 N N . THR A 1 340 ? -0.691 -2.651 -5.728 1.00 97.81 340 THR A N 1
ATOM 2768 C CA . THR A 1 340 ? -0.395 -1.410 -6.462 1.00 97.81 340 THR A CA 1
ATOM 2769 C C . THR A 1 340 ? 0.876 -1.572 -7.299 1.00 97.81 340 THR A C 1
ATOM 2771 O O . THR A 1 340 ? 1.875 -2.122 -6.831 1.00 97.81 340 THR A O 1
ATOM 2774 N N . GLN A 1 341 ? 0.856 -1.069 -8.535 1.00 97.19 341 GLN A N 1
ATOM 2775 C CA . GLN A 1 341 ? 1.970 -1.182 -9.481 1.00 97.19 341 GLN A CA 1
ATOM 2776 C C . GLN A 1 341 ? 2.370 0.179 -10.042 1.00 97.19 341 GLN A C 1
ATOM 2778 O O . GLN A 1 341 ? 1.518 0.995 -10.388 1.00 97.19 341 GLN A O 1
ATOM 2783 N N . ILE A 1 342 ? 3.675 0.361 -10.235 1.00 98.00 342 ILE A N 1
ATOM 2784 C CA . ILE A 1 342 ? 4.253 1.382 -11.112 1.00 98.00 342 ILE A CA 1
ATOM 2785 C C . ILE A 1 342 ? 5.076 0.628 -12.151 1.00 98.00 342 ILE A C 1
ATOM 2787 O O . ILE A 1 342 ? 5.942 -0.166 -11.784 1.00 98.00 342 ILE A O 1
ATOM 2791 N N . THR A 1 343 ? 4.820 0.853 -13.435 1.00 97.62 343 THR A N 1
ATOM 2792 C CA . THR A 1 343 ? 5.539 0.171 -14.517 1.00 97.62 343 THR A CA 1
ATOM 2793 C C . THR A 1 343 ? 6.305 1.168 -15.367 1.00 97.62 343 THR A C 1
ATOM 2795 O O . THR A 1 343 ? 5.752 2.183 -15.784 1.00 97.62 343 THR A O 1
ATOM 2798 N N . PHE A 1 344 ? 7.565 0.844 -15.648 1.00 98.19 344 PHE A N 1
ATOM 2799 C CA . PHE A 1 344 ? 8.446 1.574 -16.554 1.00 98.19 344 PHE A CA 1
ATOM 2800 C C . PHE A 1 344 ? 8.681 0.696 -17.784 1.00 98.19 344 PHE A C 1
ATOM 2802 O O . PHE A 1 344 ? 9.443 -0.266 -17.727 1.00 98.19 344 PHE A O 1
ATOM 2809 N N . GLU A 1 345 ? 7.984 0.989 -18.876 1.00 96.75 345 GLU A N 1
ATOM 2810 C CA . GLU A 1 345 ? 7.982 0.159 -20.080 1.00 96.75 345 GLU A CA 1
ATOM 2811 C C . GLU A 1 345 ? 8.858 0.798 -21.163 1.00 96.75 345 GLU A C 1
ATOM 2813 O O . GLU A 1 345 ? 8.554 1.885 -21.666 1.00 96.75 345 GLU A O 1
ATOM 2818 N N . LEU A 1 346 ? 9.952 0.121 -21.517 1.00 96.62 346 LEU A N 1
ATOM 2819 C CA . LEU A 1 346 ? 10.834 0.505 -22.614 1.00 96.62 346 LEU A CA 1
ATOM 2820 C C . LEU A 1 346 ? 10.348 -0.121 -23.925 1.00 96.62 346 LEU A C 1
ATOM 2822 O O . LEU A 1 346 ? 10.230 -1.338 -24.039 1.00 96.62 346 LEU A O 1
ATOM 2826 N N . TYR A 1 347 ? 10.124 0.717 -24.931 1.00 94.88 347 TYR A N 1
ATOM 2827 C CA . TYR A 1 347 ? 9.735 0.311 -26.276 1.00 94.88 347 TYR A CA 1
ATOM 2828 C C . TYR A 1 347 ? 10.837 0.636 -27.275 1.00 94.88 347 TYR A C 1
ATOM 2830 O O . TYR A 1 347 ? 11.314 1.771 -27.314 1.00 94.88 347 TYR A O 1
ATOM 2838 N N . GLU A 1 348 ? 11.172 -0.337 -28.119 1.00 92.50 348 GLU A N 1
ATOM 2839 C CA . GLU A 1 348 ? 12.043 -0.176 -29.282 1.00 92.50 348 GLU A CA 1
ATOM 2840 C C . GLU A 1 348 ? 11.191 -0.128 -30.556 1.00 92.50 348 GLU A C 1
ATOM 2842 O O . GLU A 1 348 ? 10.325 -0.978 -30.778 1.00 92.50 348 GLU A O 1
ATOM 2847 N N . ARG A 1 349 ? 11.433 0.870 -31.408 1.00 89.62 349 ARG A N 1
ATOM 2848 C CA . ARG A 1 349 ? 10.834 0.979 -32.739 1.00 89.62 349 ARG A CA 1
ATOM 2849 C C . ARG A 1 349 ? 11.923 0.941 -33.805 1.00 89.62 349 ARG A C 1
ATOM 2851 O O . ARG A 1 349 ? 12.851 1.745 -33.775 1.00 89.62 349 ARG A O 1
ATOM 2858 N N . HIS A 1 350 ? 11.742 0.074 -34.800 1.00 84.31 350 HIS A N 1
ATOM 2859 C CA . HIS A 1 350 ? 12.574 0.035 -36.002 1.00 84.31 350 HIS A CA 1
ATOM 2860 C C . HIS A 1 350 ? 11.956 0.868 -37.124 1.00 84.31 350 HIS A C 1
ATOM 2862 O O . HIS A 1 350 ? 10.809 0.639 -37.519 1.00 84.31 350 HIS A O 1
ATOM 2868 N N . ARG A 1 351 ? 12.724 1.798 -37.697 1.00 73.81 351 ARG A N 1
ATOM 2869 C CA . ARG A 1 351 ? 12.351 2.470 -38.948 1.00 73.81 351 ARG A CA 1
ATOM 2870 C C . ARG A 1 351 ? 12.974 1.741 -40.148 1.00 73.81 351 ARG A C 1
ATOM 2872 O O . ARG A 1 351 ? 13.961 2.188 -40.714 1.00 73.81 351 ARG A O 1
ATOM 2879 N N . GLY A 1 352 ? 12.385 0.615 -40.553 1.00 67.62 352 GLY A N 1
ATOM 2880 C CA . GLY A 1 352 ? 12.800 -0.133 -41.753 1.00 67.62 352 GLY A CA 1
ATOM 2881 C C . GLY A 1 352 ? 14.133 -0.892 -41.626 1.00 67.62 352 GLY A C 1
ATOM 2882 O O . GLY A 1 352 ? 14.694 -1.006 -40.542 1.00 67.62 352 GLY A O 1
ATOM 2883 N N . LEU A 1 353 ? 14.627 -1.428 -42.753 1.00 62.97 353 LEU A N 1
ATOM 2884 C CA . LEU A 1 353 ? 15.768 -2.365 -42.840 1.00 62.97 353 LEU A CA 1
ATOM 2885 C C . LEU A 1 353 ? 17.139 -1.771 -42.448 1.00 62.97 353 LEU A C 1
ATOM 2887 O O . LEU A 1 353 ? 18.091 -2.523 -42.263 1.00 62.97 353 LEU A O 1
ATOM 2891 N N . SER A 1 354 ? 17.260 -0.444 -42.349 1.00 60.94 354 SER A N 1
ATOM 2892 C CA . SER A 1 354 ? 18.534 0.259 -42.097 1.00 60.94 354 SER A CA 1
ATOM 2893 C C . SER A 1 354 ? 18.395 1.457 -41.151 1.00 60.94 354 SER A C 1
ATOM 2895 O O . SER A 1 354 ? 19.323 2.251 -41.044 1.00 60.94 354 SER A O 1
ATOM 2897 N N . GLY A 1 355 ? 17.226 1.648 -40.531 1.00 64.38 355 GLY A N 1
ATOM 2898 C CA . GLY A 1 355 ? 16.974 2.819 -39.693 1.00 64.38 355 GLY A CA 1
ATOM 2899 C C . GLY A 1 355 ? 17.511 2.662 -38.278 1.00 64.38 355 GLY A C 1
ATOM 2900 O O . GLY A 1 355 ? 17.498 1.564 -37.717 1.00 64.38 355 GLY A O 1
ATOM 2901 N N . ASP A 1 356 ? 17.915 3.788 -37.692 1.00 78.69 356 ASP A N 1
ATOM 2902 C CA . ASP A 1 356 ? 18.293 3.866 -36.286 1.00 78.69 356 ASP A CA 1
ATOM 2903 C C . ASP A 1 356 ? 17.146 3.387 -35.387 1.00 78.69 356 ASP A C 1
ATOM 2905 O O . ASP A 1 356 ? 15.962 3.651 -35.633 1.00 78.69 356 ASP A O 1
ATOM 2909 N N . LYS A 1 357 ? 17.513 2.659 -34.332 1.00 87.19 357 LYS A N 1
ATOM 2910 C CA . LYS A 1 357 ? 16.576 2.196 -33.311 1.00 87.19 357 LYS A CA 1
ATOM 2911 C C . LYS A 1 357 ? 16.112 3.384 -32.476 1.00 87.19 357 LYS A C 1
ATOM 2913 O O . LYS A 1 357 ? 16.927 4.110 -31.906 1.00 87.19 357 LYS A O 1
ATOM 2918 N N . GLU A 1 358 ? 14.801 3.564 -32.370 1.00 91.25 358 GLU A N 1
ATOM 2919 C CA . GLU A 1 358 ? 14.213 4.595 -31.519 1.00 91.25 358 GLU A CA 1
ATOM 2920 C C . GLU A 1 358 ? 13.660 3.979 -30.243 1.00 91.25 358 GLU A C 1
ATOM 2922 O O . GLU A 1 358 ? 12.891 3.019 -30.285 1.00 91.25 358 GLU A O 1
ATOM 2927 N N . TYR A 1 359 ? 14.012 4.580 -29.112 1.00 95.00 359 TYR A N 1
ATOM 2928 C CA . TYR A 1 359 ? 13.622 4.102 -27.795 1.00 95.00 359 TYR A CA 1
ATOM 2929 C C . TYR A 1 359 ? 12.676 5.086 -27.123 1.00 95.00 359 TYR A C 1
ATOM 2931 O O . TYR A 1 359 ? 12.953 6.288 -27.063 1.00 95.00 359 TYR A O 1
ATOM 2939 N N . SER A 1 360 ? 11.576 4.574 -26.580 1.00 96.44 360 SER A N 1
ATOM 2940 C CA . SER A 1 360 ? 10.632 5.369 -25.796 1.00 96.44 360 SER A CA 1
ATOM 2941 C C . SER A 1 360 ? 10.306 4.708 -24.465 1.00 96.44 360 SER A C 1
ATOM 2943 O O . SER A 1 360 ? 10.225 3.487 -24.380 1.00 96.44 360 SER A O 1
ATOM 2945 N N . LEU A 1 361 ? 10.117 5.527 -23.436 1.00 97.88 361 LEU A N 1
ATOM 2946 C CA . LEU A 1 361 ? 9.653 5.116 -22.121 1.00 97.88 361 LEU A CA 1
ATOM 2947 C C . LEU A 1 361 ? 8.176 5.477 -21.972 1.00 97.88 361 LEU A C 1
ATOM 2949 O O . LEU A 1 361 ? 7.771 6.604 -22.278 1.00 97.88 361 LEU A O 1
ATOM 2953 N N . ARG A 1 362 ? 7.392 4.540 -21.446 1.00 97.44 362 ARG A N 1
ATOM 2954 C CA . ARG A 1 362 ? 6.039 4.788 -20.953 1.00 97.44 362 ARG A CA 1
ATOM 2955 C C . ARG A 1 362 ? 5.966 4.424 -19.478 1.00 97.44 362 ARG A C 1
ATOM 2957 O O . ARG A 1 362 ? 6.390 3.338 -19.091 1.00 97.44 362 ARG A O 1
ATOM 2964 N N . VAL A 1 363 ? 5.423 5.326 -18.664 1.00 98.12 363 VAL A N 1
ATOM 2965 C CA . VAL A 1 363 ? 5.161 5.058 -17.248 1.00 98.12 363 VAL A CA 1
ATOM 2966 C C . VAL A 1 363 ? 3.668 4.839 -17.058 1.00 98.12 363 VAL A C 1
ATOM 2968 O O . VAL A 1 363 ? 2.855 5.653 -17.504 1.00 98.12 363 VAL A O 1
ATOM 2971 N N . ALA A 1 364 ? 3.298 3.750 -16.393 1.00 97.38 364 ALA A N 1
ATOM 2972 C CA . ALA A 1 364 ? 1.913 3.451 -16.048 1.00 97.38 364 ALA A CA 1
ATOM 2973 C C . ALA A 1 364 ? 1.777 3.104 -14.563 1.00 97.38 364 ALA A C 1
ATOM 2975 O O . ALA A 1 364 ? 2.758 2.831 -13.871 1.00 97.38 364 ALA A O 1
ATOM 2976 N N . PHE A 1 365 ? 0.547 3.170 -14.074 1.00 97.50 365 PHE A N 1
ATOM 2977 C CA . PHE A 1 365 ? 0.201 2.975 -12.675 1.00 97.50 365 PHE A CA 1
ATOM 2978 C C . PHE A 1 365 ? -1.050 2.110 -12.562 1.00 97.50 365 PHE A C 1
ATOM 2980 O O . PHE A 1 365 ? -1.962 2.252 -13.365 1.00 97.50 365 PHE A O 1
ATOM 2987 N N . SER A 1 366 ? -1.131 1.243 -11.562 1.00 97.31 366 SER A N 1
ATOM 2988 C CA . SER A 1 366 ? -2.389 0.621 -11.141 1.00 97.31 366 SER A CA 1
ATOM 2989 C C . SER A 1 366 ? -2.543 0.827 -9.637 1.00 97.31 366 SER A C 1
ATOM 2991 O O . SER A 1 366 ? -1.569 0.571 -8.925 1.00 97.31 366 SER A O 1
ATOM 2993 N N . PRO A 1 367 ? -3.737 1.211 -9.140 1.00 96.00 367 PRO A N 1
ATOM 2994 C CA . PRO A 1 367 ? -3.999 1.303 -7.704 1.00 96.00 367 PRO A CA 1
ATOM 2995 C C . PRO A 1 367 ? -4.027 -0.070 -7.022 1.00 96.00 367 PRO A C 1
ATOM 2997 O O . PRO A 1 367 ? -4.224 -0.149 -5.820 1.00 96.00 367 PRO A O 1
ATOM 3000 N N . GLY A 1 368 ? -3.835 -1.163 -7.767 1.00 96.88 368 GLY A N 1
ATOM 3001 C CA . GLY A 1 368 ? -3.864 -2.506 -7.217 1.00 96.88 368 GLY A CA 1
ATOM 3002 C C . GLY A 1 368 ? -5.285 -3.038 -7.107 1.00 96.88 368 GLY A C 1
ATOM 3003 O O . GLY A 1 368 ? -6.161 -2.711 -7.909 1.00 96.88 368 GLY A O 1
ATOM 3004 N N . ALA A 1 369 ? -5.498 -3.918 -6.142 1.00 95.06 369 ALA A N 1
ATOM 3005 C CA . ALA A 1 369 ? -6.766 -4.552 -5.845 1.00 95.06 369 ALA A CA 1
ATOM 3006 C C . ALA A 1 369 ? -7.700 -3.575 -5.125 1.00 95.06 369 ALA A C 1
ATOM 3008 O O . ALA A 1 369 ? -7.887 -3.653 -3.915 1.00 95.06 369 ALA A O 1
ATOM 3009 N N . HIS A 1 370 ? -8.225 -2.633 -5.900 1.00 90.38 370 HIS A N 1
ATOM 3010 C CA . HIS A 1 370 ? -8.932 -1.457 -5.427 1.00 90.38 370 HIS A CA 1
ATOM 3011 C C . HIS A 1 370 ? -10.425 -1.539 -5.736 1.00 90.38 370 HIS A C 1
ATOM 3013 O O . HIS A 1 370 ? -10.812 -1.886 -6.854 1.00 90.38 370 HIS A O 1
ATOM 3019 N N . ASP A 1 371 ? -11.253 -1.146 -4.771 1.00 90.31 371 ASP A N 1
ATOM 3020 C CA . ASP A 1 371 ? -12.666 -0.863 -4.998 1.00 90.31 371 ASP A CA 1
ATOM 3021 C C . ASP A 1 371 ? -13.133 0.264 -4.059 1.00 90.31 371 ASP A C 1
ATOM 3023 O O . ASP A 1 371 ? -12.912 0.178 -2.849 1.00 90.31 371 ASP A O 1
ATOM 3027 N N . PRO A 1 372 ? -13.774 1.326 -4.576 1.00 84.88 372 PRO A N 1
ATOM 3028 C CA . PRO A 1 372 ? -14.178 2.471 -3.761 1.00 84.88 372 PRO A CA 1
ATOM 3029 C C . PRO A 1 372 ? -15.378 2.190 -2.841 1.00 84.88 372 PRO A C 1
ATOM 3031 O O . PRO A 1 372 ? -15.622 2.963 -1.917 1.00 84.88 372 PRO A O 1
ATOM 3034 N N . ASN A 1 373 ? -16.131 1.108 -3.065 1.00 87.25 373 ASN A N 1
ATOM 3035 C CA . ASN A 1 373 ? -17.382 0.798 -2.368 1.00 87.25 373 ASN A CA 1
ATOM 3036 C C . ASN A 1 373 ? -17.290 -0.521 -1.590 1.00 87.25 373 ASN A C 1
ATOM 3038 O O . ASN A 1 373 ? -18.226 -1.323 -1.606 1.00 87.25 373 ASN A O 1
ATOM 3042 N N . ILE A 1 374 ? -16.178 -0.744 -0.876 1.00 89.56 374 ILE A N 1
ATOM 3043 C CA . ILE A 1 374 ? -15.893 -1.996 -0.153 1.00 89.56 374 ILE A CA 1
ATOM 3044 C C . ILE A 1 374 ? -17.095 -2.505 0.648 1.00 89.56 374 ILE A C 1
ATOM 3046 O O . ILE A 1 374 ? -17.416 -3.689 0.569 1.00 89.56 374 ILE A O 1
ATOM 3050 N N . LEU A 1 375 ? -17.785 -1.631 1.387 1.00 86.38 375 LEU A N 1
ATOM 3051 C CA . LEU A 1 375 ? -18.915 -2.010 2.244 1.00 86.38 375 LEU A CA 1
ATOM 3052 C C . LEU A 1 375 ? -20.176 -2.446 1.485 1.00 86.38 375 LEU A C 1
ATOM 3054 O O . LEU A 1 375 ? -21.008 -3.144 2.060 1.00 86.38 375 LEU A O 1
ATOM 3058 N N . ASP A 1 376 ? -20.315 -2.094 0.208 1.00 85.75 376 ASP A N 1
ATOM 3059 C CA . ASP A 1 376 ? -21.471 -2.470 -0.614 1.00 85.75 376 ASP A CA 1
ATOM 3060 C C . ASP A 1 376 ? -21.172 -3.661 -1.548 1.00 85.75 376 ASP A C 1
ATOM 3062 O O . ASP A 1 376 ? -22.074 -4.205 -2.191 1.00 85.75 376 ASP A O 1
ATOM 3066 N N . LEU A 1 377 ? -19.917 -4.126 -1.589 1.00 85.44 377 LEU A N 1
ATOM 3067 C CA . LEU A 1 377 ? -19.513 -5.292 -2.375 1.00 85.44 377 LEU A CA 1
ATOM 3068 C C . LEU A 1 377 ? -20.095 -6.597 -1.843 1.00 85.44 377 LEU A C 1
ATOM 3070 O O . LEU A 1 377 ? -20.167 -6.818 -0.641 1.00 85.44 377 LEU A O 1
ATOM 3074 N N . ARG A 1 378 ? -20.390 -7.542 -2.734 1.00 83.25 378 ARG A N 1
ATOM 3075 C CA . ARG A 1 378 ? -20.634 -8.938 -2.348 1.00 83.25 378 ARG A CA 1
ATOM 3076 C C . ARG A 1 378 ? -19.391 -9.760 -2.649 1.00 83.25 378 ARG A C 1
ATOM 3078 O O . ARG A 1 378 ? -19.161 -10.130 -3.796 1.00 83.25 378 ARG A O 1
ATOM 3085 N N . LEU A 1 379 ? -18.593 -10.018 -1.618 1.00 85.44 379 LEU A N 1
ATOM 3086 C CA . LEU A 1 379 ? -17.399 -10.851 -1.724 1.00 85.44 379 LEU A CA 1
ATOM 3087 C C . LEU A 1 379 ? -17.756 -12.322 -1.511 1.00 85.44 379 LEU A C 1
ATOM 3089 O O . LEU A 1 379 ? -18.548 -12.662 -0.633 1.00 85.44 379 LEU A O 1
ATOM 3093 N N . ASP A 1 380 ? -17.161 -13.195 -2.320 1.00 88.31 380 ASP A N 1
ATOM 3094 C CA . ASP A 1 380 ? -17.196 -14.635 -2.074 1.00 88.31 380 ASP A CA 1
ATOM 3095 C C . ASP A 1 380 ? -16.193 -15.027 -0.977 1.00 88.31 380 ASP A C 1
ATOM 3097 O O . ASP A 1 380 ? -15.426 -14.202 -0.489 1.00 88.31 380 ASP A O 1
ATOM 3101 N N . ALA A 1 381 ? -16.138 -16.311 -0.620 1.00 87.69 381 ALA A N 1
ATOM 3102 C CA . ALA A 1 381 ? -15.270 -16.822 0.443 1.00 87.69 381 ALA A CA 1
ATOM 3103 C C . ALA A 1 381 ? -13.749 -16.689 0.181 1.00 87.69 381 ALA A C 1
ATOM 3105 O O . ALA A 1 381 ? -12.948 -17.122 1.022 1.00 87.69 381 ALA A O 1
ATOM 3106 N N . ARG A 1 382 ? -13.328 -16.144 -0.971 1.00 90.06 382 ARG A N 1
ATOM 3107 C CA . ARG A 1 382 ? -11.933 -15.778 -1.254 1.00 90.06 382 ARG A CA 1
ATOM 3108 C C . ARG A 1 382 ? -11.588 -14.391 -0.708 1.00 90.06 382 ARG A C 1
ATOM 3110 O O . ARG A 1 382 ? -10.414 -14.131 -0.471 1.00 90.06 382 ARG A O 1
ATOM 3117 N N . HIS A 1 383 ? -12.585 -13.534 -0.461 1.00 90.38 383 HIS A N 1
ATOM 3118 C CA . HIS A 1 383 ? -12.415 -12.139 -0.023 1.00 90.38 383 HIS A CA 1
ATOM 3119 C C . HIS A 1 383 ? -11.488 -11.332 -0.955 1.00 90.38 383 HIS A C 1
ATOM 3121 O O . HIS A 1 383 ? -10.738 -10.467 -0.509 1.00 90.38 383 HIS A O 1
ATOM 3127 N N . CYS A 1 384 ? -11.485 -11.653 -2.251 1.00 90.75 384 CYS A N 1
ATOM 3128 C CA . CYS A 1 384 ? -10.578 -11.052 -3.224 1.00 90.75 384 CYS A CA 1
ATOM 3129 C C . CYS A 1 384 ? -11.201 -9.841 -3.900 1.00 90.75 384 CYS A C 1
ATOM 3131 O O . CYS A 1 384 ? -12.319 -9.909 -4.407 1.00 90.75 384 CYS A O 1
ATOM 3133 N N . LEU A 1 385 ? -10.415 -8.774 -3.989 1.00 92.94 385 LEU A N 1
ATOM 3134 C CA . LEU A 1 385 ? -10.664 -7.665 -4.898 1.00 92.94 385 LEU A CA 1
ATOM 3135 C C . LEU A 1 385 ? -9.908 -7.909 -6.204 1.00 92.94 385 LEU A C 1
ATOM 3137 O O . LEU A 1 385 ? -8.778 -8.408 -6.185 1.00 92.94 385 LEU A O 1
ATOM 3141 N N . ASN A 1 386 ? -10.516 -7.535 -7.325 1.00 91.50 386 ASN A N 1
ATOM 3142 C CA . ASN A 1 386 ? -9.849 -7.586 -8.620 1.00 91.50 386 ASN A CA 1
ATOM 3143 C C . ASN A 1 386 ? -8.779 -6.496 -8.694 1.00 91.50 386 ASN A C 1
ATOM 3145 O O . ASN A 1 386 ? -9.025 -5.358 -8.301 1.00 91.50 386 ASN A O 1
ATOM 3149 N N . VAL A 1 387 ? -7.606 -6.829 -9.234 1.00 94.62 387 VAL A N 1
ATOM 3150 C CA . VAL A 1 387 ? -6.571 -5.825 -9.494 1.00 94.62 387 VAL A CA 1
ATOM 3151 C C . VAL A 1 387 ? -7.009 -4.937 -10.654 1.00 94.62 387 VAL A C 1
ATOM 3153 O O . VAL A 1 387 ? -7.274 -5.423 -11.754 1.00 94.62 387 VAL A O 1
ATOM 3156 N N . ALA A 1 388 ? -7.084 -3.634 -10.401 1.00 94.56 388 ALA A N 1
ATOM 3157 C CA . ALA A 1 388 ? -7.439 -2.640 -11.395 1.00 94.56 388 ALA A CA 1
ATOM 3158 C C . ALA A 1 388 ? -6.411 -2.621 -12.543 1.00 94.56 388 ALA A C 1
ATOM 3160 O O . ALA A 1 388 ? -5.206 -2.791 -12.310 1.00 94.56 388 ALA A O 1
ATOM 3161 N N . PRO A 1 389 ? -6.849 -2.392 -13.792 1.00 93.12 389 PRO A N 1
ATOM 3162 C CA . PRO A 1 389 ? -5.940 -2.304 -14.927 1.00 93.12 389 PRO A CA 1
ATOM 3163 C C . PRO A 1 389 ? -4.987 -1.110 -14.790 1.00 93.12 389 PRO A C 1
ATOM 3165 O O . PRO A 1 389 ? -5.296 -0.106 -14.145 1.00 93.12 389 PRO A O 1
ATOM 3168 N N . ARG A 1 390 ? -3.821 -1.209 -15.436 1.00 94.44 390 ARG A N 1
ATOM 3169 C CA . ARG A 1 390 ? -2.846 -0.113 -15.475 1.00 94.44 390 ARG A CA 1
ATOM 3170 C C . ARG A 1 390 ? -3.386 1.056 -16.306 1.00 94.44 390 ARG A C 1
ATOM 3172 O O . ARG A 1 390 ? -3.831 0.872 -17.437 1.00 94.44 390 ARG A O 1
ATOM 3179 N N . ILE A 1 391 ? -3.288 2.262 -15.760 1.00 94.25 391 ILE A N 1
ATOM 3180 C CA . ILE A 1 391 ? -3.519 3.534 -16.442 1.00 94.25 391 ILE A CA 1
ATOM 3181 C C . ILE A 1 391 ? -2.177 4.155 -16.832 1.00 94.25 391 ILE A C 1
ATOM 3183 O O . ILE A 1 391 ? -1.249 4.232 -16.027 1.00 94.25 391 ILE A O 1
ATOM 3187 N N . ASN A 1 392 ? -2.062 4.616 -18.075 1.00 95.88 392 ASN A N 1
ATOM 3188 C CA . ASN A 1 392 ? -0.841 5.265 -18.547 1.00 95.88 392 ASN A CA 1
ATOM 3189 C C . ASN A 1 392 ? -0.714 6.655 -17.915 1.00 95.88 392 ASN A C 1
ATOM 3191 O O . ASN A 1 392 ? -1.527 7.542 -18.189 1.00 95.88 392 ASN A O 1
ATOM 3195 N N . LEU A 1 393 ? 0.320 6.846 -17.093 1.00 96.19 393 LEU A N 1
ATOM 3196 C CA . LEU A 1 393 ? 0.654 8.147 -16.521 1.00 96.19 393 LEU A CA 1
ATOM 3197 C C . LEU A 1 393 ? 1.272 9.063 -17.572 1.00 96.19 393 LEU A C 1
ATOM 3199 O O . LEU A 1 393 ? 1.065 10.270 -17.504 1.00 96.19 393 LEU A O 1
ATOM 3203 N N . THR A 1 394 ? 1.999 8.513 -18.545 1.00 96.69 394 THR A N 1
ATOM 3204 C CA . THR A 1 394 ? 2.640 9.277 -19.623 1.00 96.69 394 THR A CA 1
ATOM 3205 C C . THR A 1 394 ? 2.269 8.746 -21.001 1.00 96.69 394 THR A C 1
ATOM 3207 O O . THR A 1 394 ? 1.855 7.598 -21.167 1.00 96.69 394 THR A O 1
ATOM 3210 N N . ASP A 1 395 ? 2.476 9.581 -22.015 1.00 94.94 395 ASP A N 1
ATOM 3211 C CA . ASP A 1 395 ? 2.640 9.141 -23.401 1.00 94.94 395 ASP A CA 1
ATOM 3212 C C . ASP A 1 395 ? 3.947 8.344 -23.550 1.00 94.94 395 ASP A C 1
ATOM 3214 O O . ASP A 1 395 ? 4.739 8.218 -22.610 1.00 94.94 395 ASP A O 1
ATOM 3218 N N . HIS A 1 396 ? 4.197 7.843 -24.759 1.00 95.12 396 HIS A N 1
ATOM 3219 C CA . HIS A 1 396 ? 5.531 7.395 -25.143 1.00 95.12 396 HIS A CA 1
ATOM 3220 C C . HIS A 1 396 ? 6.451 8.613 -25.253 1.00 95.12 396 HIS A C 1
ATOM 3222 O O . HIS A 1 396 ? 6.307 9.432 -26.162 1.00 95.12 396 HIS A O 1
ATOM 3228 N N . LEU A 1 397 ? 7.394 8.732 -24.324 1.00 95.81 397 LEU A N 1
ATOM 3229 C CA . LEU A 1 397 ? 8.390 9.801 -24.309 1.00 95.81 397 LEU A CA 1
ATOM 3230 C C . LEU A 1 397 ? 9.731 9.251 -24.803 1.00 95.81 397 LEU A C 1
ATOM 3232 O O . LEU A 1 397 ? 10.064 8.122 -24.445 1.00 95.81 397 LEU A O 1
ATOM 3236 N N . PRO A 1 398 ? 10.531 9.999 -25.588 1.00 96.00 398 PRO A N 1
ATOM 3237 C CA . PRO A 1 398 ? 11.878 9.559 -25.950 1.00 96.00 398 PRO A CA 1
ATOM 3238 C C . PRO A 1 398 ? 12.674 9.176 -24.699 1.00 96.00 398 PRO A C 1
ATOM 3240 O O . PRO A 1 398 ? 12.692 9.940 -23.731 1.00 96.00 398 PRO A O 1
ATOM 3243 N N . LEU A 1 399 ? 13.314 8.001 -24.709 1.00 95.94 399 LEU A N 1
ATOM 3244 C CA . LEU A 1 399 ? 13.930 7.419 -23.510 1.00 95.94 399 LEU A CA 1
ATOM 3245 C C . LEU A 1 399 ? 14.904 8.394 -22.839 1.00 95.94 399 LEU A C 1
ATOM 3247 O O . LEU A 1 399 ? 14.790 8.655 -21.645 1.00 95.94 399 LEU A O 1
ATOM 3251 N N . ASP A 1 400 ? 15.816 8.977 -23.616 1.00 94.38 400 ASP A N 1
ATOM 3252 C CA . ASP A 1 400 ? 16.856 9.864 -23.086 1.00 94.38 400 ASP A CA 1
ATOM 3253 C C . ASP A 1 400 ? 16.254 11.145 -22.474 1.00 94.38 400 ASP A C 1
ATOM 3255 O O . ASP A 1 400 ? 16.728 11.628 -21.444 1.00 94.38 400 ASP A O 1
ATOM 3259 N N . VAL A 1 401 ? 15.147 11.646 -23.040 1.00 94.94 401 VAL A N 1
ATOM 3260 C CA . VAL A 1 401 ? 14.395 12.784 -22.485 1.00 94.94 401 VAL A CA 1
ATOM 3261 C C . VAL A 1 401 ? 13.739 12.388 -21.167 1.00 94.94 401 VAL A C 1
ATOM 3263 O O . VAL A 1 401 ? 13.916 13.083 -20.168 1.00 94.94 401 VAL A O 1
ATOM 3266 N N . ALA A 1 402 ? 13.033 11.256 -21.126 1.00 95.19 402 ALA A N 1
ATOM 3267 C CA . ALA A 1 402 ? 12.353 10.795 -19.919 1.00 95.19 402 ALA A CA 1
ATOM 3268 C C . ALA A 1 402 ? 13.340 10.522 -18.769 1.00 95.19 402 ALA A C 1
ATOM 3270 O O . ALA A 1 402 ? 13.121 10.971 -17.643 1.00 95.19 402 ALA A O 1
ATOM 3271 N N . LEU A 1 403 ? 14.468 9.862 -19.059 1.00 95.94 403 LEU A N 1
ATOM 3272 C CA . LEU A 1 403 ? 15.519 9.602 -18.074 1.00 95.94 403 LEU A CA 1
ATOM 3273 C C . LEU A 1 403 ? 16.194 10.889 -17.589 1.00 95.94 403 LEU A C 1
ATOM 3275 O O . LEU A 1 403 ? 16.587 10.950 -16.424 1.00 95.94 403 LEU A O 1
ATOM 3279 N N . SER A 1 404 ? 16.314 11.925 -18.429 1.00 95.62 404 SER A N 1
ATOM 3280 C CA . SER A 1 404 ? 16.939 13.191 -18.020 1.00 95.62 404 SER A CA 1
ATOM 3281 C C . SER A 1 404 ? 16.210 13.865 -16.847 1.00 95.62 404 SER A C 1
ATOM 3283 O O . SER A 1 404 ? 16.870 14.367 -15.933 1.00 95.62 404 SER A O 1
ATOM 3285 N N . TYR A 1 405 ? 14.872 13.785 -16.799 1.00 95.19 405 TYR A N 1
ATOM 3286 C CA . TYR A 1 405 ? 14.073 14.293 -15.679 1.00 95.19 405 TYR A CA 1
ATOM 3287 C C . TYR A 1 405 ? 14.460 13.615 -14.364 1.00 95.19 405 TYR A C 1
ATOM 3289 O O . TYR A 1 405 ? 14.788 14.297 -13.392 1.00 95.19 405 TYR A O 1
ATOM 3297 N N . TYR A 1 406 ? 14.514 12.281 -14.341 1.00 94.44 406 TYR A N 1
ATOM 3298 C CA . TYR A 1 406 ? 14.891 11.535 -13.140 1.00 94.44 406 TYR A CA 1
ATOM 3299 C C . TYR A 1 406 ? 16.355 11.750 -12.764 1.00 94.44 406 TYR A C 1
ATOM 3301 O O . TYR A 1 406 ? 16.660 12.051 -11.610 1.00 94.44 406 TYR A O 1
ATOM 3309 N N . LYS A 1 407 ? 17.267 11.677 -13.737 1.00 94.19 407 LYS A N 1
ATOM 3310 C CA . LYS A 1 407 ? 18.703 11.868 -13.506 1.00 94.19 407 LYS A CA 1
ATOM 3311 C C . LYS A 1 407 ? 19.012 13.230 -12.893 1.00 94.19 407 LYS A C 1
ATOM 3313 O O . LYS A 1 407 ? 19.810 13.302 -11.959 1.00 94.19 407 LYS A O 1
ATOM 3318 N N . SER A 1 408 ? 18.334 14.282 -13.360 1.00 90.88 408 SER A N 1
ATOM 3319 C CA . SER A 1 408 ? 18.512 15.637 -12.834 1.00 90.88 408 SER A CA 1
ATOM 3320 C C . SER A 1 408 ? 18.201 15.740 -11.337 1.00 90.88 408 SER A C 1
ATOM 3322 O O . SER A 1 408 ? 18.871 16.482 -10.630 1.00 90.88 408 SER A O 1
ATOM 3324 N N . ARG A 1 409 ? 17.236 14.965 -10.825 1.00 88.88 409 ARG A N 1
ATOM 3325 C CA . ARG A 1 409 ? 16.880 14.950 -9.396 1.00 88.88 409 ARG A CA 1
ATOM 3326 C C . ARG A 1 409 ? 17.705 13.957 -8.591 1.00 88.88 409 ARG A C 1
ATOM 3328 O O . ARG A 1 409 ? 18.048 14.215 -7.442 1.00 88.88 409 ARG A O 1
ATOM 3335 N N . VAL A 1 410 ? 18.035 12.817 -9.179 1.00 87.50 410 VAL A N 1
ATOM 3336 C CA . VAL A 1 410 ? 18.689 11.711 -8.477 1.00 87.50 410 VAL A CA 1
ATOM 3337 C C . VAL A 1 410 ? 20.190 11.952 -8.291 1.00 87.50 410 VAL A C 1
ATOM 3339 O O . VAL A 1 410 ? 20.729 11.633 -7.225 1.00 87.50 410 VAL A O 1
ATOM 3342 N N . TYR A 1 411 ? 20.861 12.520 -9.300 1.00 86.06 411 TYR A N 1
ATOM 3343 C CA . TYR A 1 411 ? 22.321 12.670 -9.318 1.00 86.06 411 TYR A CA 1
ATOM 3344 C C . TYR A 1 411 ? 22.817 14.095 -9.042 1.00 86.06 411 TYR A C 1
ATOM 3346 O O . TYR A 1 411 ? 23.925 14.229 -8.539 1.00 86.06 411 TYR A O 1
ATOM 3354 N N . ASN A 1 412 ? 22.018 15.140 -9.301 1.00 73.06 412 ASN A N 1
ATOM 3355 C CA . ASN A 1 412 ? 22.464 16.533 -9.118 1.00 73.06 412 ASN A CA 1
ATOM 3356 C C . ASN A 1 412 ? 21.990 17.178 -7.806 1.00 73.06 412 ASN A C 1
ATOM 3358 O O . ASN A 1 412 ? 22.307 18.337 -7.550 1.00 73.06 412 ASN A O 1
ATOM 3362 N N . THR A 1 413 ? 21.223 16.466 -6.978 1.00 62.91 413 THR A N 1
ATOM 3363 C CA . THR A 1 413 ? 20.758 16.998 -5.693 1.00 62.91 413 THR A CA 1
ATOM 3364 C C . THR A 1 413 ? 21.717 16.553 -4.588 1.00 62.91 413 THR A C 1
ATOM 3366 O O . THR A 1 413 ? 21.713 15.382 -4.197 1.00 62.91 413 THR A O 1
ATOM 3369 N N . ASP A 1 414 ? 22.527 17.479 -4.067 1.00 56.03 414 ASP A N 1
ATOM 3370 C CA . ASP A 1 414 ? 23.235 17.313 -2.791 1.00 56.03 414 ASP A CA 1
ATOM 3371 C C . ASP A 1 414 ? 22.200 17.318 -1.657 1.00 56.03 414 ASP A C 1
ATOM 3373 O O . ASP A 1 414 ? 21.904 18.343 -1.041 1.00 56.03 414 ASP A O 1
ATOM 3377 N N . ILE A 1 415 ? 21.586 16.164 -1.396 1.00 53.00 415 ILE A N 1
ATOM 3378 C CA . ILE A 1 415 ? 20.609 16.017 -0.315 1.00 53.00 415 ILE A CA 1
ATOM 3379 C C . ILE A 1 415 ? 21.380 15.898 0.999 1.00 53.00 415 ILE A C 1
ATOM 3381 O O . ILE A 1 415 ? 21.672 14.801 1.473 1.00 53.00 415 ILE A O 1
ATOM 3385 N N . LYS A 1 416 ? 21.733 17.036 1.598 1.00 46.59 416 LYS A N 1
ATOM 3386 C CA . LYS A 1 416 ? 22.074 17.075 3.023 1.00 46.59 416 LYS A CA 1
ATOM 3387 C C . LYS A 1 416 ? 20.766 17.126 3.820 1.00 46.59 416 LYS A C 1
ATOM 3389 O O . LYS A 1 416 ? 19.875 17.891 3.437 1.00 46.59 416 LYS A O 1
ATOM 3394 N N . PRO A 1 417 ? 20.607 16.344 4.902 1.00 45.16 417 PRO A N 1
ATOM 3395 C CA . PRO A 1 417 ? 19.473 16.528 5.799 1.00 45.16 417 PRO A CA 1
ATOM 3396 C C . PRO A 1 417 ? 19.496 17.982 6.287 1.00 45.16 417 PRO A C 1
ATOM 3398 O O . PRO A 1 417 ? 20.500 18.444 6.828 1.00 45.16 417 PRO A O 1
ATOM 3401 N N . LYS A 1 418 ? 18.431 18.743 6.005 1.00 44.31 418 LYS A N 1
ATOM 3402 C CA . LYS A 1 418 ? 18.268 20.086 6.571 1.00 44.31 418 LYS A CA 1
ATOM 3403 C C . LYS A 1 418 ? 18.255 19.933 8.092 1.00 44.31 418 LYS A C 1
ATOM 3405 O O . LYS A 1 418 ? 17.433 19.173 8.588 1.00 44.31 418 LYS A O 1
ATOM 3410 N N . ASN A 1 419 ? 19.123 20.656 8.802 1.00 39.59 419 ASN A N 1
ATOM 3411 C CA . ASN A 1 419 ? 18.986 20.831 10.247 1.00 39.59 419 ASN A CA 1
ATOM 3412 C C . ASN A 1 419 ? 17.632 21.500 10.495 1.00 39.59 419 ASN A C 1
ATOM 3414 O O . ASN A 1 419 ? 17.462 22.680 10.181 1.00 39.59 419 ASN A O 1
ATOM 3418 N N . VAL A 1 420 ? 16.658 20.745 10.992 1.00 40.12 420 VAL A N 1
ATOM 3419 C CA . VAL A 1 420 ? 15.388 21.310 11.434 1.00 40.12 420 VAL A CA 1
ATOM 3420 C C . VAL A 1 420 ? 15.601 21.784 12.869 1.00 40.12 420 VAL A C 1
ATOM 3422 O O . VAL A 1 420 ? 15.848 20.974 13.761 1.00 40.12 420 VAL A O 1
ATOM 3425 N N . GLU A 1 421 ? 15.540 23.096 13.106 1.00 31.05 421 GLU A N 1
ATOM 3426 C CA . GLU A 1 421 ? 15.468 23.630 14.470 1.00 31.05 421 GLU A CA 1
ATOM 3427 C C . GLU A 1 421 ? 14.163 23.142 15.109 1.00 31.05 421 GLU A C 1
ATOM 3429 O O . GLU A 1 421 ? 13.066 23.600 14.786 1.00 31.05 421 GLU A O 1
ATOM 3434 N N . LEU A 1 422 ? 14.279 22.144 15.984 1.00 29.91 422 LEU A N 1
ATOM 3435 C CA . LEU A 1 422 ? 13.172 21.683 16.809 1.00 29.91 422 LEU A CA 1
ATOM 3436 C C . LEU A 1 422 ? 12.834 22.772 17.843 1.00 29.91 422 LEU A C 1
ATOM 3438 O O . LEU A 1 422 ? 13.750 23.383 18.401 1.00 29.91 422 LEU A O 1
ATOM 3442 N N . PRO A 1 423 ? 11.546 23.011 18.147 1.00 30.27 423 PRO A N 1
ATOM 3443 C CA . PRO A 1 423 ? 11.166 23.912 19.228 1.00 30.27 423 PRO A CA 1
ATOM 3444 C C . PRO A 1 423 ? 11.746 23.426 20.571 1.00 30.27 423 PRO A C 1
ATOM 3446 O O . PRO A 1 423 ? 11.936 22.218 20.755 1.00 30.27 423 PRO A O 1
ATOM 3449 N N . PRO A 1 424 ? 12.022 24.341 21.520 1.00 28.77 424 PRO A N 1
ATOM 3450 C CA . PRO A 1 424 ? 12.654 23.996 22.785 1.00 28.77 424 PRO A CA 1
ATOM 3451 C C . PRO A 1 424 ? 11.828 22.957 23.547 1.00 28.77 424 PRO A C 1
ATOM 3453 O O . PRO A 1 424 ? 10.621 23.106 23.752 1.00 28.77 424 PRO A O 1
ATOM 3456 N N . VAL A 1 425 ? 12.508 21.889 23.958 1.00 31.38 425 VAL A N 1
ATOM 3457 C CA . VAL A 1 425 ? 11.954 20.813 24.778 1.00 31.38 425 VAL A CA 1
ATOM 3458 C C . VAL A 1 425 ? 11.568 21.396 26.138 1.00 31.38 425 VAL A C 1
ATOM 3460 O O . VAL A 1 425 ? 12.414 21.923 26.857 1.00 31.38 425 VAL A O 1
ATOM 3463 N N . VAL A 1 426 ? 10.286 21.304 26.498 1.00 29.02 426 VAL A N 1
ATOM 3464 C CA . VAL A 1 426 ? 9.818 21.598 27.860 1.00 29.02 426 VAL A CA 1
ATOM 3465 C C . VAL A 1 426 ? 10.477 20.583 28.807 1.00 29.02 426 VAL A C 1
ATOM 3467 O O . VAL A 1 426 ? 10.381 19.385 28.526 1.00 29.02 426 VAL A O 1
ATOM 3470 N N . PRO A 1 427 ? 11.149 21.002 29.897 1.00 29.55 427 PRO A N 1
ATOM 3471 C CA . PRO A 1 427 ? 11.793 20.068 30.813 1.00 29.55 427 PRO A CA 1
ATOM 3472 C C . PRO A 1 427 ? 10.736 19.152 31.429 1.00 29.55 427 PRO A C 1
ATOM 3474 O O . PRO A 1 427 ? 9.802 19.620 32.076 1.00 29.55 427 PRO A O 1
ATOM 3477 N N . VAL A 1 428 ? 10.872 17.848 31.206 1.00 32.75 428 VAL A N 1
ATOM 3478 C CA . VAL A 1 428 ? 10.143 16.832 31.966 1.00 32.75 428 VAL A CA 1
ATOM 3479 C C . VAL A 1 428 ? 10.973 16.545 33.210 1.00 32.75 428 VAL A C 1
ATOM 3481 O O . VAL A 1 428 ? 12.173 16.282 33.092 1.00 32.75 428 VAL A O 1
ATOM 3484 N N . ASP A 1 429 ? 10.341 16.640 34.381 1.00 29.88 429 ASP A N 1
ATOM 3485 C CA . ASP A 1 429 ? 10.952 16.372 35.682 1.00 29.88 429 ASP A CA 1
ATOM 3486 C C . ASP A 1 429 ? 11.744 15.060 35.671 1.00 29.88 429 ASP A C 1
ATOM 3488 O O . ASP A 1 429 ? 11.243 13.990 35.313 1.00 29.88 429 ASP A O 1
ATOM 3492 N N . LYS A 1 430 ? 13.018 15.169 36.056 1.00 33.56 430 LYS A N 1
ATOM 3493 C CA . LYS A 1 430 ? 13.932 14.045 36.235 1.00 33.56 430 LYS A CA 1
ATOM 3494 C C . LYS A 1 430 ? 13.669 13.414 37.594 1.00 33.56 430 LYS A C 1
ATOM 3496 O O . LYS A 1 430 ? 14.447 13.642 38.503 1.00 33.56 430 LYS A O 1
ATOM 3501 N N . ASP A 1 431 ? 12.624 12.605 37.710 1.00 29.36 431 ASP A N 1
ATOM 3502 C CA . ASP A 1 431 ? 12.540 11.619 38.786 1.00 29.36 431 ASP A CA 1
ATOM 3503 C C . ASP A 1 431 ? 11.757 10.377 38.329 1.00 29.36 431 ASP A C 1
ATOM 3505 O O . ASP A 1 431 ? 10.618 10.454 37.877 1.00 29.36 431 ASP A O 1
ATOM 3509 N N . ASN A 1 432 ? 12.410 9.217 38.472 1.00 31.25 432 ASN A N 1
ATOM 3510 C CA . ASN A 1 432 ? 11.921 7.845 38.259 1.00 31.25 432 ASN A CA 1
ATOM 3511 C C . ASN A 1 432 ? 11.618 7.398 36.813 1.00 31.25 432 ASN A C 1
ATOM 3513 O O . ASN A 1 432 ? 10.475 7.396 36.361 1.00 31.25 432 ASN A O 1
ATOM 3517 N N . ILE A 1 433 ? 12.626 6.842 36.122 1.00 30.05 433 ILE A N 1
ATOM 3518 C CA . ILE A 1 433 ? 12.414 6.017 34.916 1.00 30.05 433 ILE A CA 1
ATOM 3519 C C . ILE A 1 433 ? 12.986 4.611 35.133 1.00 30.05 433 ILE A C 1
ATOM 3521 O O . ILE A 1 433 ? 14.048 4.245 34.640 1.00 30.05 433 ILE A O 1
ATOM 3525 N N . THR A 1 434 ? 12.218 3.788 35.837 1.00 26.72 434 THR A N 1
ATOM 3526 C CA . THR A 1 434 ? 12.153 2.338 35.612 1.00 26.72 434 THR A CA 1
ATOM 3527 C C . THR A 1 434 ? 10.760 2.035 35.075 1.00 26.72 434 THR A C 1
ATOM 3529 O O . THR A 1 434 ? 9.912 1.472 35.759 1.00 26.72 434 THR A O 1
ATOM 3532 N N . SER A 1 435 ? 10.478 2.464 33.843 1.00 27.83 435 SER A N 1
ATOM 3533 C CA . SER A 1 435 ? 9.222 2.131 33.170 1.00 27.83 435 SER A CA 1
ATOM 3534 C C . SER A 1 435 ? 9.497 1.336 31.897 1.00 27.83 435 SER A C 1
ATOM 3536 O O . SER A 1 435 ? 10.054 1.812 30.909 1.00 27.83 435 SER A O 1
ATOM 3538 N N . LEU A 1 436 ? 9.108 0.064 31.940 1.00 26.91 436 LEU A N 1
ATOM 3539 C CA . LEU A 1 436 ? 9.059 -0.814 30.782 1.00 26.91 436 LEU A CA 1
ATOM 3540 C C . LEU A 1 436 ? 7.776 -0.466 30.014 1.00 26.91 436 LEU A C 1
ATOM 3542 O O . LEU A 1 436 ? 6.694 -0.948 30.341 1.00 26.91 436 LEU A O 1
ATOM 3546 N N . GLN A 1 437 ? 7.866 0.433 29.032 1.00 28.80 437 GLN A N 1
ATOM 3547 C CA . GLN A 1 437 ? 6.724 0.767 28.177 1.00 28.80 437 GLN A CA 1
ATOM 3548 C C . GLN A 1 437 ? 6.510 -0.336 27.133 1.00 28.80 437 GLN A C 1
ATOM 3550 O O . GLN A 1 437 ? 7.211 -0.411 26.123 1.00 28.80 437 GLN A O 1
ATOM 3555 N N . LEU A 1 438 ? 5.514 -1.188 27.380 1.00 25.23 438 LEU A N 1
ATOM 3556 C CA . LEU A 1 438 ? 4.955 -2.101 26.386 1.00 25.23 438 LEU A CA 1
ATOM 3557 C C . LEU A 1 438 ? 4.036 -1.307 25.453 1.00 25.23 438 LEU A C 1
ATOM 3559 O O . LEU A 1 438 ? 2.880 -1.050 25.778 1.00 25.23 438 LEU A O 1
ATOM 3563 N N . SER A 1 439 ? 4.539 -0.914 24.285 1.00 29.56 439 SER A N 1
ATOM 3564 C CA . SER A 1 439 ? 3.691 -0.348 23.233 1.00 29.56 439 SER A CA 1
ATOM 3565 C C . SER A 1 439 ? 3.128 -1.478 22.371 1.00 29.56 439 SER A C 1
ATOM 3567 O O . SER A 1 439 ? 3.889 -2.167 21.684 1.00 29.56 439 SER A O 1
ATOM 3569 N N . LYS A 1 440 ? 1.805 -1.653 22.405 1.00 34.12 440 LYS A N 1
ATOM 3570 C CA . LYS A 1 440 ? 1.055 -2.517 21.487 1.00 34.12 440 LYS A CA 1
ATOM 3571 C C . LYS A 1 440 ? 0.707 -1.700 20.242 1.00 34.12 440 LYS A C 1
ATOM 3573 O O . LYS A 1 440 ? 0.114 -0.635 20.370 1.00 34.12 440 LYS A O 1
ATOM 3578 N N . SER A 1 441 ? 1.078 -2.188 19.068 1.00 32.41 441 SER A N 1
ATOM 3579 C CA . SER A 1 441 ? 0.606 -1.656 17.785 1.00 32.41 441 SER A CA 1
ATOM 3580 C C . SER A 1 441 ? 0.181 -2.845 16.934 1.00 32.41 441 SER A C 1
ATOM 3582 O O . SER A 1 441 ? 1.013 -3.744 16.751 1.00 32.41 441 SER A O 1
ATOM 3584 N N . PHE A 1 442 ? -1.079 -2.846 16.508 1.00 37.38 442 PHE A N 1
ATOM 3585 C CA . PHE A 1 442 ? -1.652 -3.842 15.605 1.00 37.38 442 PHE A CA 1
ATOM 3586 C C . PHE A 1 442 ? -1.220 -3.578 14.164 1.00 37.38 442 PHE A C 1
ATOM 3588 O O . PHE A 1 442 ? -0.927 -2.399 13.857 1.00 37.38 442 PHE A O 1
#